Protein AF-A0A818RMZ2-F1 (afdb_monomer_lite)

Structure (mmCIF, N/CA/C/O backbone):
data_AF-A0A818RMZ2-F1
#
_entry.id   AF-A0A818RMZ2-F1
#
loop_
_atom_site.group_PDB
_atom_site.id
_atom_site.type_symbol
_atom_site.label_atom_id
_atom_site.label_alt_id
_atom_site.label_comp_id
_atom_site.label_asym_id
_atom_site.label_entity_id
_atom_site.label_seq_id
_atom_site.pdbx_PDB_ins_code
_atom_site.Cartn_x
_atom_site.Cartn_y
_atom_site.Cartn_z
_atom_site.occupancy
_atom_site.B_iso_or_equiv
_atom_site.auth_seq_id
_atom_site.auth_comp_id
_atom_site.auth_asym_id
_atom_site.auth_atom_id
_atom_site.pdbx_PDB_model_num
ATOM 1 N N . MET A 1 1 ? -16.509 -18.432 29.787 1.00 49.22 1 MET A N 1
ATOM 2 C CA . MET A 1 1 ? -16.535 -18.769 28.346 1.00 49.22 1 MET A CA 1
ATOM 3 C C . MET A 1 1 ? -17.676 -17.996 27.716 1.00 49.22 1 MET A C 1
ATOM 5 O O . MET A 1 1 ? -18.768 -18.048 28.270 1.00 49.22 1 MET A O 1
ATOM 9 N N . ASN A 1 2 ? -17.449 -17.297 26.605 1.00 47.81 2 ASN A N 1
ATOM 10 C CA . ASN A 1 2 ? -18.525 -16.586 25.915 1.00 47.81 2 ASN A CA 1
ATOM 11 C C . ASN A 1 2 ? -19.349 -17.589 25.096 1.00 47.81 2 ASN A C 1
ATOM 13 O O . ASN A 1 2 ? -18.855 -18.149 24.124 1.00 47.81 2 ASN A O 1
ATOM 17 N N . GLN A 1 3 ? -20.599 -17.830 25.499 1.00 46.47 3 GLN A N 1
ATOM 18 C CA . GLN A 1 3 ? -21.516 -18.755 24.809 1.00 46.47 3 GLN A CA 1
ATOM 19 C C . GLN A 1 3 ? -22.286 -18.093 23.646 1.00 46.47 3 GLN A C 1
ATOM 21 O O . GLN A 1 3 ? -23.183 -18.707 23.073 1.00 46.47 3 GLN A O 1
ATOM 26 N N . GLU A 1 4 ? -21.933 -16.846 23.307 1.00 56.41 4 GLU A N 1
ATOM 27 C CA . GLU A 1 4 ? -22.656 -15.989 22.354 1.00 56.41 4 GLU A CA 1
ATOM 28 C C . GLU A 1 4 ? -21.746 -15.283 21.324 1.00 56.41 4 GLU A C 1
ATOM 30 O O . GLU A 1 4 ? -22.253 -14.622 20.422 1.00 56.41 4 GLU A O 1
ATOM 35 N N . THR A 1 5 ? -20.413 -15.420 21.405 1.00 64.69 5 THR A N 1
ATOM 36 C CA . THR A 1 5 ? -19.440 -14.629 20.607 1.00 64.69 5 THR A CA 1
ATOM 37 C C . THR A 1 5 ? -19.442 -14.885 19.102 1.00 64.69 5 THR A C 1
ATOM 39 O O . THR A 1 5 ? -18.823 -14.125 18.367 1.00 64.69 5 THR A O 1
ATOM 42 N N . PHE A 1 6 ? -20.099 -15.939 18.623 1.00 75.12 6 PHE A N 1
ATOM 43 C CA . PHE A 1 6 ? -20.158 -16.268 17.199 1.00 75.12 6 PHE A CA 1
ATOM 44 C C . PHE A 1 6 ? -21.575 -16.639 16.764 1.00 75.12 6 PHE A C 1
ATOM 46 O O . PHE A 1 6 ? -22.391 -17.104 17.563 1.00 75.12 6 PHE A O 1
ATOM 53 N N . ARG A 1 7 ? -21.861 -16.436 15.477 1.00 84.38 7 ARG A N 1
ATOM 54 C CA . ARG A 1 7 ? -23.107 -16.825 14.809 1.00 84.38 7 ARG A CA 1
ATOM 55 C C . ARG A 1 7 ? -22.807 -17.962 13.830 1.00 84.38 7 ARG A C 1
ATOM 57 O O . ARG A 1 7 ? -21.700 -18.042 13.307 1.00 84.38 7 ARG A O 1
ATOM 64 N N . ILE A 1 8 ? -23.774 -18.842 13.587 1.00 89.00 8 ILE A N 1
ATOM 65 C CA . ILE A 1 8 ? -23.614 -20.001 12.692 1.00 89.00 8 ILE A CA 1
ATOM 66 C C . ILE A 1 8 ? -24.580 -19.872 11.516 1.00 89.00 8 ILE A C 1
ATOM 68 O O . ILE A 1 8 ? -25.779 -19.759 11.744 1.00 89.00 8 ILE A O 1
ATOM 72 N N . VAL A 1 9 ? -24.085 -19.962 10.281 1.00 90.12 9 VAL A N 1
ATOM 73 C CA . VAL A 1 9 ? -24.918 -20.150 9.081 1.00 90.12 9 VAL A CA 1
ATOM 74 C C . VAL A 1 9 ? -24.747 -21.584 8.582 1.00 90.12 9 VAL A C 1
ATOM 76 O O . VAL A 1 9 ? -23.634 -22.110 8.586 1.00 90.12 9 VAL A O 1
ATOM 79 N N . THR A 1 10 ? -25.832 -22.234 8.164 1.00 91.69 10 THR A N 1
ATOM 80 C CA . THR A 1 10 ? -25.788 -23.585 7.586 1.00 91.69 10 THR A CA 1
ATOM 81 C C . THR A 1 10 ? -26.856 -23.780 6.506 1.00 91.69 10 THR A C 1
ATOM 83 O O . THR A 1 10 ? -27.828 -23.026 6.452 1.00 91.69 10 THR A O 1
ATOM 86 N N . ASP A 1 11 ? -26.668 -24.785 5.647 1.00 89.38 11 ASP A N 1
ATOM 87 C CA . ASP A 1 11 ? -27.590 -25.145 4.565 1.00 89.38 11 ASP A CA 1
ATOM 88 C C . ASP A 1 11 ? -28.306 -26.477 4.851 1.00 89.38 11 ASP A C 1
ATOM 90 O O . ASP A 1 11 ? -27.790 -27.349 5.557 1.00 89.38 11 ASP A O 1
ATOM 94 N N . MET A 1 12 ? -29.499 -26.642 4.279 1.00 89.31 12 MET A N 1
ATOM 95 C CA . MET A 1 12 ? -30.256 -27.902 4.289 1.00 89.31 12 MET A CA 1
ATOM 96 C C . MET A 1 12 ? -30.691 -28.303 2.868 1.00 89.31 12 MET A C 1
ATOM 98 O O . MET A 1 12 ? -31.736 -28.914 2.667 1.00 89.31 12 MET A O 1
ATOM 102 N N . ASN A 1 13 ? -29.880 -27.982 1.855 1.00 87.00 13 ASN A N 1
ATOM 103 C CA . ASN A 1 13 ? -30.171 -28.261 0.441 1.00 87.00 13 ASN A CA 1
ATOM 104 C C . ASN A 1 13 ? -29.530 -29.569 -0.075 1.00 87.00 13 ASN A C 1
ATOM 106 O O . ASN A 1 13 ? -29.756 -29.967 -1.222 1.00 87.00 13 ASN A O 1
ATOM 110 N N . ARG A 1 14 ? -28.731 -30.252 0.755 1.00 85.25 14 ARG A N 1
ATOM 111 C CA . ARG A 1 14 ? -27.941 -31.436 0.373 1.00 85.25 14 ARG A CA 1
ATOM 112 C C . ARG A 1 14 ? -28.801 -32.686 0.179 1.00 85.25 14 ARG A C 1
ATOM 114 O O . ARG A 1 14 ? -29.537 -33.113 1.064 1.00 85.25 14 ARG A O 1
ATOM 121 N N . LYS A 1 15 ? -28.655 -33.312 -0.992 1.00 87.88 15 LYS A N 1
ATOM 122 C CA . LYS A 1 15 ? -29.374 -34.542 -1.382 1.00 87.88 15 LYS A CA 1
ATOM 123 C C . LYS A 1 15 ? -28.553 -35.823 -1.202 1.00 87.88 15 LYS A C 1
ATOM 125 O O . LYS A 1 15 ? -29.121 -36.906 -1.210 1.00 87.88 15 LYS A O 1
ATOM 130 N N . ASN A 1 16 ? -27.236 -35.706 -1.036 1.00 87.12 16 ASN A N 1
ATOM 131 C CA . ASN A 1 16 ? -26.270 -36.808 -0.962 1.00 87.12 16 ASN A CA 1
ATOM 132 C C . ASN A 1 16 ? -26.021 -37.310 0.476 1.00 87.12 16 ASN A C 1
ATOM 134 O O . ASN A 1 16 ? -24.902 -37.682 0.823 1.00 87.12 16 ASN A O 1
ATOM 138 N N . GLU A 1 17 ? -27.048 -37.291 1.321 1.00 83.12 17 GLU A N 1
ATOM 139 C CA . GLU A 1 17 ? -26.989 -37.718 2.720 1.00 83.12 17 GLU A CA 1
ATOM 140 C C . GLU A 1 17 ? -28.275 -38.461 3.116 1.00 83.12 17 GLU A C 1
ATOM 142 O O . GLU A 1 17 ? -29.305 -38.325 2.454 1.00 83.12 17 GLU A O 1
ATOM 147 N N . THR A 1 18 ? -28.223 -39.221 4.215 1.00 79.38 18 THR A N 1
ATOM 148 C CA . THR A 1 18 ? -29.367 -39.991 4.727 1.00 79.38 18 THR A CA 1
ATOM 149 C C . THR A 1 18 ? -29.692 -39.588 6.175 1.00 79.38 18 THR A C 1
ATOM 151 O O . THR A 1 18 ? -28.785 -39.633 7.016 1.00 79.38 18 THR A O 1
ATOM 154 N N . PRO A 1 19 ? -30.952 -39.220 6.496 1.00 82.25 19 PRO A N 1
ATOM 155 C CA . PRO A 1 19 ? -31.972 -38.765 5.542 1.00 82.25 19 PRO A CA 1
ATOM 156 C C . PRO A 1 19 ? -31.506 -37.485 4.825 1.00 82.25 19 PRO A C 1
ATOM 158 O O . PRO A 1 19 ? -30.673 -36.750 5.355 1.00 82.25 19 PRO A O 1
ATOM 161 N N . SER A 1 20 ? -32.029 -37.231 3.625 1.00 80.75 20 SER A N 1
ATOM 162 C CA . SER A 1 20 ? -31.640 -36.068 2.819 1.00 80.75 20 SER A CA 1
ATOM 163 C C . SER A 1 20 ? -32.153 -34.755 3.419 1.00 80.75 20 SER A C 1
ATOM 165 O O . SER A 1 20 ? -33.208 -34.737 4.056 1.00 80.75 20 SER A O 1
ATOM 167 N N . HIS A 1 21 ? -31.435 -33.652 3.174 1.00 87.12 21 HIS A N 1
ATOM 168 C CA . HIS A 1 21 ? -31.742 -32.308 3.683 1.00 87.12 21 HIS A CA 1
ATOM 169 C C . HIS A 1 21 ? -31.666 -32.170 5.220 1.00 87.12 21 HIS A C 1
ATOM 171 O O . HIS A 1 21 ? -32.423 -31.408 5.817 1.00 87.12 21 HIS A O 1
ATOM 177 N N . ASN A 1 22 ? -30.751 -32.893 5.876 1.00 91.00 22 ASN A N 1
ATOM 178 C CA . ASN A 1 22 ? -30.630 -32.960 7.340 1.00 91.00 22 ASN A CA 1
ATOM 179 C C . ASN A 1 22 ? -29.239 -32.545 7.882 1.00 91.00 22 ASN A C 1
ATOM 181 O O . ASN A 1 22 ? -29.005 -32.571 9.091 1.00 91.00 22 ASN A O 1
ATOM 185 N N . ALA A 1 23 ? -28.293 -32.143 7.026 1.00 88.88 23 ALA A N 1
ATOM 186 C CA . ALA A 1 23 ? -26.942 -31.744 7.434 1.00 88.88 23 ALA A CA 1
ATOM 187 C C . ALA A 1 23 ? -26.955 -30.609 8.473 1.00 88.88 23 ALA A C 1
ATOM 189 O O . ALA A 1 23 ? -26.402 -30.763 9.564 1.00 88.88 23 ALA A O 1
ATOM 190 N N . GLY A 1 24 ? -27.628 -29.495 8.159 1.00 93.00 24 GLY A N 1
ATOM 191 C CA . GLY A 1 24 ? -27.702 -28.322 9.031 1.00 93.00 24 GLY A CA 1
ATOM 192 C C . GLY A 1 24 ? -28.360 -28.598 10.384 1.00 93.00 24 GLY A C 1
ATOM 193 O O . GLY A 1 24 ? -27.814 -28.221 11.420 1.00 93.00 24 GLY A O 1
ATOM 194 N N . ALA A 1 25 ? -29.484 -29.321 10.409 1.00 94.00 25 ALA A N 1
ATOM 195 C CA . ALA A 1 25 ? -30.175 -29.662 11.654 1.00 94.00 25 ALA A CA 1
ATOM 196 C C . ALA A 1 25 ? -29.344 -30.607 12.544 1.00 94.00 25 ALA A C 1
ATOM 198 O O . ALA A 1 25 ? -29.204 -30.346 13.741 1.00 94.00 25 ALA A O 1
ATOM 199 N N . ARG A 1 26 ? -28.700 -31.638 11.973 1.00 93.62 26 ARG A N 1
ATOM 200 C CA . ARG A 1 26 ? -27.775 -32.519 12.718 1.00 93.62 26 ARG A CA 1
ATOM 201 C C . ARG A 1 26 ? -26.535 -31.782 13.226 1.00 93.62 26 ARG A C 1
ATOM 203 O O . ARG A 1 26 ? -26.095 -32.040 14.346 1.00 93.62 26 ARG A O 1
ATOM 210 N N . PHE A 1 27 ? -26.002 -30.837 12.454 1.00 94.69 27 PHE A N 1
ATOM 211 C CA . PHE A 1 27 ? -24.899 -29.984 12.894 1.00 94.69 27 PHE A CA 1
ATOM 212 C C . PHE A 1 27 ? -25.306 -29.098 14.083 1.00 94.69 27 PHE A C 1
ATOM 214 O O . PHE A 1 27 ? -24.628 -29.101 15.111 1.00 94.69 27 PHE A O 1
ATOM 221 N N . ILE A 1 28 ? -26.451 -28.410 13.995 1.00 95.44 28 ILE A N 1
ATOM 222 C CA . ILE A 1 28 ? -26.997 -27.605 15.102 1.00 95.44 28 ILE A CA 1
ATOM 223 C C . ILE A 1 28 ? -27.227 -28.485 16.341 1.00 95.44 28 ILE A C 1
ATOM 225 O O . ILE A 1 28 ? -26.850 -28.094 17.444 1.00 95.44 28 ILE A O 1
ATOM 229 N N . LYS A 1 29 ? -27.765 -29.698 16.173 1.00 95.44 29 LYS A N 1
ATOM 230 C CA . LYS A 1 29 ? -27.976 -30.673 17.257 1.00 95.44 29 LYS A CA 1
ATOM 231 C C . LYS A 1 29 ? -26.675 -31.021 17.987 1.00 95.44 29 LYS A C 1
ATOM 233 O O . LYS A 1 29 ? -26.642 -30.959 19.215 1.00 95.44 29 LYS A O 1
ATOM 238 N N . ALA A 1 30 ? -25.594 -31.299 17.256 1.00 95.31 30 ALA A N 1
ATOM 239 C CA . ALA A 1 30 ? -24.276 -31.558 17.841 1.00 95.31 30 ALA A CA 1
ATOM 240 C C . ALA A 1 30 ? -23.712 -30.326 18.581 1.00 95.31 30 ALA A C 1
ATOM 242 O O . ALA A 1 30 ? -23.223 -30.441 19.705 1.00 95.31 30 ALA A O 1
ATOM 243 N N . VAL A 1 31 ? -23.848 -29.126 18.004 1.00 92.44 31 VAL A N 1
ATOM 244 C CA . VAL A 1 31 ? -23.449 -27.856 18.643 1.00 92.44 31 VAL A CA 1
ATOM 245 C C . VAL A 1 31 ? -24.208 -27.622 19.958 1.00 92.44 31 VAL A C 1
ATOM 247 O O . VAL A 1 31 ? -23.596 -27.275 20.971 1.00 92.44 31 VAL A O 1
ATOM 250 N N . ARG A 1 32 ? -25.521 -27.882 19.987 1.00 92.62 32 ARG A N 1
ATOM 251 C CA . ARG A 1 32 ? -26.354 -27.784 21.201 1.00 92.62 32 ARG A CA 1
ATOM 252 C C . ARG A 1 32 ? -25.977 -28.840 22.247 1.00 92.62 32 ARG A C 1
ATOM 254 O O . ARG A 1 32 ? -25.928 -28.517 23.431 1.00 92.62 32 ARG A O 1
ATOM 261 N N . GLN A 1 33 ? -25.646 -30.065 21.830 1.00 91.50 33 GLN A N 1
ATOM 262 C CA . GLN A 1 33 ? -25.156 -31.132 22.720 1.00 91.50 33 GLN A CA 1
ATOM 263 C C . GLN A 1 33 ? -23.804 -30.796 23.370 1.00 91.50 33 GLN A C 1
ATOM 265 O O . GLN A 1 33 ? -23.586 -31.155 24.524 1.00 91.50 33 GLN A O 1
ATOM 270 N N . MET A 1 34 ? -22.938 -30.040 22.687 1.00 90.12 34 MET A N 1
ATOM 271 C CA . MET A 1 34 ? -21.702 -29.477 23.257 1.00 90.12 34 MET A CA 1
ATOM 272 C C . MET A 1 34 ? -21.936 -28.249 24.168 1.00 90.12 34 MET A C 1
ATOM 274 O O . MET A 1 34 ? -20.981 -27.660 24.667 1.00 90.12 34 MET A O 1
ATOM 278 N N . GLY A 1 35 ? -23.192 -27.850 24.407 1.00 90.31 35 GLY A N 1
ATOM 279 C CA . GLY A 1 35 ? -23.565 -26.778 25.340 1.00 90.31 35 GLY A CA 1
ATOM 280 C C . GLY A 1 35 ? -23.594 -25.361 24.754 1.00 90.31 35 GLY A C 1
ATOM 281 O O . GLY A 1 35 ? -23.895 -24.414 25.483 1.00 90.31 35 GLY A O 1
ATOM 282 N N . PHE A 1 36 ? -23.324 -25.187 23.458 1.00 88.44 36 PHE A N 1
ATOM 283 C CA . PHE A 1 36 ? -23.312 -23.876 22.801 1.00 88.44 36 PHE A CA 1
ATOM 284 C C . PHE A 1 36 ? -24.730 -23.341 22.541 1.00 88.44 36 PHE A C 1
ATOM 286 O O . PHE A 1 36 ? -25.568 -24.015 21.933 1.00 88.44 36 PHE A O 1
ATOM 293 N N . ARG A 1 37 ? -24.994 -22.091 22.945 1.00 88.81 37 ARG A N 1
ATOM 294 C CA . ARG A 1 37 ? -26.298 -21.405 22.784 1.00 88.81 37 ARG A CA 1
ATOM 295 C C . ARG A 1 37 ? -26.309 -20.314 21.711 1.00 88.81 37 ARG A C 1
ATOM 297 O O . ARG A 1 37 ? -27.311 -19.636 21.526 1.00 88.81 37 ARG A O 1
ATOM 304 N N . ASN A 1 38 ? -25.222 -20.213 20.953 1.00 89.94 38 ASN A N 1
ATOM 305 C CA . ASN A 1 38 ? -25.050 -19.327 19.808 1.00 89.94 38 ASN A CA 1
ATOM 306 C C . ASN A 1 38 ? -26.265 -19.313 18.867 1.00 89.94 38 ASN A C 1
ATOM 308 O O . ASN A 1 38 ? -26.836 -20.369 18.560 1.00 89.94 38 ASN A O 1
ATOM 312 N N . LYS A 1 39 ? -26.607 -18.120 18.362 1.00 92.44 39 LYS A N 1
ATOM 313 C CA . LYS A 1 39 ? -27.622 -17.948 17.316 1.00 92.44 39 LYS A CA 1
ATOM 314 C C . LYS A 1 39 ? -27.194 -18.683 16.041 1.00 92.44 39 LYS A C 1
ATOM 316 O O . LYS A 1 39 ? -26.045 -18.571 15.604 1.00 92.44 39 LYS A O 1
ATOM 321 N N . CYS A 1 40 ? -28.135 -19.395 15.433 1.00 94.88 40 CYS A N 1
ATOM 322 C CA . CYS A 1 40 ? -27.969 -20.106 14.169 1.00 94.88 40 CYS A CA 1
ATOM 323 C C . CYS A 1 40 ? -28.965 -19.578 13.127 1.00 94.88 40 CYS A C 1
ATOM 325 O O . CYS A 1 40 ? -30.090 -19.238 13.485 1.00 94.88 40 CYS A O 1
ATOM 327 N N . LEU A 1 41 ? -28.571 -19.562 11.856 1.00 96.00 41 LEU A N 1
ATOM 328 C CA . LEU A 1 41 ? -29.443 -19.365 10.702 1.00 96.00 41 LEU A CA 1
ATOM 329 C C . LEU A 1 41 ? -29.310 -20.573 9.773 1.00 96.00 41 LEU A C 1
ATOM 331 O O . LEU A 1 41 ? -28.215 -20.892 9.305 1.00 96.00 41 LEU A O 1
ATOM 335 N N . VAL A 1 42 ? -30.434 -21.217 9.484 1.00 96.25 42 VAL A N 1
ATOM 336 C CA . VAL A 1 42 ? -30.565 -22.134 8.353 1.00 96.25 42 VAL A CA 1
ATOM 337 C C . VAL A 1 42 ? -31.006 -21.316 7.145 1.00 96.25 42 VAL A C 1
ATOM 339 O O . VAL A 1 42 ? -32.136 -20.832 7.108 1.00 96.25 42 VAL A O 1
ATOM 342 N N . PHE A 1 43 ? -30.110 -21.161 6.171 1.00 94.94 43 PHE A N 1
ATOM 343 C CA . PHE A 1 43 ? -30.418 -20.519 4.895 1.00 94.94 43 PHE A CA 1
ATOM 344 C C . PHE A 1 43 ? -30.743 -21.604 3.862 1.00 94.94 43 PHE A C 1
ATOM 346 O O . PHE A 1 43 ? -29.939 -22.509 3.618 1.00 94.94 43 PHE A O 1
ATOM 353 N N . THR A 1 44 ? -31.957 -21.577 3.317 1.00 93.62 44 THR A N 1
ATOM 354 C CA . THR A 1 44 ? -32.560 -22.705 2.582 1.00 93.62 44 THR A CA 1
ATOM 355 C C . THR A 1 44 ? -33.459 -22.210 1.448 1.00 93.62 44 THR A C 1
ATOM 357 O O . THR A 1 44 ? -33.868 -21.060 1.461 1.00 93.62 44 THR A O 1
ATOM 360 N N . GLY A 1 45 ? -33.764 -23.067 0.469 1.00 91.38 45 GLY A N 1
ATOM 361 C CA . GLY A 1 45 ? -34.779 -22.799 -0.568 1.00 91.38 45 GLY A CA 1
ATOM 362 C C . GLY A 1 45 ? -36.115 -23.510 -0.314 1.00 91.38 45 GLY A C 1
ATOM 363 O O . GLY A 1 45 ? -36.866 -23.755 -1.252 1.00 91.38 45 GLY A O 1
ATOM 364 N N . ASP A 1 46 ? -36.329 -23.957 0.925 1.00 94.12 46 ASP A N 1
ATOM 365 C CA . ASP A 1 46 ? -37.526 -24.649 1.411 1.00 94.12 46 ASP A CA 1
ATOM 366 C C . ASP A 1 46 ? -37.601 -24.436 2.934 1.00 94.12 46 ASP A C 1
ATOM 368 O O . ASP A 1 46 ? -37.094 -25.233 3.737 1.00 94.12 46 ASP A O 1
ATOM 372 N N . GLU A 1 47 ? -38.137 -23.283 3.340 1.00 95.19 47 GLU A N 1
ATOM 373 C CA . GLU A 1 47 ? -38.229 -22.883 4.749 1.00 95.19 47 GLU A CA 1
ATOM 374 C C . GLU A 1 47 ? -39.162 -23.805 5.555 1.00 95.19 47 GLU A C 1
ATOM 376 O O . GLU A 1 47 ? -38.865 -24.159 6.701 1.00 95.19 47 GLU A O 1
ATOM 381 N N . ILE A 1 48 ? -40.273 -24.238 4.948 1.00 95.75 48 ILE A N 1
ATOM 382 C CA . ILE A 1 48 ? -41.294 -25.078 5.590 1.00 95.75 48 ILE A CA 1
ATOM 383 C C . ILE A 1 48 ? -40.704 -26.442 5.960 1.00 95.75 48 ILE A C 1
ATOM 385 O O . ILE A 1 48 ? -40.814 -26.871 7.114 1.00 95.75 48 ILE A O 1
ATOM 389 N N . ARG A 1 49 ? -40.033 -27.115 5.020 1.00 94.56 49 ARG A N 1
ATOM 390 C CA . ARG A 1 49 ? -39.413 -28.422 5.275 1.00 94.56 49 ARG A CA 1
ATOM 391 C C . ARG A 1 49 ? -38.241 -28.320 6.242 1.00 94.56 49 ARG A C 1
ATOM 393 O O . ARG A 1 49 ? -38.095 -29.186 7.104 1.00 94.56 49 ARG A O 1
ATOM 400 N N . ALA A 1 50 ? -37.431 -27.264 6.152 1.00 95.31 50 ALA A N 1
ATOM 401 C CA . ALA A 1 50 ? -36.351 -27.034 7.109 1.00 95.31 50 ALA A CA 1
ATOM 402 C C . ALA A 1 50 ? -36.893 -26.874 8.541 1.00 95.31 50 ALA A C 1
ATOM 404 O O . ALA A 1 50 ? -36.383 -27.522 9.457 1.00 95.31 50 ALA A O 1
ATOM 405 N N . LYS A 1 51 ? -37.981 -26.111 8.737 1.00 96.88 51 LYS A N 1
ATOM 406 C CA . LYS A 1 51 ? -38.676 -26.002 10.034 1.00 96.88 51 LYS A CA 1
ATOM 407 C C . LYS A 1 51 ? -39.196 -27.356 10.534 1.00 96.88 51 LYS A C 1
ATOM 409 O O . LYS A 1 51 ? -38.975 -27.678 11.697 1.00 96.88 51 LYS A O 1
ATOM 414 N N . GLN A 1 52 ? -39.808 -28.174 9.674 1.00 96.81 52 GLN A N 1
ATOM 415 C CA . GLN A 1 52 ? -40.276 -29.523 10.042 1.00 96.81 52 GLN A CA 1
ATOM 416 C C . GLN A 1 52 ? -39.131 -30.454 10.482 1.00 96.81 52 GLN A C 1
ATOM 418 O O . GLN A 1 52 ? -39.259 -31.160 11.481 1.00 96.81 52 GLN A O 1
ATOM 423 N N . ILE A 1 53 ? -37.996 -30.441 9.775 1.00 95.62 53 ILE A N 1
ATOM 424 C CA . ILE A 1 53 ? -36.822 -31.260 10.126 1.00 95.62 53 ILE A CA 1
ATOM 425 C C . ILE A 1 53 ? -36.180 -30.761 11.432 1.00 95.62 53 ILE A C 1
ATOM 427 O O . ILE A 1 53 ? -35.842 -31.560 12.301 1.00 95.62 53 ILE A O 1
ATOM 431 N N . LEU A 1 54 ? -36.070 -29.446 11.639 1.00 96.38 54 LEU A N 1
ATOM 432 C CA . LEU A 1 54 ? -35.585 -28.887 12.908 1.00 96.38 54 LEU A CA 1
ATOM 433 C C . LEU A 1 54 ? -36.509 -29.236 14.086 1.00 96.38 54 LEU A C 1
ATOM 435 O O . LEU A 1 54 ? -36.016 -29.499 15.181 1.00 96.38 54 LEU A O 1
ATOM 439 N N . GLN A 1 55 ? -37.826 -29.285 13.866 1.00 96.81 55 GLN A N 1
ATOM 440 C CA . GLN A 1 55 ? -38.804 -29.704 14.875 1.00 96.81 55 GLN A CA 1
ATOM 441 C C . GLN A 1 55 ? -38.692 -31.188 15.254 1.00 96.81 55 GLN A C 1
ATOM 443 O O . GLN A 1 55 ? -38.968 -31.526 16.404 1.00 96.81 55 GLN A O 1
ATOM 448 N N . SER A 1 56 ? -38.280 -32.065 14.331 1.00 96.06 56 SER A N 1
ATOM 449 C CA . SER A 1 56 ? -38.057 -33.488 14.627 1.00 96.06 56 SER A CA 1
ATOM 450 C C . SER A 1 56 ? -36.672 -33.773 15.225 1.00 96.06 56 SER A C 1
ATOM 452 O O . SER A 1 56 ? -36.523 -34.709 16.012 1.00 96.06 56 SER A O 1
ATOM 454 N N . GLU A 1 57 ? -35.660 -32.964 14.900 1.00 95.12 57 GLU A N 1
ATOM 455 C CA . GLU A 1 57 ? -34.285 -33.160 15.372 1.00 95.12 57 GLU A CA 1
ATOM 456 C C . GLU A 1 57 ? -33.967 -32.453 16.702 1.00 95.12 57 GLU A C 1
ATOM 458 O O . GLU A 1 57 ? -33.179 -32.987 17.489 1.00 95.12 57 GLU A O 1
ATOM 463 N N . LEU A 1 58 ? -34.548 -31.280 16.976 1.00 95.25 58 LEU A N 1
ATOM 464 C CA . LEU A 1 58 ? -34.190 -30.416 18.111 1.00 95.25 58 LEU A CA 1
ATOM 465 C C . LEU A 1 58 ? -35.320 -30.307 19.143 1.00 95.25 58 LEU A C 1
ATOM 467 O O . LEU A 1 58 ? -36.491 -30.165 18.795 1.00 95.25 58 LEU A O 1
ATOM 471 N N . ARG A 1 59 ? -34.977 -30.259 20.433 1.00 95.50 59 ARG A N 1
ATOM 472 C CA . ARG A 1 59 ? -35.926 -29.941 21.517 1.00 95.50 59 ARG A CA 1
ATOM 473 C C . ARG A 1 59 ? -36.361 -28.475 21.428 1.00 95.50 59 ARG A C 1
ATOM 475 O O . ARG A 1 59 ? -35.601 -27.633 20.962 1.00 95.50 59 ARG A O 1
ATOM 482 N N . SER A 1 60 ? -37.532 -28.117 21.958 1.00 94.19 60 SER A N 1
ATOM 483 C CA . SER A 1 60 ? -38.082 -26.748 21.847 1.00 94.19 60 SER A CA 1
ATOM 484 C C . SER A 1 60 ? -37.118 -25.645 22.330 1.00 94.19 60 SER A C 1
ATOM 486 O O . SER A 1 60 ? -37.004 -24.606 21.693 1.00 94.19 60 SER A O 1
ATOM 488 N N . LYS A 1 61 ? -36.350 -25.896 23.404 1.00 90.81 61 LYS A N 1
ATOM 489 C CA . LYS A 1 61 ? -35.311 -24.974 23.922 1.00 90.81 61 LYS A CA 1
ATOM 490 C C . LYS A 1 61 ? -34.038 -24.898 23.064 1.00 90.81 61 LYS A C 1
ATOM 492 O O . LYS A 1 61 ? -33.233 -23.992 23.229 1.00 90.81 61 LYS A O 1
ATOM 497 N N . GLU A 1 62 ? -33.813 -25.867 22.182 1.00 91.69 62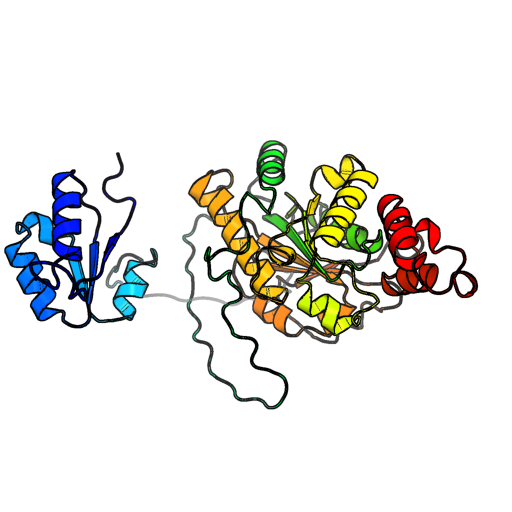 GLU A N 1
ATOM 498 C CA . GLU A 1 62 ? -32.679 -25.884 21.247 1.00 91.69 62 GLU A CA 1
ATOM 499 C C . GLU A 1 62 ? -33.016 -25.115 19.955 1.00 91.69 62 GLU A C 1
ATOM 501 O O . GLU A 1 62 ? -32.104 -24.571 19.325 1.00 91.69 62 GLU A O 1
ATOM 506 N N . GLN A 1 63 ? -34.314 -25.026 19.618 1.00 93.69 63 GLN A N 1
ATOM 507 C CA . GLN A 1 63 ? -34.886 -24.271 18.492 1.00 93.69 63 GLN A CA 1
ATOM 508 C C . GLN A 1 63 ? -34.967 -22.752 18.746 1.00 93.69 63 GLN A C 1
ATOM 510 O O . GLN A 1 63 ? -34.871 -21.984 17.798 1.00 93.69 63 GLN A O 1
ATOM 515 N N . GLU A 1 64 ? -35.090 -22.308 20.004 1.00 93.06 64 GLU A N 1
ATOM 516 C CA . GLU A 1 64 ? -35.240 -20.890 20.413 1.00 93.06 64 GLU A CA 1
ATOM 517 C C . GLU A 1 64 ? -34.176 -19.942 19.815 1.00 93.06 64 GLU A C 1
ATOM 519 O O . GLU A 1 64 ? -34.446 -18.777 19.534 1.00 93.06 64 GLU A O 1
ATOM 524 N N . TYR A 1 65 ? -32.974 -20.465 19.560 1.00 91.19 65 TYR A N 1
ATOM 525 C CA . TYR A 1 65 ? -31.838 -19.735 18.990 1.00 91.19 65 TYR A CA 1
ATOM 526 C C . TYR A 1 65 ? -31.545 -20.125 17.527 1.00 91.19 65 TYR A C 1
ATOM 528 O O . TYR A 1 65 ? -30.404 -19.998 17.075 1.00 91.19 65 TYR A O 1
ATOM 536 N N . VAL A 1 66 ? -32.535 -20.644 16.792 1.00 95.38 66 VAL A N 1
ATOM 537 C CA . VAL A 1 66 ? -32.419 -21.052 15.381 1.00 95.38 66 VAL A CA 1
ATOM 538 C C . VAL A 1 66 ? -33.424 -20.282 14.527 1.00 95.38 66 VAL A C 1
ATOM 540 O O . VAL A 1 66 ? -34.632 -20.477 14.627 1.00 95.38 66 VAL A O 1
ATOM 543 N N . LEU A 1 67 ? -32.906 -19.429 13.649 1.00 96.06 67 LEU A N 1
ATOM 544 C CA . LEU A 1 67 ? -33.661 -18.818 12.564 1.00 96.06 67 LEU A CA 1
ATOM 545 C C . LEU A 1 67 ? -33.633 -19.739 11.338 1.00 96.06 67 LEU A C 1
ATOM 547 O O . LEU A 1 67 ? -32.658 -20.454 11.102 1.00 96.06 67 LEU A O 1
ATOM 551 N N . VAL A 1 68 ? -34.692 -19.684 10.539 1.00 96.62 68 VAL A N 1
ATOM 552 C CA . VAL A 1 68 ? -34.780 -20.307 9.213 1.00 96.62 68 VAL A CA 1
ATOM 553 C C . VAL A 1 68 ? -35.324 -19.236 8.285 1.00 96.62 68 VAL A C 1
ATOM 555 O O . VAL A 1 68 ? -36.308 -18.598 8.657 1.00 96.62 68 VAL A O 1
ATOM 558 N N . SER A 1 69 ? -34.676 -19.019 7.144 1.00 95.50 69 SER A N 1
ATOM 559 C CA . SER A 1 69 ? -35.116 -18.044 6.145 1.00 95.50 69 SER A CA 1
ATOM 560 C C . SER A 1 69 ? -34.610 -18.429 4.756 1.00 95.50 69 SER A C 1
ATOM 562 O O . SER A 1 69 ? -33.516 -18.989 4.615 1.00 95.50 69 SER A O 1
ATOM 564 N N . GLU A 1 70 ? -35.402 -18.114 3.738 1.00 94.69 70 GLU A N 1
ATOM 565 C CA . GLU A 1 70 ? -34.995 -18.109 2.326 1.00 94.69 70 GLU A CA 1
ATOM 566 C C . GLU A 1 70 ? -34.555 -16.714 1.838 1.00 94.69 70 GLU A C 1
ATOM 568 O O . GLU A 1 70 ? -33.978 -16.574 0.757 1.00 94.69 70 GLU A O 1
ATOM 573 N N . GLU A 1 71 ? -34.734 -15.677 2.664 1.00 93.38 71 GLU A N 1
ATOM 574 C CA . GLU A 1 71 ? -34.491 -14.290 2.277 1.00 93.38 71 GLU A CA 1
ATOM 575 C C . GLU A 1 71 ? -33.031 -13.847 2.413 1.00 93.38 71 GLU A C 1
ATOM 577 O O . GLU A 1 71 ? -32.373 -13.956 3.454 1.00 93.38 71 GLU A O 1
ATOM 582 N N . THR A 1 72 ? -32.505 -13.257 1.337 1.00 86.25 72 THR A N 1
ATOM 583 C CA . THR A 1 72 ? -31.104 -12.798 1.295 1.00 86.25 72 THR A CA 1
ATOM 584 C C . THR A 1 72 ? -30.876 -11.568 2.188 1.00 86.25 72 THR A C 1
ATOM 586 O O . THR A 1 72 ? -29.741 -11.309 2.603 1.00 86.25 72 THR A O 1
ATOM 589 N N . SER A 1 73 ? -31.931 -10.820 2.535 1.00 85.38 73 SER A N 1
ATOM 590 C CA . SER A 1 73 ? -31.884 -9.775 3.570 1.00 85.38 73 SER A CA 1
ATOM 591 C C . SER A 1 73 ? -31.502 -10.338 4.934 1.00 85.38 73 SER A C 1
ATOM 593 O O . SER A 1 73 ? -30.686 -9.740 5.637 1.00 85.38 73 SER A O 1
ATOM 595 N N . ASP A 1 74 ? -32.044 -11.501 5.282 1.00 87.00 74 ASP A N 1
ATOM 596 C CA . ASP A 1 74 ? -31.900 -12.091 6.607 1.00 87.00 74 ASP A CA 1
ATOM 597 C C . ASP A 1 74 ? -30.512 -12.692 6.752 1.00 87.00 74 ASP A C 1
ATOM 599 O O . ASP A 1 74 ? -29.840 -12.437 7.748 1.00 87.00 74 ASP A O 1
ATOM 603 N N . LEU A 1 75 ? -30.015 -13.372 5.711 1.00 87.38 75 LEU A N 1
ATOM 604 C CA . LEU A 1 75 ? -28.621 -13.809 5.648 1.00 87.38 75 LEU A CA 1
ATOM 605 C C . LEU A 1 75 ? -27.652 -12.629 5.825 1.00 87.38 75 LEU A C 1
ATOM 607 O O . LEU A 1 75 ? -26.732 -12.711 6.639 1.00 87.38 75 LEU A O 1
ATOM 611 N N . ARG A 1 76 ? -27.876 -11.507 5.127 1.00 80.31 76 ARG A N 1
ATOM 612 C CA . ARG A 1 76 ? -27.052 -10.293 5.277 1.00 80.31 76 ARG A CA 1
ATOM 613 C C . ARG A 1 76 ? -27.148 -9.704 6.685 1.00 80.31 76 ARG A C 1
ATOM 615 O O . ARG A 1 76 ? -26.117 -9.407 7.279 1.00 80.31 76 ARG A O 1
ATOM 622 N N . SER A 1 77 ? -28.349 -9.572 7.247 1.00 82.81 77 SER A N 1
ATOM 623 C CA . SER A 1 77 ? -28.547 -9.042 8.605 1.00 82.81 77 SER A CA 1
ATOM 624 C C . SER A 1 77 ? -28.100 -10.006 9.714 1.00 82.81 77 SER A C 1
ATOM 626 O O . SER A 1 77 ? -27.957 -9.584 10.863 1.00 82.81 77 SER A O 1
ATOM 628 N N . PHE A 1 78 ? -27.909 -11.286 9.398 1.00 85.06 78 PHE A N 1
ATOM 629 C CA . PHE A 1 78 ? -27.428 -12.305 10.322 1.00 85.06 78 PHE A CA 1
ATOM 630 C C . PHE A 1 78 ? -25.905 -12.460 10.279 1.00 85.06 78 PHE A C 1
ATOM 632 O O . PHE A 1 78 ? -25.300 -12.683 11.326 1.00 85.06 78 PHE A O 1
ATOM 639 N N . VAL A 1 79 ? -25.272 -12.304 9.115 1.00 82.81 79 VAL A N 1
ATOM 640 C CA . VAL A 1 79 ? -23.804 -12.255 8.996 1.00 82.81 79 VAL A CA 1
ATOM 641 C C . VAL A 1 79 ? -23.269 -10.920 9.516 1.00 82.81 79 VAL A C 1
ATOM 643 O O . VAL A 1 79 ? -22.332 -10.907 10.311 1.00 82.81 79 VAL A O 1
ATOM 646 N N . ASN A 1 80 ? -23.897 -9.801 9.149 1.00 78.69 80 ASN A N 1
ATOM 647 C CA . ASN A 1 80 ? -23.485 -8.484 9.624 1.00 78.69 80 ASN A CA 1
ATOM 648 C C . ASN A 1 80 ? -23.899 -8.300 11.094 1.00 78.69 80 ASN A C 1
ATOM 650 O O . ASN A 1 80 ? -25.036 -8.578 11.490 1.00 78.69 80 ASN A O 1
ATOM 654 N N . PHE A 1 81 ? -22.979 -7.815 11.927 1.00 63.06 81 PHE A N 1
ATOM 655 C CA . PHE A 1 81 ? -23.228 -7.663 13.364 1.00 63.06 81 PHE A CA 1
ATOM 656 C C . PHE A 1 81 ? -24.104 -6.436 13.704 1.00 63.06 81 PHE A C 1
ATOM 658 O O . PHE A 1 81 ? -24.704 -6.412 14.779 1.00 63.06 81 PHE A O 1
ATOM 665 N N . ASP A 1 82 ? -24.259 -5.492 12.766 1.00 47.34 82 ASP A N 1
ATOM 666 C CA . ASP A 1 82 ? -24.895 -4.165 12.892 1.00 47.34 82 ASP A CA 1
ATOM 667 C C . ASP A 1 82 ? -26.432 -4.132 13.079 1.00 47.34 82 ASP A C 1
ATOM 669 O O . ASP A 1 82 ? -27.143 -3.370 12.415 1.00 47.34 82 ASP A O 1
ATOM 673 N N . GLN A 1 83 ? -26.982 -4.885 14.034 1.00 49.69 83 GLN A N 1
ATOM 674 C CA . GLN A 1 83 ? -28.331 -4.607 14.543 1.00 49.69 83 GLN A CA 1
ATOM 675 C C . GLN A 1 83 ? -28.274 -3.692 15.772 1.00 49.69 83 GLN A C 1
ATOM 677 O O . GLN A 1 83 ? -27.968 -4.117 16.885 1.00 49.69 83 GLN A O 1
ATOM 682 N N . LYS A 1 84 ? -28.627 -2.416 15.570 1.00 43.94 84 LYS A N 1
ATOM 683 C CA . LYS A 1 84 ? -28.951 -1.482 16.663 1.00 43.94 84 LYS A CA 1
ATOM 684 C C . LYS A 1 84 ? -30.216 -1.972 17.390 1.00 43.94 84 LYS A C 1
ATOM 686 O O . LYS A 1 84 ? -31.136 -2.434 16.714 1.00 43.94 84 LYS A O 1
ATOM 691 N N . PRO A 1 85 ? -30.318 -1.832 18.724 1.00 36.22 85 PRO A N 1
ATOM 692 C CA . PRO A 1 85 ? -31.532 -2.196 19.447 1.00 36.22 85 PRO A CA 1
ATOM 693 C C . PRO A 1 85 ? -32.716 -1.330 18.992 1.00 36.22 85 PRO A C 1
ATOM 695 O O . PRO A 1 85 ? -32.633 -0.100 18.960 1.00 36.22 85 PRO A O 1
ATOM 698 N N . THR A 1 86 ? -33.832 -1.974 18.654 1.00 37.19 86 THR A N 1
ATOM 699 C CA . THR A 1 86 ? -35.079 -1.313 18.249 1.00 37.19 86 THR A CA 1
ATOM 700 C C . THR A 1 86 ? -35.796 -0.712 19.457 1.00 37.19 86 THR A C 1
ATOM 702 O O . THR A 1 86 ? -36.649 -1.358 20.065 1.00 37.19 86 THR A O 1
ATOM 705 N N . HIS A 1 87 ? -35.473 0.536 19.803 1.00 33.88 87 HIS A N 1
ATOM 706 C CA . HIS A 1 87 ? -36.265 1.319 20.754 1.00 33.88 87 HIS A CA 1
ATOM 707 C C . HIS A 1 87 ? -37.376 2.094 20.043 1.00 33.88 87 HIS A C 1
ATOM 709 O O . HIS A 1 87 ? -37.119 2.886 19.137 1.00 33.88 87 HIS A O 1
ATOM 715 N N . ALA A 1 88 ? -38.614 1.881 20.485 1.00 33.56 88 ALA A N 1
ATOM 716 C CA . ALA A 1 88 ? -39.768 2.646 20.037 1.00 33.56 88 ALA A CA 1
ATOM 717 C C . ALA A 1 88 ? -39.878 3.999 20.767 1.00 33.56 88 ALA A C 1
ATOM 719 O O . ALA A 1 88 ? -39.597 4.090 21.958 1.00 33.56 88 ALA A O 1
ATOM 720 N N . GLN A 1 89 ? -40.343 5.005 20.020 1.00 33.56 89 GLN A N 1
ATOM 721 C CA . GLN A 1 89 ? -41.090 6.197 20.455 1.00 33.56 89 GLN A CA 1
ATOM 722 C C . GLN A 1 89 ? -40.649 6.945 21.734 1.00 33.56 89 GLN A C 1
ATOM 724 O O . GLN A 1 89 ? -40.984 6.566 22.854 1.00 33.56 89 GLN A O 1
ATOM 729 N N . ARG A 1 90 ? -40.112 8.156 21.535 1.00 28.62 90 ARG A N 1
ATOM 730 C CA . ARG A 1 90 ? -40.503 9.365 22.290 1.00 28.62 90 ARG A CA 1
ATOM 731 C C . ARG A 1 90 ? -40.339 10.609 21.408 1.00 28.62 90 ARG A C 1
ATOM 733 O O . ARG A 1 90 ? -39.668 10.534 20.380 1.00 28.62 90 ARG A O 1
ATOM 740 N N . THR A 1 91 ? -41.030 11.690 21.758 1.00 32.19 91 THR A N 1
ATOM 741 C CA . THR A 1 91 ? -41.353 12.815 20.862 1.00 32.19 91 THR A CA 1
ATOM 742 C C . THR A 1 91 ? -40.790 14.158 21.354 1.00 32.19 91 THR A C 1
ATOM 744 O O . THR A 1 91 ? -40.311 14.238 22.481 1.00 32.19 91 THR A O 1
ATOM 747 N N . ASP A 1 92 ? -40.889 15.176 20.486 1.00 32.25 92 ASP A N 1
ATOM 748 C CA . ASP A 1 92 ? -40.872 16.630 20.766 1.00 32.25 92 ASP A CA 1
ATOM 749 C C . ASP A 1 92 ? -39.557 17.226 21.332 1.00 32.25 92 ASP A C 1
ATOM 751 O O . ASP A 1 92 ? -39.124 16.923 22.436 1.00 32.25 92 ASP A O 1
ATOM 755 N N . ALA A 1 93 ? -38.821 18.015 20.531 1.00 31.75 93 ALA A N 1
ATOM 756 C CA . ALA A 1 93 ? -38.835 19.499 20.508 1.00 31.75 93 ALA A CA 1
ATOM 757 C C . ALA A 1 93 ? -37.592 20.075 21.256 1.00 31.75 93 ALA A C 1
ATOM 759 O O . ALA A 1 93 ? -37.013 19.384 22.084 1.00 31.75 93 ALA A O 1
ATOM 760 N N . GLU A 1 94 ? -37.036 21.266 20.986 1.00 33.56 94 GLU A N 1
ATOM 761 C CA . GLU A 1 94 ? -37.501 22.425 20.205 1.00 33.56 94 GLU A CA 1
ATOM 762 C C . GLU A 1 94 ? -36.319 23.256 19.595 1.00 33.56 94 GLU A C 1
ATOM 764 O O . GLU A 1 94 ? -35.156 22.868 19.671 1.00 33.56 94 GLU A O 1
ATOM 769 N N . ASN A 1 95 ? -36.651 24.402 18.979 1.00 34.03 95 ASN A N 1
ATOM 770 C CA . ASN A 1 95 ? -35.852 25.594 18.590 1.00 34.03 95 ASN A CA 1
ATOM 771 C C . ASN A 1 95 ? -34.610 25.941 19.469 1.00 34.03 95 ASN A C 1
ATOM 773 O O . ASN A 1 95 ? -34.617 25.653 20.657 1.00 34.03 95 ASN A O 1
ATOM 777 N N . SER A 1 96 ? -33.561 26.698 19.078 1.00 32.22 96 SER A N 1
ATOM 778 C CA . SER A 1 96 ? -32.986 27.268 17.821 1.00 32.22 96 SER A CA 1
ATOM 779 C C . SER A 1 96 ? -31.547 27.799 18.199 1.00 32.22 96 SER A C 1
ATOM 781 O O . SER A 1 96 ? -31.047 27.359 19.229 1.00 32.22 96 SER A O 1
ATOM 783 N N . SER A 1 97 ? -30.718 28.661 17.569 1.00 33.25 97 SER A N 1
ATOM 784 C CA . SER A 1 97 ? -30.801 29.762 16.578 1.00 33.25 97 SER A CA 1
ATOM 785 C C . SER A 1 97 ? -29.452 29.998 15.829 1.00 33.25 97 SER A C 1
ATOM 787 O O . SER A 1 97 ? -28.456 29.322 16.064 1.00 33.25 97 SER A O 1
ATOM 789 N N . LYS A 1 98 ? -29.418 30.990 14.918 1.00 31.77 98 LYS A N 1
ATOM 790 C CA . LYS A 1 98 ? -28.305 31.422 14.028 1.00 31.77 98 LYS A CA 1
ATOM 791 C C . LYS A 1 98 ? -27.084 32.078 14.715 1.00 31.77 98 LYS A C 1
ATOM 793 O O . LYS A 1 98 ? -27.261 32.970 15.539 1.00 31.77 98 LYS A O 1
ATOM 798 N N . SER A 1 99 ? -25.890 31.884 14.139 1.00 28.30 99 SER A N 1
ATOM 799 C CA . SER A 1 99 ? -24.930 32.977 13.847 1.00 28.30 99 SER A CA 1
ATOM 800 C C . SER A 1 99 ? -24.034 32.617 12.638 1.00 28.30 99 SER A C 1
ATOM 802 O O . SER A 1 99 ? -24.014 31.464 12.209 1.00 28.30 99 SER A O 1
ATOM 804 N N . LYS A 1 100 ? -23.342 33.597 12.030 1.00 36.19 100 LYS A N 1
ATOM 805 C CA . LYS A 1 100 ? -22.357 33.383 10.944 1.00 36.19 100 LYS A CA 1
ATOM 806 C C . LYS A 1 100 ? -20.971 33.839 11.403 1.00 36.19 100 LYS A C 1
ATOM 808 O O . LYS A 1 100 ? -20.825 34.986 11.814 1.00 36.19 100 LYS A O 1
ATOM 813 N N . ALA A 1 101 ? -19.962 32.990 11.228 1.00 28.16 101 ALA A N 1
ATOM 814 C CA . ALA A 1 101 ? -18.544 33.328 11.357 1.00 28.16 101 ALA A CA 1
ATOM 815 C C . ALA A 1 101 ? -17.722 32.554 10.307 1.00 28.16 101 ALA A C 1
ATOM 817 O O . ALA A 1 101 ? -18.212 31.583 9.729 1.00 28.16 101 ALA A O 1
ATOM 818 N N . PHE A 1 102 ? -16.491 32.997 10.035 1.00 26.36 102 PHE A N 1
ATOM 819 C CA . PHE A 1 102 ? -15.585 32.337 9.085 1.00 26.36 102 PHE A CA 1
ATOM 820 C C . PHE A 1 102 ? -15.245 30.908 9.539 1.00 26.36 102 PHE A C 1
ATOM 822 O O . PHE A 1 102 ? -14.815 30.705 10.673 1.00 26.36 102 PHE A O 1
ATOM 829 N N . GLN A 1 103 ? -15.384 29.929 8.642 1.00 25.41 103 GLN A N 1
ATOM 830 C CA . GLN A 1 103 ? -14.984 28.547 8.910 1.00 25.41 103 GLN A CA 1
ATOM 831 C C . GLN A 1 103 ? -13.465 28.383 8.780 1.00 25.41 103 GLN A C 1
ATOM 833 O O . GLN A 1 103 ? -12.933 28.242 7.680 1.00 25.41 103 GLN A O 1
ATOM 838 N N . THR A 1 104 ? -12.769 28.317 9.912 1.00 28.64 104 THR A N 1
ATOM 839 C CA . THR A 1 104 ? -11.580 27.464 10.012 1.00 28.64 104 THR A CA 1
ATOM 840 C C . THR A 1 104 ? -12.037 26.008 10.144 1.00 28.64 104 THR A C 1
ATOM 842 O O . THR A 1 104 ? -13.061 25.725 10.765 1.00 28.64 104 THR A O 1
ATOM 845 N N . SER A 1 105 ? -11.316 25.067 9.524 1.00 34.03 105 SER A N 1
ATOM 846 C CA . SER A 1 105 ? -11.698 23.647 9.527 1.00 34.03 105 SER A CA 1
ATOM 847 C C . SER A 1 105 ? -11.450 23.014 10.903 1.00 34.03 105 SER A C 1
ATOM 849 O O . SER A 1 105 ? -10.356 22.541 11.211 1.00 34.03 105 SER A O 1
ATOM 851 N N . THR A 1 106 ? -12.465 23.046 11.765 1.00 28.50 106 THR A N 1
ATOM 852 C CA . THR A 1 106 ? -12.443 22.400 13.080 1.00 28.50 106 THR A CA 1
ATOM 853 C C . THR A 1 106 ? -12.716 20.907 12.934 1.00 28.50 106 THR A C 1
ATOM 855 O O . THR A 1 106 ? -13.873 20.490 12.863 1.00 28.50 106 THR A O 1
ATOM 858 N N . TYR A 1 107 ? -11.657 20.100 12.932 1.00 39.50 107 TYR A N 1
ATOM 859 C CA . TYR A 1 107 ? -11.777 18.652 13.098 1.00 39.50 107 TYR A CA 1
ATOM 860 C C . TYR A 1 107 ? -12.442 18.363 14.455 1.00 39.50 107 TYR A C 1
ATOM 862 O O . TYR A 1 107 ? -11.952 18.854 15.481 1.00 39.50 107 TYR A O 1
ATOM 870 N N . PRO A 1 108 ? -13.554 17.607 14.505 1.00 33.66 108 PRO A N 1
ATOM 871 C CA . PRO A 1 108 ? -14.153 17.222 15.772 1.00 33.66 108 PRO A CA 1
ATOM 872 C C . PRO A 1 108 ? -13.196 16.287 16.515 1.00 33.66 108 PRO A C 1
ATOM 874 O O . PRO A 1 108 ? -12.736 15.289 15.963 1.00 33.66 108 PRO A O 1
ATOM 877 N N . LYS A 1 109 ? -12.920 16.577 17.791 1.00 38.66 109 LYS A N 1
ATOM 878 C CA . LYS A 1 109 ? -12.249 15.606 18.667 1.00 38.66 109 LYS A CA 1
ATOM 879 C C . LYS A 1 109 ? -13.106 14.336 18.773 1.00 38.66 109 LYS A C 1
ATOM 881 O O . LYS A 1 109 ? -14.334 14.461 18.763 1.00 38.66 109 LYS A O 1
ATOM 886 N N . PRO A 1 110 ? -12.504 13.146 18.958 1.00 33.97 110 PRO A N 1
ATOM 887 C CA . PRO A 1 110 ? -13.263 11.960 19.335 1.00 33.97 110 PRO A CA 1
ATOM 888 C C . PRO A 1 110 ? -13.958 12.217 20.680 1.00 33.97 110 PRO A C 1
ATOM 890 O O . PRO A 1 110 ? -13.313 12.292 21.725 1.00 33.97 110 PRO A O 1
ATOM 893 N N . SER A 1 111 ? -15.276 12.399 20.635 1.00 32.53 111 SER A N 1
ATOM 894 C CA . SER A 1 111 ? -16.153 12.342 21.802 1.00 32.53 111 SER A CA 1
ATOM 895 C C . SER A 1 111 ? -16.724 10.930 21.912 1.00 32.53 111 SER A C 1
ATOM 897 O O . SER A 1 111 ? -16.956 10.279 20.893 1.00 32.53 111 SER A O 1
ATOM 899 N N . ASP A 1 112 ? -16.937 10.441 23.136 1.00 35.00 112 ASP A N 1
ATOM 900 C CA . ASP A 1 112 ? -17.543 9.126 23.365 1.00 35.00 112 ASP A CA 1
ATOM 901 C C . ASP A 1 112 ? -19.021 9.148 22.924 1.00 35.00 112 ASP A C 1
ATOM 903 O O . ASP A 1 112 ? -19.928 9.475 23.687 1.00 35.00 112 ASP A O 1
ATOM 907 N N . ASN A 1 113 ? -19.255 8.830 21.651 1.00 29.66 113 ASN A N 1
ATOM 908 C CA . ASN A 1 113 ? -20.568 8.658 21.040 1.00 29.66 113 ASN A CA 1
ATOM 909 C C . ASN A 1 113 ? -20.503 7.539 19.994 1.00 29.66 113 ASN A C 1
ATOM 911 O O . ASN A 1 113 ? -19.568 7.457 19.199 1.00 29.66 113 ASN A O 1
ATOM 915 N N . SER A 1 114 ? -21.508 6.662 19.993 1.00 32.28 114 SER A N 1
ATOM 916 C CA . SER A 1 114 ? -21.525 5.456 19.159 1.00 32.28 114 SER A CA 1
ATOM 917 C C . SER A 1 114 ? -21.504 5.787 17.663 1.00 32.28 114 SER A C 1
ATOM 919 O O . SER A 1 114 ? -22.404 6.486 17.182 1.00 32.28 114 SER A O 1
ATOM 921 N N . TYR A 1 115 ? -20.555 5.212 16.918 1.00 31.84 115 TYR A N 1
ATOM 922 C CA . TYR A 1 115 ? -20.534 5.285 15.457 1.00 31.84 115 TYR A CA 1
ATOM 923 C C . TYR A 1 115 ? -21.872 4.811 14.866 1.00 31.84 115 TYR A C 1
ATOM 925 O O . TYR A 1 115 ? -22.399 3.753 15.215 1.00 31.84 115 TYR A O 1
ATOM 933 N N . LYS A 1 116 ? -22.424 5.594 13.936 1.00 28.06 116 LYS A N 1
ATOM 934 C CA . LYS A 1 116 ? -23.579 5.204 13.122 1.00 28.06 116 LYS A CA 1
ATOM 935 C C . LYS A 1 116 ? -23.177 5.244 11.654 1.00 28.06 116 LYS A C 1
ATOM 937 O O . LYS A 1 116 ? -23.227 6.303 11.043 1.00 28.06 116 LYS A O 1
ATOM 942 N N . SER A 1 117 ? -22.833 4.084 11.093 1.00 28.81 117 SER A N 1
ATOM 943 C CA . SER A 1 117 ? -22.758 3.934 9.636 1.00 28.81 117 SER A CA 1
ATOM 944 C C . SER A 1 117 ? -24.108 4.279 8.989 1.00 28.81 117 SER A C 1
ATOM 946 O O . SER A 1 117 ? -25.173 4.027 9.576 1.00 28.81 117 SER A O 1
ATOM 948 N N . THR A 1 118 ? -24.046 4.854 7.789 1.00 27.28 118 THR A N 1
ATOM 949 C CA . THR A 1 118 ? -25.181 5.191 6.924 1.00 27.28 118 THR A CA 1
ATOM 950 C C . THR A 1 118 ? -24.990 4.521 5.568 1.00 27.28 118 THR A C 1
ATOM 952 O O . THR A 1 118 ? -24.025 4.814 4.865 1.00 27.28 118 THR A O 1
ATOM 955 N N . ASN A 1 119 ? -25.921 3.647 5.185 1.00 26.16 119 ASN A N 1
ATOM 956 C CA . ASN A 1 119 ? -25.907 3.000 3.875 1.00 26.16 119 ASN A CA 1
ATOM 957 C C . ASN A 1 119 ? -26.450 3.956 2.807 1.00 26.16 119 ASN A C 1
ATOM 959 O O . ASN A 1 119 ? -27.643 4.255 2.803 1.00 26.16 119 ASN A O 1
ATOM 963 N N . THR A 1 120 ? -25.597 4.374 1.874 1.00 27.28 120 THR A N 1
ATOM 964 C CA . THR A 1 120 ? -26.018 5.079 0.656 1.00 27.28 120 THR A CA 1
ATOM 965 C C . THR A 1 120 ? -26.125 4.070 -0.483 1.00 27.28 120 THR A C 1
ATOM 967 O O . THR A 1 120 ? -25.121 3.497 -0.904 1.00 27.28 120 THR A O 1
ATOM 970 N N . THR A 1 121 ? -27.329 3.840 -1.005 1.00 26.23 121 THR A N 1
ATOM 971 C CA . THR A 1 121 ? -27.519 3.050 -2.229 1.00 26.23 121 THR A CA 1
ATOM 972 C C . THR A 1 121 ? -27.004 3.836 -3.431 1.00 26.23 121 THR A C 1
ATOM 974 O O . THR A 1 121 ? -27.541 4.895 -3.748 1.00 26.23 121 THR A O 1
ATOM 977 N N . ALA A 1 122 ? -25.971 3.328 -4.105 1.00 28.09 122 ALA A N 1
ATOM 978 C CA . ALA A 1 122 ? -25.460 3.934 -5.330 1.00 28.09 122 ALA A CA 1
ATOM 979 C C . ALA A 1 122 ? -26.406 3.653 -6.512 1.00 28.09 122 ALA A C 1
ATOM 981 O O . ALA A 1 122 ? -26.634 2.496 -6.867 1.00 28.09 122 ALA A O 1
ATOM 982 N N . GLU A 1 123 ? -26.944 4.707 -7.126 1.00 25.55 123 GLU A N 1
ATOM 983 C CA . GLU A 1 123 ? -27.756 4.597 -8.341 1.00 25.55 123 GLU A CA 1
ATOM 984 C C . GLU A 1 123 ? -26.898 4.264 -9.573 1.00 25.55 123 GLU A C 1
ATOM 986 O O . GLU A 1 123 ? -25.756 4.710 -9.713 1.00 25.55 123 GLU A O 1
ATOM 991 N N . VAL A 1 124 ? -27.461 3.481 -10.497 1.00 26.33 124 VAL A N 1
ATOM 992 C CA . VAL A 1 124 ? -26.759 3.020 -11.702 1.00 26.33 124 VAL A CA 1
ATOM 993 C C . VAL A 1 124 ? -26.833 4.079 -12.803 1.00 26.33 124 VAL A C 1
ATOM 995 O O . VAL A 1 124 ? -27.837 4.188 -13.503 1.00 26.33 124 VAL A O 1
ATOM 998 N N . TYR A 1 125 ? -25.740 4.815 -13.012 1.00 25.41 125 TYR A N 1
ATOM 999 C CA . TYR A 1 125 ? -25.580 5.702 -14.168 1.00 25.41 125 TYR A CA 1
ATOM 1000 C C . TYR A 1 125 ? -24.838 5.016 -15.322 1.00 25.41 125 TYR A C 1
ATOM 1002 O O . TYR A 1 125 ? -23.668 4.645 -15.206 1.00 25.41 125 TYR A O 1
ATOM 1010 N N . HIS A 1 126 ? -25.499 4.901 -16.475 1.00 28.84 126 HIS A N 1
ATOM 1011 C CA . HIS A 1 126 ? -24.877 4.447 -17.720 1.00 28.84 126 HIS A CA 1
ATOM 1012 C C . HIS A 1 126 ? -24.253 5.621 -18.493 1.00 28.84 126 HIS A C 1
ATOM 1014 O O . HIS A 1 126 ? -24.925 6.304 -19.261 1.00 28.84 126 HIS A O 1
ATOM 1020 N N . GLY A 1 127 ? -22.946 5.826 -18.304 1.00 26.02 127 GLY A N 1
ATOM 1021 C CA . GLY A 1 127 ? -22.093 6.676 -19.146 1.00 26.02 127 GLY A CA 1
ATOM 1022 C C . GLY A 1 127 ? -21.248 5.844 -20.121 1.00 26.02 127 GLY A C 1
ATOM 1023 O O . GLY A 1 127 ? -20.913 4.695 -19.835 1.00 26.02 127 GLY A O 1
ATOM 1024 N N . ALA A 1 128 ? -20.923 6.398 -21.292 1.00 30.23 128 ALA A N 1
ATOM 1025 C CA . ALA A 1 128 ? -20.281 5.653 -22.377 1.00 30.23 128 ALA A CA 1
ATOM 1026 C C . ALA A 1 128 ? -18.743 5.558 -22.266 1.00 30.23 128 ALA A C 1
ATOM 1028 O O . ALA A 1 128 ? -18.084 6.456 -21.750 1.00 30.23 128 ALA A O 1
ATOM 1029 N N . SER A 1 129 ? -18.191 4.506 -22.891 1.00 31.28 129 SER A N 1
ATOM 1030 C CA . SER A 1 129 ? -16.759 4.182 -23.076 1.00 31.28 129 SER A CA 1
ATOM 1031 C C . SER A 1 129 ? -15.947 3.812 -21.816 1.00 31.28 129 SER A C 1
ATOM 1033 O O . SER A 1 129 ? -15.929 4.541 -20.835 1.00 31.28 129 SER A O 1
ATOM 1035 N N . GLY A 1 130 ? -15.196 2.696 -21.872 1.00 30.98 130 GLY A N 1
ATOM 1036 C CA . GLY A 1 130 ? -13.960 2.575 -21.070 1.00 30.98 130 GLY A CA 1
ATOM 1037 C C . GLY A 1 130 ? -13.763 1.418 -20.074 1.00 30.98 130 GLY A C 1
ATOM 1038 O O . GLY A 1 130 ? -12.754 1.440 -19.381 1.00 30.98 130 GLY A O 1
ATOM 1039 N N . GLY A 1 131 ? -14.618 0.388 -20.018 1.00 30.34 131 GLY A N 1
ATOM 1040 C CA . GLY A 1 131 ? -14.297 -0.885 -19.331 1.00 30.34 131 GLY A CA 1
ATOM 1041 C C . GLY A 1 131 ? -15.008 -1.151 -17.993 1.00 30.34 131 GLY A C 1
ATOM 1042 O O . GLY A 1 131 ? -15.048 -0.317 -17.094 1.00 30.34 131 GLY A O 1
ATOM 1043 N N . LYS A 1 132 ? -15.566 -2.363 -17.853 1.00 32.31 132 LYS A N 1
ATOM 1044 C CA . LYS A 1 132 ? -16.303 -2.825 -16.662 1.00 32.31 132 LYS A CA 1
ATOM 1045 C C . LYS A 1 132 ? -15.355 -3.407 -15.603 1.00 32.31 132 LYS A C 1
ATOM 1047 O O . LYS A 1 132 ? -15.209 -4.621 -15.507 1.00 32.31 132 LYS A O 1
ATOM 1052 N N . TYR A 1 133 ? -14.749 -2.551 -14.786 1.00 34.88 133 TYR A N 1
ATOM 1053 C CA . TYR A 1 133 ? -13.822 -2.951 -13.715 1.00 34.88 133 TYR A CA 1
ATOM 1054 C C . TYR A 1 133 ? -14.505 -3.166 -12.350 1.00 34.88 133 TYR A C 1
ATOM 1056 O O . TYR A 1 133 ? -14.117 -2.590 -11.332 1.00 34.88 133 TYR A O 1
ATOM 1064 N N . HIS A 1 134 ? -15.506 -4.049 -12.317 1.00 37.16 134 HIS A N 1
ATOM 1065 C CA . HIS A 1 134 ? -16.067 -4.626 -11.087 1.00 37.16 134 HIS A CA 1
ATOM 1066 C C . HIS A 1 134 ? -16.192 -6.144 -11.249 1.00 37.16 134 HIS A C 1
ATOM 1068 O O . HIS A 1 134 ? -17.248 -6.696 -11.552 1.00 37.16 134 HIS A O 1
ATOM 1074 N N . GLN A 1 135 ? -15.052 -6.803 -11.072 1.00 42.22 135 GLN A N 1
ATOM 1075 C CA . 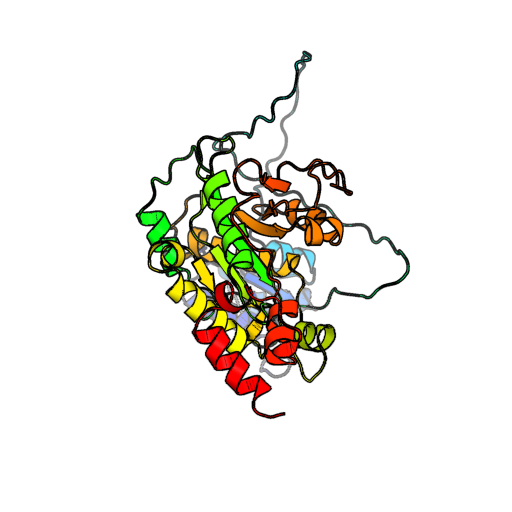GLN A 1 135 ? -14.914 -8.245 -10.908 1.00 42.22 135 GLN A CA 1
ATOM 1076 C C . GLN A 1 135 ? -14.289 -8.459 -9.521 1.00 42.22 135 GLN A C 1
ATOM 1078 O O . GLN A 1 135 ? -13.602 -7.568 -9.025 1.00 42.22 135 GLN A O 1
ATOM 1083 N N . SER A 1 136 ? -14.553 -9.578 -8.846 1.00 41.28 136 SER A N 1
ATOM 1084 C CA . SER A 1 136 ? -14.037 -9.795 -7.488 1.00 41.28 136 SER A CA 1
ATOM 1085 C C . SER A 1 136 ? -12.509 -9.924 -7.508 1.00 41.28 136 SER A C 1
ATOM 1087 O O . SER A 1 136 ? -11.994 -10.983 -7.858 1.00 41.28 136 SER A O 1
ATOM 1089 N N . TYR A 1 137 ? -11.800 -8.862 -7.113 1.00 51.22 137 TYR A N 1
ATOM 1090 C CA . TYR A 1 137 ? -10.330 -8.723 -7.072 1.00 51.22 137 TYR A CA 1
ATOM 1091 C C . TYR A 1 137 ? -9.630 -9.583 -6.006 1.00 51.22 137 TYR A C 1
ATOM 1093 O O . TYR A 1 137 ? -8.592 -9.228 -5.451 1.00 51.22 137 TYR A O 1
ATOM 1101 N N . ILE A 1 138 ? -10.251 -10.705 -5.674 1.00 53.41 138 ILE A N 1
ATOM 1102 C CA . ILE A 1 138 ? -10.015 -11.498 -4.485 1.00 53.41 138 ILE A CA 1
ATOM 1103 C C . ILE A 1 138 ? -9.532 -12.870 -4.937 1.00 53.41 138 ILE A C 1
ATOM 1105 O O . ILE A 1 138 ? -10.117 -13.481 -5.831 1.00 53.41 138 ILE A O 1
ATOM 1109 N N . ASN A 1 139 ? -8.473 -13.364 -4.298 1.00 48.62 139 ASN A N 1
ATOM 1110 C CA . ASN A 1 139 ? -7.919 -14.675 -4.590 1.00 48.62 139 ASN A CA 1
ATOM 1111 C C . ASN A 1 139 ? -8.993 -15.765 -4.442 1.00 48.62 139 ASN A C 1
ATOM 1113 O O . ASN A 1 139 ? -9.507 -15.985 -3.340 1.00 48.62 139 ASN A O 1
ATOM 1117 N N . LYS A 1 140 ? -9.295 -16.473 -5.539 1.00 48.53 140 LYS A N 1
ATOM 1118 C CA . LYS A 1 140 ? -10.341 -17.511 -5.587 1.00 48.53 140 LYS A CA 1
ATOM 1119 C C . LYS A 1 140 ? -10.150 -18.637 -4.559 1.00 48.53 140 LYS A C 1
ATOM 1121 O O . LYS A 1 140 ? -11.118 -19.323 -4.249 1.00 48.53 140 LYS A O 1
ATOM 1126 N N . ASN A 1 141 ? -8.935 -18.815 -4.032 1.00 47.22 141 ASN A N 1
ATOM 1127 C CA . ASN A 1 141 ? -8.600 -19.879 -3.085 1.00 47.22 141 ASN A CA 1
ATOM 1128 C C . ASN A 1 141 ? -8.621 -19.438 -1.609 1.00 47.22 141 ASN A C 1
ATOM 1130 O O . ASN A 1 141 ? -8.683 -20.306 -0.742 1.00 47.22 141 ASN A O 1
ATOM 1134 N N . THR A 1 142 ? -8.531 -18.136 -1.297 1.00 55.72 142 THR A N 1
ATOM 1135 C CA . THR A 1 142 ? -8.368 -17.655 0.098 1.00 55.72 142 THR A CA 1
ATOM 1136 C C . THR A 1 142 ? -9.329 -16.553 0.528 1.00 55.72 142 THR A C 1
ATOM 1138 O O . THR A 1 142 ? -9.463 -16.325 1.726 1.00 55.72 142 THR A O 1
ATOM 1141 N N . GLY A 1 143 ? -9.982 -15.845 -0.397 1.00 65.19 143 GLY A N 1
ATOM 1142 C CA . GLY A 1 143 ? -10.888 -14.747 -0.043 1.00 65.19 143 GLY A CA 1
ATOM 1143 C C . GLY A 1 143 ? -10.204 -13.446 0.415 1.00 65.19 143 GLY A C 1
ATOM 1144 O O . GLY A 1 143 ? -10.904 -12.485 0.714 1.00 65.19 143 GLY A O 1
ATOM 1145 N N . ILE A 1 144 ? -8.865 -13.390 0.478 1.00 80.00 144 ILE A N 1
ATOM 1146 C CA . ILE A 1 144 ? -8.120 -12.350 1.214 1.00 80.00 144 ILE A CA 1
ATOM 1147 C C . ILE A 1 144 ? -6.905 -11.852 0.411 1.00 80.00 144 ILE A C 1
ATOM 1149 O O . ILE A 1 144 ? -6.083 -12.661 -0.027 1.00 80.00 144 ILE A O 1
ATOM 1153 N N . MET A 1 145 ? -6.756 -10.525 0.270 1.00 92.12 145 MET A N 1
ATOM 1154 C CA . MET A 1 145 ? -5.589 -9.887 -0.367 1.00 92.12 145 MET A CA 1
ATOM 1155 C C . MET A 1 145 ? -4.446 -9.592 0.616 1.00 92.12 145 MET A C 1
ATOM 1157 O O . MET A 1 145 ? -3.305 -9.944 0.331 1.00 92.12 145 MET A O 1
ATOM 1161 N N . HIS A 1 146 ? -4.725 -8.959 1.760 1.00 93.31 146 HIS A N 1
ATOM 1162 C CA . HIS A 1 146 ? -3.723 -8.616 2.779 1.00 93.31 146 HIS A CA 1
ATOM 1163 C C . HIS A 1 146 ? -3.842 -9.541 3.992 1.00 93.31 146 HIS A C 1
ATOM 1165 O O . HIS A 1 146 ? -4.944 -9.789 4.472 1.00 93.31 146 HIS A O 1
ATOM 1171 N N . ASN A 1 147 ? -2.716 -10.074 4.464 1.00 93.88 147 ASN A N 1
ATOM 1172 C CA . ASN A 1 147 ? -2.640 -10.946 5.635 1.00 93.88 147 ASN A CA 1
ATOM 1173 C C . ASN A 1 147 ? -1.227 -10.922 6.254 1.00 93.88 147 ASN A C 1
ATOM 1175 O O . ASN A 1 147 ? -0.276 -10.441 5.635 1.00 93.88 147 ASN A O 1
ATOM 1179 N N . HIS A 1 148 ? -1.069 -11.509 7.445 1.00 93.00 148 HIS A N 1
ATOM 1180 C CA . HIS A 1 148 ? 0.201 -11.554 8.190 1.00 93.00 148 HIS A CA 1
ATOM 1181 C C . HIS A 1 148 ? 1.388 -12.185 7.426 1.00 93.00 148 HIS A C 1
ATOM 1183 O O . HIS A 1 148 ? 2.535 -11.941 7.788 1.00 93.00 148 HIS A O 1
ATOM 1189 N N . LEU A 1 149 ? 1.155 -12.984 6.375 1.00 93.44 149 LEU A N 1
ATOM 1190 C CA . LEU A 1 149 ? 2.224 -13.591 5.565 1.00 93.44 149 LEU A CA 1
ATOM 1191 C C . LEU A 1 149 ? 2.752 -12.651 4.468 1.00 93.44 149 LEU A C 1
ATOM 1193 O O . LEU A 1 149 ? 3.810 -12.916 3.896 1.00 93.44 149 LEU A O 1
ATOM 1197 N N . ASN A 1 150 ? 2.013 -11.588 4.132 1.00 93.94 150 ASN A N 1
ATOM 1198 C CA . ASN A 1 150 ? 2.328 -10.690 3.016 1.00 93.94 150 ASN A CA 1
ATOM 1199 C C . ASN A 1 150 ? 2.349 -9.196 3.379 1.00 93.94 150 ASN A C 1
ATOM 1201 O O . ASN A 1 150 ? 2.749 -8.380 2.546 1.00 93.94 150 ASN A O 1
ATOM 1205 N N . THR A 1 151 ? 1.935 -8.847 4.597 1.00 95.81 151 THR A N 1
ATOM 1206 C CA . THR A 1 151 ? 1.869 -7.488 5.137 1.00 95.81 151 THR A CA 1
ATOM 1207 C C . THR A 1 151 ? 2.379 -7.529 6.584 1.00 95.81 151 THR A C 1
ATOM 1209 O O . THR A 1 151 ? 1.713 -8.076 7.455 1.00 95.81 151 THR A O 1
ATOM 1212 N N . ASP A 1 152 ? 3.575 -6.984 6.838 1.00 95.38 152 ASP A N 1
ATOM 1213 C CA . ASP A 1 152 ? 4.196 -6.926 8.178 1.00 95.38 152 ASP A CA 1
ATOM 1214 C C . ASP A 1 152 ? 3.358 -6.048 9.121 1.00 95.38 152 ASP A C 1
ATOM 1216 O O . ASP A 1 152 ? 3.258 -4.839 8.902 1.00 95.38 152 ASP A O 1
ATOM 1220 N N . VAL A 1 153 ? 2.766 -6.652 10.157 1.00 95.06 153 VAL A N 1
ATOM 1221 C CA . VAL A 1 153 ? 2.012 -5.958 11.220 1.00 95.06 153 VAL A CA 1
ATOM 1222 C C . VAL A 1 153 ? 2.860 -5.747 12.486 1.00 95.06 153 VAL A C 1
ATOM 1224 O O . VAL A 1 153 ? 2.596 -4.815 13.247 1.00 95.06 153 VAL A O 1
ATOM 1227 N N . ASP A 1 154 ? 3.938 -6.513 12.688 1.00 93.56 154 ASP A N 1
ATOM 1228 C CA . ASP A 1 154 ? 4.837 -6.379 13.846 1.00 93.56 154 ASP A CA 1
ATOM 1229 C C . ASP A 1 154 ? 5.387 -4.954 13.978 1.00 93.56 154 ASP A C 1
ATOM 1231 O O . ASP A 1 154 ? 5.495 -4.413 15.084 1.00 93.56 154 ASP A O 1
ATOM 1235 N N . ILE A 1 155 ? 5.699 -4.308 12.853 1.00 94.00 155 ILE A N 1
ATOM 1236 C CA . ILE A 1 155 ? 6.150 -2.914 12.819 1.00 94.00 155 ILE A CA 1
ATOM 1237 C C . ILE A 1 155 ? 5.095 -1.936 13.363 1.00 94.00 155 ILE A C 1
ATOM 1239 O O . ILE A 1 155 ? 5.443 -0.987 14.072 1.00 94.00 155 ILE A O 1
ATOM 1243 N N . LEU A 1 156 ? 3.806 -2.187 13.103 1.00 92.25 156 LEU A N 1
ATOM 1244 C CA . LEU A 1 156 ? 2.696 -1.398 13.640 1.00 92.25 156 LEU A CA 1
ATOM 1245 C C . LEU A 1 156 ? 2.557 -1.622 15.137 1.00 92.25 156 LEU A C 1
ATOM 1247 O O . LEU A 1 156 ? 2.538 -0.651 15.892 1.00 92.25 156 LEU A O 1
ATOM 1251 N N . VAL A 1 157 ? 2.535 -2.879 15.577 1.00 91.38 157 VAL A N 1
ATOM 1252 C CA . VAL A 1 157 ? 2.418 -3.252 16.994 1.00 91.38 157 VAL A CA 1
ATOM 1253 C C . VAL A 1 157 ? 3.570 -2.657 17.811 1.00 91.38 157 VAL A C 1
ATOM 1255 O O . VAL A 1 157 ? 3.353 -2.083 18.882 1.00 91.38 157 VAL A O 1
ATOM 1258 N N . GLN A 1 158 ? 4.798 -2.715 17.292 1.00 92.12 158 GLN A N 1
ATOM 1259 C CA . GLN A 1 158 ? 5.959 -2.072 17.905 1.00 92.12 158 GLN A CA 1
ATOM 1260 C C . GLN A 1 158 ? 5.822 -0.548 17.968 1.00 92.12 158 GLN A C 1
ATOM 1262 O O . GLN A 1 158 ? 6.143 0.048 18.996 1.00 92.12 158 GLN A O 1
ATOM 1267 N N . ASN A 1 159 ? 5.369 0.103 16.896 1.00 93.00 159 ASN A N 1
ATOM 1268 C CA . ASN A 1 159 ? 5.282 1.561 16.857 1.00 93.00 159 ASN A CA 1
ATOM 1269 C C . ASN A 1 159 ? 4.086 2.105 17.657 1.00 93.00 159 ASN A C 1
ATOM 1271 O O . ASN A 1 159 ? 4.208 3.189 18.222 1.00 93.00 159 ASN A O 1
ATOM 1275 N N . CYS A 1 160 ? 3.006 1.334 17.827 1.00 89.12 160 CYS A N 1
ATOM 1276 C CA . CYS A 1 160 ? 1.946 1.615 18.803 1.00 89.12 160 CYS A CA 1
ATOM 1277 C C . CYS A 1 160 ? 2.485 1.585 20.242 1.00 89.12 160 CYS A C 1
ATOM 1279 O O . CYS A 1 160 ? 2.176 2.469 21.031 1.00 89.12 160 CYS A O 1
ATOM 1281 N N . LYS A 1 161 ? 3.342 0.606 20.572 1.00 85.50 161 LYS A N 1
ATOM 1282 C CA . LYS A 1 161 ? 3.967 0.468 21.904 1.00 85.50 161 LYS A CA 1
ATOM 1283 C C . LYS A 1 161 ? 5.034 1.536 22.195 1.00 85.50 161 LYS A C 1
ATOM 1285 O O . LYS A 1 161 ? 5.240 1.883 23.352 1.00 85.50 161 LYS A O 1
ATOM 1290 N N . LYS A 1 162 ? 5.726 2.049 21.167 1.00 84.94 162 LYS A N 1
ATOM 1291 C CA . LYS A 1 162 ? 6.775 3.086 21.294 1.00 84.94 162 LYS A CA 1
ATOM 1292 C C . LYS A 1 162 ? 6.231 4.517 21.337 1.00 84.94 162 LYS A C 1
ATOM 1294 O O . LYS A 1 162 ? 6.909 5.404 21.851 1.00 84.94 162 LYS A O 1
ATOM 1299 N N . LYS A 1 163 ? 5.070 4.778 20.731 1.00 81.19 163 LYS A N 1
ATOM 1300 C CA . LYS A 1 163 ? 4.515 6.130 20.597 1.00 81.19 163 LYS A CA 1
ATOM 1301 C C . LYS A 1 163 ? 3.593 6.489 21.751 1.00 81.19 163 LYS A C 1
ATOM 1303 O O . LYS A 1 163 ? 2.933 5.638 22.332 1.00 81.19 163 LYS A O 1
ATOM 1308 N N . ASN A 1 164 ? 3.497 7.786 22.033 1.00 67.44 164 ASN A N 1
ATOM 1309 C CA . ASN A 1 164 ? 2.462 8.291 22.921 1.00 67.44 164 ASN A CA 1
ATOM 1310 C C . ASN A 1 164 ? 1.129 8.315 22.155 1.00 67.44 164 ASN A C 1
ATOM 1312 O O . ASN A 1 164 ? 0.879 9.209 21.345 1.00 67.44 164 ASN A O 1
ATOM 1316 N N . MET A 1 165 ? 0.308 7.286 22.361 1.00 73.38 165 MET A N 1
ATOM 1317 C CA . MET A 1 165 ? -0.969 7.069 21.667 1.00 73.38 165 MET A CA 1
ATOM 1318 C C . MET A 1 165 ? -2.096 7.905 22.301 1.00 73.38 165 MET A C 1
ATOM 1320 O O . MET A 1 165 ? -3.149 7.389 22.669 1.00 73.38 165 MET A O 1
ATOM 1324 N N . THR A 1 166 ? -1.850 9.203 22.490 1.00 63.72 166 THR A N 1
ATOM 1325 C CA . THR A 1 166 ? -2.785 10.144 23.114 1.00 63.72 166 THR A CA 1
ATOM 1326 C C . THR A 1 166 ? -3.992 10.434 22.225 1.00 63.72 166 THR A C 1
ATOM 1328 O O . THR A 1 166 ? -3.876 10.588 21.011 1.00 63.72 166 THR A O 1
ATOM 1331 N N . ASN A 1 167 ? -5.159 10.612 22.854 1.00 65.38 167 ASN A N 1
ATOM 1332 C CA . ASN A 1 167 ? -6.439 10.902 22.189 1.00 65.38 167 ASN A CA 1
ATOM 1333 C C . ASN A 1 167 ? -6.496 12.272 21.460 1.00 65.38 167 ASN A C 1
ATOM 1335 O O . ASN A 1 167 ? -7.569 12.681 21.020 1.00 65.38 167 ASN A O 1
ATOM 1339 N N . ASP A 1 168 ? -5.383 13.011 21.356 1.00 74.75 168 ASP A N 1
ATOM 1340 C CA . ASP A 1 168 ? -5.269 14.251 20.576 1.00 74.75 168 ASP A CA 1
ATOM 1341 C C . ASP A 1 168 ? -4.702 14.043 19.158 1.00 74.75 168 ASP A C 1
ATOM 1343 O O . ASP A 1 168 ? -4.648 15.008 18.393 1.00 74.75 168 ASP A O 1
ATOM 1347 N N . ARG A 1 169 ? -4.281 12.818 18.801 1.00 82.31 169 ARG A N 1
ATOM 1348 C CA . ARG A 1 169 ? -3.708 12.488 17.486 1.00 82.31 169 ARG A CA 1
ATOM 1349 C C . ARG A 1 169 ? -4.457 11.356 16.780 1.00 82.31 169 ARG A C 1
ATOM 1351 O O . ARG A 1 169 ? -4.817 10.357 17.395 1.00 82.31 169 ARG A O 1
ATOM 1358 N N . TYR A 1 170 ? -4.618 11.481 15.462 1.00 88.94 170 TYR A N 1
ATOM 1359 C CA . TYR A 1 170 ? -5.173 10.419 14.613 1.00 88.94 170 TYR A CA 1
ATOM 1360 C C . TYR A 1 170 ? -4.106 9.384 14.246 1.00 88.94 170 TYR A C 1
ATOM 1362 O O . TYR A 1 170 ? -3.057 9.730 13.704 1.00 88.94 170 TYR A O 1
ATOM 1370 N N . ASN A 1 171 ? -4.372 8.107 14.511 1.00 93.81 171 ASN A N 1
ATOM 1371 C CA . ASN A 1 171 ? -3.467 7.009 14.166 1.00 93.81 171 ASN A CA 1
ATOM 1372 C C . ASN A 1 171 ? -3.643 6.599 12.701 1.00 93.81 171 ASN A C 1
ATOM 1374 O O . ASN A 1 171 ? -4.772 6.486 12.220 1.00 93.81 171 ASN A O 1
ATOM 1378 N N . CYS A 1 172 ? -2.540 6.378 11.982 1.00 96.69 172 CYS A N 1
ATOM 1379 C CA . CYS A 1 172 ? -2.613 6.074 10.557 1.00 96.69 172 CYS A CA 1
ATOM 1380 C C . CYS A 1 172 ? -1.474 5.224 10.000 1.00 96.69 172 CYS A C 1
ATOM 1382 O O . CYS A 1 172 ? -0.412 5.044 10.608 1.00 96.69 172 CYS A O 1
ATOM 1384 N N . VAL A 1 173 ? -1.713 4.769 8.774 1.00 98.31 173 VAL A N 1
ATOM 1385 C CA . VAL A 1 173 ? -0.766 4.079 7.905 1.00 98.31 173 VAL A CA 1
ATOM 1386 C C . VAL A 1 173 ? -0.704 4.789 6.564 1.00 98.31 173 VAL A C 1
ATOM 1388 O O . VAL A 1 173 ? -1.737 5.156 6.011 1.00 98.31 173 VAL A O 1
ATOM 1391 N N . LEU A 1 174 ? 0.500 4.965 6.021 1.00 98.62 174 LEU A N 1
ATOM 1392 C CA . LEU A 1 174 ? 0.680 5.482 4.663 1.00 98.62 174 LEU A CA 1
ATOM 1393 C C . LEU A 1 174 ? 0.764 4.324 3.663 1.00 98.62 174 LEU A C 1
ATOM 1395 O O . LEU A 1 174 ? 1.590 3.433 3.827 1.00 98.62 174 LEU A O 1
ATOM 1399 N N . LEU A 1 175 ? -0.025 4.343 2.596 1.00 98.62 175 LEU A N 1
ATOM 1400 C CA . LEU A 1 175 ? 0.060 3.371 1.503 1.00 98.62 175 LEU A CA 1
ATOM 1401 C C . LEU A 1 175 ? 0.462 4.083 0.216 1.00 98.62 175 LEU A C 1
ATOM 1403 O O . LEU A 1 175 ? -0.090 5.129 -0.102 1.00 98.62 175 LEU A O 1
ATOM 1407 N N . THR A 1 176 ? 1.362 3.509 -0.579 1.00 98.06 176 THR A N 1
ATOM 1408 C CA . THR A 1 176 ? 1.539 3.938 -1.972 1.00 98.06 176 THR A CA 1
ATOM 1409 C C . THR A 1 176 ? 1.658 2.721 -2.888 1.00 98.06 176 THR A C 1
ATOM 1411 O O . THR A 1 176 ? 2.493 1.838 -2.678 1.00 98.06 176 THR A O 1
ATOM 1414 N N . THR A 1 177 ? 0.773 2.652 -3.882 1.00 97.56 177 THR A N 1
ATOM 1415 C CA . THR A 1 177 ? 0.747 1.594 -4.900 1.00 97.56 177 THR A CA 1
ATOM 1416 C C . THR A 1 177 ? 1.595 2.018 -6.095 1.00 97.56 177 THR A C 1
ATOM 1418 O O . THR A 1 177 ? 1.755 3.213 -6.368 1.00 97.56 177 THR A O 1
ATOM 1421 N N . GLY A 1 178 ? 2.169 1.073 -6.840 1.00 96.50 178 GLY A N 1
ATOM 1422 C CA . GLY A 1 178 ? 2.970 1.476 -7.992 1.00 96.50 178 GLY A CA 1
ATOM 1423 C C . GLY A 1 178 ? 3.616 0.376 -8.814 1.00 96.50 178 GLY A C 1
ATOM 1424 O O . GLY A 1 178 ? 3.779 -0.768 -8.401 1.00 96.50 178 GLY A O 1
ATOM 1425 N N . SER A 1 179 ? 4.049 0.765 -10.015 1.00 97.38 179 SER A N 1
ATOM 1426 C CA . SER A 1 179 ? 4.811 -0.119 -10.899 1.00 97.38 179 SER A CA 1
ATOM 1427 C C . SER A 1 179 ? 6.215 -0.420 -10.371 1.00 97.38 179 SER A C 1
ATOM 1429 O O . SER A 1 179 ? 6.723 -1.475 -10.710 1.00 97.38 179 SER A O 1
ATOM 1431 N N . PHE A 1 180 ? 6.844 0.488 -9.606 1.00 97.75 180 PHE A N 1
ATOM 1432 C CA . PHE A 1 180 ? 8.216 0.387 -9.062 1.00 97.75 180 PHE A CA 1
ATOM 1433 C C . PHE A 1 180 ? 9.209 -0.332 -9.998 1.00 97.75 180 PHE A C 1
ATOM 1435 O O . PHE A 1 180 ? 9.850 -1.311 -9.623 1.00 97.75 180 PHE A O 1
ATOM 1442 N N . ASN A 1 181 ? 9.315 0.137 -11.249 1.00 97.88 181 ASN A N 1
ATOM 1443 C CA . ASN A 1 181 ? 9.956 -0.602 -12.345 1.00 97.88 181 ASN A CA 1
ATOM 1444 C C . ASN A 1 181 ? 11.168 0.144 -12.963 1.00 97.88 181 ASN A C 1
ATOM 1446 O O . ASN A 1 181 ? 11.101 0.546 -14.139 1.00 97.88 181 ASN A O 1
ATOM 1450 N N . PRO A 1 182 ? 12.268 0.366 -12.215 1.00 97.75 182 PRO A N 1
ATOM 1451 C CA . PRO A 1 182 ? 12.513 -0.050 -10.825 1.00 97.75 182 PRO A CA 1
ATOM 1452 C C . PRO A 1 182 ? 12.087 1.001 -9.773 1.00 97.75 182 PRO A C 1
ATOM 1454 O O . PRO A 1 182 ? 11.667 2.111 -10.118 1.00 97.75 182 PRO A O 1
ATOM 1457 N N . ILE A 1 183 ? 12.209 0.643 -8.489 1.00 97.81 183 ILE A N 1
ATOM 1458 C CA . ILE A 1 183 ? 12.161 1.556 -7.332 1.00 97.81 183 ILE A CA 1
ATOM 1459 C C . ILE A 1 183 ? 13.311 2.584 -7.379 1.00 97.81 183 ILE A C 1
ATOM 1461 O O . ILE A 1 183 ? 14.361 2.321 -7.965 1.00 97.81 183 ILE A O 1
ATOM 1465 N N . HIS A 1 184 ? 13.103 3.765 -6.786 1.00 94.62 184 HIS A N 1
ATOM 1466 C CA . HIS A 1 184 ? 14.071 4.875 -6.743 1.00 94.62 184 HIS A CA 1
ATOM 1467 C C . HIS A 1 184 ? 13.683 5.926 -5.675 1.00 94.62 184 HIS A C 1
ATOM 1469 O O . HIS A 1 184 ? 12.490 6.003 -5.351 1.00 94.62 184 HIS A O 1
ATOM 1475 N N . PRO A 1 185 ? 14.611 6.790 -5.203 1.00 92.25 185 PRO A N 1
ATOM 1476 C CA . PRO A 1 185 ? 14.422 7.652 -4.023 1.00 92.25 185 PRO A CA 1
ATOM 1477 C C . PRO A 1 185 ? 13.160 8.523 -3.989 1.00 92.25 185 PRO A C 1
ATOM 1479 O O . PRO A 1 185 ? 12.533 8.661 -2.940 1.00 92.25 185 PRO A O 1
ATOM 1482 N N . LEU A 1 186 ? 12.721 9.063 -5.133 1.00 88.12 186 LEU A N 1
ATOM 1483 C CA . LEU A 1 186 ? 11.502 9.885 -5.211 1.00 88.12 186 LEU A CA 1
ATOM 1484 C C . LEU A 1 186 ? 10.228 9.170 -4.699 1.00 88.12 186 LEU A C 1
ATOM 1486 O O . LEU A 1 186 ? 9.317 9.832 -4.205 1.00 88.12 186 LEU A O 1
ATOM 1490 N N . HIS A 1 187 ? 10.165 7.832 -4.745 1.00 92.50 187 HIS A N 1
ATOM 1491 C CA . HIS A 1 187 ? 9.044 7.080 -4.166 1.00 92.50 187 HIS A CA 1
ATOM 1492 C C . HIS A 1 187 ? 8.999 7.211 -2.633 1.00 92.50 187 HIS A C 1
ATOM 1494 O O . HIS A 1 187 ? 7.936 7.462 -2.064 1.00 92.50 187 HIS A O 1
ATOM 1500 N N . PHE A 1 188 ? 10.150 7.101 -1.963 1.00 93.19 188 PHE A N 1
ATOM 1501 C CA . PHE A 1 188 ? 10.246 7.221 -0.505 1.00 93.19 188 PHE A CA 1
ATOM 1502 C C . PHE A 1 188 ? 10.079 8.669 -0.050 1.00 93.19 188 PHE A C 1
ATOM 1504 O O . PHE A 1 188 ? 9.413 8.931 0.947 1.00 93.19 188 PHE A O 1
ATOM 1511 N N . GLN A 1 189 ? 10.615 9.625 -0.813 1.00 90.38 189 GLN A N 1
ATOM 1512 C CA . GLN A 1 189 ? 10.532 11.057 -0.508 1.00 90.38 189 GLN A CA 1
ATOM 1513 C C . GLN A 1 189 ? 9.084 11.552 -0.386 1.00 90.38 189 GLN A C 1
ATOM 1515 O O . GLN A 1 189 ? 8.809 12.400 0.460 1.00 90.38 189 GLN A O 1
ATOM 1520 N N . ASN A 1 190 ? 8.147 11.000 -1.164 1.00 91.00 190 ASN A N 1
ATOM 1521 C CA . ASN A 1 190 ? 6.721 11.301 -1.012 1.00 91.00 190 ASN A CA 1
ATOM 1522 C C . ASN A 1 190 ? 6.193 10.846 0.358 1.00 91.00 190 ASN A C 1
ATOM 1524 O O . ASN A 1 190 ? 5.647 11.661 1.100 1.00 91.00 190 ASN A O 1
ATOM 1528 N N . LEU A 1 191 ? 6.414 9.581 0.730 1.00 96.00 191 LEU A N 1
ATOM 1529 C CA . LEU A 1 191 ? 5.998 9.020 2.022 1.00 96.00 191 LEU A CA 1
ATOM 1530 C C . LEU A 1 191 ? 6.654 9.746 3.210 1.00 96.00 191 LEU A C 1
ATOM 1532 O O . LEU A 1 191 ? 5.974 10.107 4.169 1.00 96.00 191 LEU A O 1
ATOM 1536 N N . VAL A 1 192 ? 7.961 10.015 3.133 1.00 94.81 192 VAL A N 1
ATOM 1537 C CA . VAL A 1 192 ? 8.722 10.757 4.154 1.00 94.81 192 VAL A CA 1
ATOM 1538 C C . VAL A 1 192 ? 8.191 12.185 4.312 1.00 94.81 192 VAL A C 1
ATOM 1540 O O . VAL A 1 192 ? 8.077 12.668 5.439 1.00 94.81 192 VAL A O 1
ATOM 1543 N N . ARG A 1 193 ? 7.823 12.864 3.216 1.00 91.69 193 ARG A N 1
ATOM 1544 C CA . ARG A 1 193 ? 7.252 14.220 3.262 1.00 91.69 193 ARG A CA 1
ATOM 1545 C C . ARG A 1 193 ? 5.852 14.233 3.874 1.00 91.69 193 ARG A C 1
ATOM 1547 O O . ARG A 1 193 ? 5.587 15.088 4.714 1.00 91.69 193 ARG A O 1
ATOM 1554 N N . VAL A 1 194 ? 4.994 13.270 3.521 1.00 93.94 194 VAL A N 1
ATOM 1555 C CA . VAL A 1 194 ? 3.679 13.087 4.167 1.00 93.94 194 VAL A CA 1
ATOM 1556 C C . VAL A 1 194 ? 3.854 12.861 5.667 1.00 93.94 194 VAL A C 1
ATOM 1558 O O . VAL A 1 194 ? 3.254 13.584 6.455 1.00 93.94 194 VAL A O 1
ATOM 1561 N N . LYS A 1 195 ? 4.735 11.938 6.073 1.00 94.88 195 LYS A N 1
ATOM 1562 C CA . LYS A 1 195 ? 5.024 11.654 7.487 1.00 94.88 195 LYS A CA 1
ATOM 1563 C C . LYS A 1 195 ? 5.502 12.891 8.249 1.00 94.88 195 LYS A C 1
ATOM 1565 O O . LYS A 1 195 ? 4.937 13.213 9.290 1.00 94.88 195 LYS A O 1
ATOM 1570 N N . LYS A 1 196 ? 6.476 13.629 7.706 1.00 92.44 196 LYS A N 1
ATOM 1571 C CA . LYS A 1 196 ? 6.976 14.877 8.310 1.00 92.44 196 LYS A CA 1
ATOM 1572 C C . LYS A 1 196 ? 5.894 15.955 8.423 1.00 92.44 196 LYS A C 1
ATOM 1574 O O . LYS A 1 196 ? 5.892 16.687 9.405 1.00 92.44 196 LYS A O 1
ATOM 1579 N N . TYR A 1 197 ? 4.976 16.046 7.460 1.00 91.50 197 TYR A N 1
ATOM 1580 C CA . TYR A 1 197 ? 3.845 16.976 7.513 1.00 91.50 197 TYR A CA 1
ATOM 1581 C C . TYR A 1 197 ? 2.815 16.558 8.580 1.00 91.50 197 TYR A C 1
ATOM 1583 O O . TYR A 1 197 ? 2.460 17.364 9.436 1.00 91.50 197 TYR A O 1
ATOM 1591 N N . PHE A 1 198 ? 2.412 15.285 8.589 1.00 92.19 198 PHE A N 1
ATOM 1592 C CA . PHE A 1 198 ? 1.429 14.689 9.507 1.00 92.19 198 PHE A CA 1
ATOM 1593 C C . PHE A 1 198 ? 1.851 14.676 10.980 1.00 92.19 198 PHE A C 1
ATOM 1595 O O . PHE A 1 198 ? 1.008 14.829 11.863 1.00 92.19 198 PHE A O 1
ATOM 1602 N N . GLU A 1 199 ? 3.138 14.474 11.260 1.00 90.75 199 GLU A N 1
ATOM 1603 C CA . GLU A 1 199 ? 3.641 14.368 12.636 1.00 90.75 199 GLU A CA 1
ATOM 1604 C C . GLU A 1 199 ? 4.066 15.718 13.237 1.00 90.75 199 GLU A C 1
ATOM 1606 O O . GLU A 1 199 ? 4.312 15.785 14.446 1.00 90.75 199 GLU A O 1
ATOM 1611 N N . SER A 1 200 ? 4.107 16.776 12.414 1.00 87.56 200 SER A N 1
ATOM 1612 C CA . SER A 1 200 ? 4.413 18.156 12.811 1.00 87.56 200 SER A CA 1
ATOM 1613 C C . SER A 1 200 ? 3.346 18.785 13.722 1.00 87.56 200 SER A C 1
ATOM 1615 O O . SER A 1 200 ? 2.316 18.188 14.025 1.00 87.56 200 SER A O 1
ATOM 1617 N N . GLU A 1 201 ? 3.573 20.035 14.136 1.00 73.25 201 GLU A N 1
ATOM 1618 C CA . GLU A 1 201 ? 2.606 20.829 14.911 1.00 73.25 201 GLU A CA 1
ATOM 1619 C C . GLU A 1 201 ? 1.495 21.475 14.063 1.00 73.25 201 GLU A C 1
ATOM 1621 O O . GLU A 1 201 ? 0.789 22.378 14.517 1.00 73.25 201 GLU A O 1
ATOM 1626 N N . HIS A 1 202 ? 1.315 21.030 12.819 1.00 68.56 202 HIS A N 1
ATOM 1627 C CA . HIS A 1 202 ? 0.126 21.358 12.042 1.00 68.56 202 HIS A CA 1
ATOM 1628 C C . HIS A 1 202 ? -1.096 20.582 12.561 1.00 68.56 202 HIS A C 1
ATOM 1630 O O . HIS A 1 202 ? -0.985 19.472 13.075 1.00 68.56 202 HIS A O 1
ATOM 1636 N N . GLN A 1 203 ? -2.275 21.197 12.444 1.00 66.44 203 GLN A N 1
ATOM 1637 C CA . GLN A 1 203 ? -3.556 20.556 12.736 1.00 66.44 203 GLN A CA 1
ATOM 1638 C C . GLN A 1 203 ? -4.229 20.149 11.417 1.00 66.44 203 GLN A C 1
ATOM 1640 O O . GLN A 1 203 ? -4.214 20.955 10.483 1.00 66.44 203 GLN A O 1
ATOM 1645 N N . PRO A 1 204 ? -4.837 18.953 11.323 1.00 66.00 204 PRO A N 1
ATOM 1646 C CA . PRO A 1 204 ? -4.930 17.912 12.355 1.00 66.00 204 PRO A CA 1
ATOM 1647 C C . PRO A 1 204 ? -3.564 17.273 12.671 1.00 66.00 204 PRO A C 1
ATOM 1649 O O . PRO A 1 204 ? -2.757 17.081 11.764 1.00 66.00 204 PRO A O 1
ATOM 1652 N N . ARG A 1 205 ? -3.309 16.910 13.937 1.00 82.56 205 ARG A N 1
ATOM 1653 C CA . ARG A 1 205 ? -2.107 16.147 14.337 1.00 82.56 205 ARG A CA 1
ATOM 1654 C C . ARG A 1 205 ? -2.323 14.649 14.098 1.00 82.56 205 ARG A C 1
ATOM 1656 O O . ARG A 1 205 ? -3.319 14.085 14.553 1.00 82.56 205 ARG A O 1
ATOM 1663 N N . TRP A 1 206 ? -1.382 13.988 13.427 1.00 90.94 206 TRP A N 1
ATOM 1664 C CA . TRP A 1 206 ? -1.451 12.553 13.123 1.00 90.94 206 TRP A CA 1
ATOM 1665 C C . TRP A 1 206 ? -0.246 11.794 13.714 1.00 90.94 206 TRP A C 1
ATOM 1667 O O . TRP A 1 206 ? 0.783 12.366 14.089 1.00 90.94 206 TRP A O 1
ATOM 1677 N N . ASN A 1 207 ? -0.395 10.475 13.806 1.00 92.38 207 ASN A N 1
ATOM 1678 C CA . ASN A 1 207 ? 0.596 9.492 14.226 1.00 92.38 207 ASN A CA 1
ATOM 1679 C C . ASN A 1 207 ? 0.800 8.493 13.077 1.00 92.38 207 ASN A C 1
ATOM 1681 O O . ASN A 1 207 ? 0.010 7.561 12.931 1.00 92.38 207 ASN A O 1
ATOM 1685 N N . VAL A 1 208 ? 1.872 8.635 12.287 1.00 95.31 208 VAL A N 1
ATOM 1686 C CA . VAL A 1 208 ? 2.205 7.651 11.238 1.00 95.31 208 VAL A CA 1
ATOM 1687 C C . VAL A 1 208 ? 2.847 6.430 11.884 1.00 95.31 208 VAL A C 1
ATOM 1689 O O . VAL A 1 208 ? 4.006 6.485 12.309 1.00 95.31 208 VAL A O 1
ATOM 1692 N N . LEU A 1 209 ? 2.082 5.350 12.022 1.00 96.25 209 LEU A N 1
ATOM 1693 C CA . LEU A 1 209 ? 2.506 4.119 12.692 1.00 96.25 209 LEU A CA 1
ATOM 1694 C C . LEU A 1 209 ? 3.414 3.274 11.790 1.00 96.25 209 LEU A C 1
ATOM 1696 O O . LEU A 1 209 ? 4.471 2.828 12.235 1.00 96.25 209 LEU A O 1
ATOM 1700 N N . ALA A 1 210 ? 3.040 3.129 10.518 1.00 98.06 210 ALA A N 1
ATOM 1701 C CA . ALA A 1 210 ? 3.870 2.533 9.475 1.00 98.06 210 ALA A CA 1
ATOM 1702 C C . ALA A 1 210 ? 3.557 3.130 8.094 1.00 98.06 210 ALA A C 1
ATOM 1704 O O . ALA A 1 210 ? 2.644 3.945 7.926 1.00 98.06 210 ALA A O 1
ATOM 1705 N N . GLY A 1 211 ? 4.326 2.705 7.098 1.00 98.44 211 GLY A N 1
ATOM 1706 C CA . GLY A 1 211 ? 4.028 2.882 5.690 1.00 98.44 211 GLY A CA 1
ATOM 1707 C C . GLY A 1 211 ? 4.245 1.583 4.917 1.00 98.44 211 GLY A C 1
ATOM 1708 O O . GLY A 1 211 ? 5.117 0.790 5.275 1.00 98.44 211 GLY A O 1
ATOM 1709 N N . TYR A 1 212 ? 3.498 1.395 3.832 1.00 98.69 212 TYR A N 1
ATOM 1710 C CA . TYR A 1 212 ? 3.651 0.272 2.912 1.00 98.69 212 TYR A CA 1
ATOM 1711 C C . TYR A 1 212 ? 3.835 0.754 1.473 1.00 98.69 212 TYR A C 1
ATOM 1713 O O . TYR A 1 212 ? 3.049 1.542 0.940 1.00 98.69 212 TYR A O 1
ATOM 1721 N N . LEU A 1 213 ? 4.863 0.218 0.824 1.00 98.62 213 LEU A N 1
ATOM 1722 C CA . LEU A 1 213 ? 4.954 0.144 -0.628 1.00 98.62 213 LEU A CA 1
ATOM 1723 C C . LEU A 1 213 ? 4.140 -1.071 -1.073 1.00 98.62 213 LEU A C 1
ATOM 1725 O O . LEU A 1 213 ? 4.383 -2.167 -0.571 1.00 98.62 213 LEU A O 1
ATOM 1729 N N . SER A 1 214 ? 3.225 -0.903 -2.022 1.00 98.50 214 SER A N 1
ATOM 1730 C CA . SER A 1 214 ? 2.453 -2.008 -2.602 1.00 98.50 214 SER A CA 1
ATOM 1731 C C . SER A 1 214 ? 2.776 -2.136 -4.092 1.00 98.50 214 SER A C 1
ATOM 1733 O O . SER A 1 214 ? 2.276 -1.358 -4.912 1.00 98.50 214 SER A O 1
ATOM 1735 N N . PRO A 1 215 ? 3.713 -3.022 -4.483 1.00 98.50 215 PRO A N 1
ATOM 1736 C CA . PRO A 1 215 ? 4.015 -3.244 -5.886 1.00 98.50 215 PRO A CA 1
ATOM 1737 C C . PRO A 1 215 ? 2.802 -3.826 -6.603 1.00 98.50 215 PRO A C 1
ATOM 1739 O O . PRO A 1 215 ? 2.246 -4.835 -6.189 1.00 98.50 215 PRO A O 1
ATOM 1742 N N . THR A 1 216 ? 2.402 -3.196 -7.700 1.00 97.56 216 THR A N 1
ATOM 1743 C CA . THR A 1 216 ? 1.180 -3.582 -8.412 1.00 97.56 216 THR A CA 1
ATOM 1744 C C . THR A 1 216 ? 1.326 -4.906 -9.160 1.00 97.56 216 THR A C 1
ATOM 1746 O O . THR A 1 216 ? 2.451 -5.310 -9.469 1.00 97.56 216 THR A O 1
ATOM 1749 N N . HIS A 1 217 ? 0.218 -5.577 -9.470 1.00 97.31 217 HIS A N 1
ATOM 1750 C CA . HIS A 1 217 ? 0.219 -6.880 -10.140 1.00 97.31 217 HIS A CA 1
ATOM 1751 C C . HIS A 1 217 ? 0.920 -6.854 -11.514 1.00 97.31 217 HIS A C 1
ATOM 1753 O O . HIS A 1 217 ? 0.872 -5.862 -12.253 1.00 97.31 217 HIS A O 1
ATOM 1759 N N . ASP A 1 218 ? 1.557 -7.965 -11.892 1.00 97.06 218 ASP A N 1
ATOM 1760 C CA . ASP A 1 218 ? 2.381 -8.046 -13.106 1.00 97.06 218 ASP A CA 1
ATOM 1761 C C . ASP A 1 218 ? 1.606 -7.801 -14.405 1.00 97.06 218 ASP A C 1
ATOM 1763 O O . ASP A 1 218 ? 2.149 -7.181 -15.317 1.00 97.06 218 ASP A O 1
ATOM 1767 N N . SER A 1 219 ? 0.326 -8.179 -14.484 1.00 95.81 219 SER A N 1
ATOM 1768 C CA . SER A 1 219 ? -0.500 -7.921 -15.677 1.00 95.81 219 SER A CA 1
ATOM 1769 C C . SER A 1 219 ? -0.604 -6.429 -16.030 1.00 95.81 219 SER A C 1
ATOM 1771 O O . SER A 1 219 ? -0.570 -6.075 -17.211 1.00 95.81 219 SER A O 1
ATOM 1773 N N . TYR A 1 220 ? -0.655 -5.541 -15.031 1.00 95.88 220 TYR A N 1
ATOM 1774 C CA . TYR A 1 220 ? -0.648 -4.093 -15.252 1.00 95.88 220 TYR A CA 1
ATOM 1775 C C . TYR A 1 220 ? 0.727 -3.594 -15.697 1.00 95.88 220 TYR A C 1
ATOM 1777 O O . TYR A 1 220 ? 0.825 -2.798 -16.630 1.00 95.88 220 TYR A O 1
ATOM 1785 N N . VAL A 1 221 ? 1.807 -4.058 -15.059 1.00 96.25 221 VAL A N 1
ATOM 1786 C CA . VAL A 1 221 ? 3.167 -3.612 -15.405 1.00 96.25 221 VAL A CA 1
ATOM 1787 C C . VAL A 1 221 ? 3.565 -4.100 -16.801 1.00 96.25 221 VAL A C 1
ATOM 1789 O O . VAL A 1 221 ? 4.119 -3.321 -17.577 1.00 96.25 221 VAL A O 1
ATOM 1792 N N . HIS A 1 222 ? 3.191 -5.330 -17.157 1.00 94.94 222 HIS A N 1
ATOM 1793 C CA . HIS A 1 222 ? 3.329 -5.894 -18.497 1.00 94.94 222 HIS A CA 1
ATOM 1794 C C . HIS A 1 222 ? 2.540 -5.085 -19.535 1.00 94.94 222 HIS A C 1
ATOM 1796 O O . HIS A 1 222 ? 3.122 -4.596 -20.502 1.00 94.94 222 HIS A O 1
ATOM 1802 N N . GLY A 1 223 ? 1.236 -4.864 -19.320 1.00 94.19 223 GLY A N 1
ATOM 1803 C CA . GLY A 1 223 ? 0.395 -4.085 -20.241 1.00 94.19 223 GLY A CA 1
ATOM 1804 C C . GLY A 1 223 ? 0.848 -2.629 -20.422 1.00 94.19 223 GLY A C 1
ATOM 1805 O O . GLY A 1 223 ? 0.622 -2.034 -21.471 1.00 94.19 223 GLY A O 1
ATOM 1806 N N . LYS A 1 224 ? 1.530 -2.062 -19.421 1.00 92.44 224 LYS A N 1
ATOM 1807 C CA . LYS A 1 224 ? 2.043 -0.683 -19.414 1.00 92.44 224 LYS A CA 1
ATOM 1808 C C . LYS A 1 224 ? 3.424 -0.512 -20.052 1.00 92.44 224 LYS A C 1
ATOM 1810 O O . LYS A 1 224 ? 3.743 0.598 -20.475 1.00 92.44 224 LYS A O 1
ATOM 1815 N N . LEU A 1 225 ? 4.262 -1.552 -20.059 1.00 92.88 225 LEU A N 1
ATOM 1816 C CA . LEU A 1 225 ? 5.675 -1.469 -20.472 1.00 92.88 225 LEU A CA 1
ATOM 1817 C C . LEU A 1 225 ? 6.057 -2.403 -21.631 1.00 92.88 225 LEU A C 1
ATOM 1819 O O . LEU A 1 225 ? 7.145 -2.252 -22.185 1.00 92.88 225 LEU A O 1
ATOM 1823 N N . GLY A 1 226 ? 5.190 -3.348 -21.999 1.00 89.50 226 GLY A N 1
ATOM 1824 C CA . GLY A 1 226 ? 5.490 -4.404 -22.963 1.00 89.50 226 GLY A CA 1
ATOM 1825 C C . GLY A 1 226 ? 6.442 -5.473 -22.412 1.00 89.50 226 GLY A C 1
ATOM 1826 O O . GLY A 1 226 ? 7.107 -5.288 -21.390 1.00 89.50 226 GLY A O 1
ATOM 1827 N N . GLU A 1 227 ? 6.529 -6.594 -23.130 1.00 83.69 227 GLU A N 1
ATOM 1828 C CA . GLU A 1 227 ? 7.194 -7.846 -22.716 1.00 83.69 227 GLU A CA 1
ATOM 1829 C C . GLU A 1 227 ? 8.648 -7.682 -22.241 1.00 83.69 227 GLU A C 1
ATOM 1831 O O . GLU A 1 227 ? 9.144 -8.455 -21.423 1.00 83.69 227 GLU A O 1
ATOM 1836 N N . LEU A 1 228 ? 9.354 -6.679 -22.765 1.00 83.50 228 LEU A N 1
ATOM 1837 C CA . LEU A 1 228 ? 10.804 -6.558 -22.645 1.00 83.50 228 LEU A CA 1
ATOM 1838 C C . LEU A 1 228 ? 11.281 -5.748 -21.429 1.00 83.50 228 LEU A C 1
ATOM 1840 O O . LEU A 1 228 ? 12.416 -5.944 -20.978 1.00 83.50 228 LEU A O 1
ATOM 1844 N N . ASP A 1 229 ? 10.451 -4.847 -20.903 1.00 89.81 229 ASP A N 1
ATOM 1845 C CA . ASP A 1 229 ? 10.887 -3.752 -20.019 1.00 89.81 229 ASP A CA 1
ATOM 1846 C C . ASP A 1 229 ? 10.342 -3.825 -18.586 1.00 89.81 229 ASP A C 1
ATOM 1848 O O . ASP A 1 229 ? 10.891 -3.194 -17.676 1.00 89.81 229 ASP A O 1
ATOM 1852 N N . TRP A 1 230 ? 9.308 -4.634 -18.356 1.00 94.81 230 TRP A N 1
ATOM 1853 C CA . TRP A 1 230 ? 8.803 -4.934 -17.018 1.00 94.81 230 TRP A CA 1
ATOM 1854 C C . TRP A 1 230 ? 9.780 -5.790 -16.188 1.00 94.81 230 TRP A C 1
ATOM 1856 O O . TRP A 1 230 ? 10.714 -6.417 -16.703 1.00 94.81 230 TRP A O 1
ATOM 1866 N N . ILE A 1 231 ? 9.573 -5.767 -14.876 1.00 96.88 231 ILE A N 1
ATOM 1867 C CA . ILE A 1 231 ? 10.277 -6.526 -13.842 1.00 96.88 231 ILE A CA 1
ATOM 1868 C C . ILE A 1 231 ? 9.196 -7.329 -13.095 1.00 96.88 231 ILE A C 1
ATOM 1870 O O . ILE A 1 231 ? 8.194 -6.717 -12.717 1.00 96.88 231 ILE A O 1
ATOM 1874 N N . PRO A 1 232 ? 9.357 -8.647 -12.864 1.00 97.12 232 PRO A N 1
ATOM 1875 C CA . PRO A 1 232 ? 8.360 -9.455 -12.158 1.00 97.12 232 PRO A CA 1
ATOM 1876 C C . PRO A 1 232 ? 8.040 -8.944 -10.749 1.00 97.12 232 PRO A C 1
ATOM 1878 O O . PRO A 1 232 ? 8.905 -8.376 -10.081 1.00 97.12 232 PRO A O 1
ATOM 1881 N N . ALA A 1 233 ? 6.822 -9.186 -10.266 1.00 97.50 233 ALA A N 1
ATOM 1882 C CA . ALA A 1 233 ? 6.308 -8.699 -8.985 1.00 97.50 233 ALA A CA 1
ATOM 1883 C C . ALA A 1 233 ? 7.239 -9.059 -7.827 1.00 97.50 233 ALA A C 1
ATOM 1885 O O . ALA A 1 233 ? 7.702 -8.172 -7.116 1.00 97.50 233 ALA A O 1
ATOM 1886 N N . LYS A 1 234 ? 7.615 -10.336 -7.731 1.00 97.69 234 LYS A N 1
ATOM 1887 C CA . LYS A 1 234 ? 8.563 -10.864 -6.741 1.00 97.69 234 LYS A CA 1
ATOM 1888 C C . LYS A 1 234 ? 9.921 -10.149 -6.752 1.00 97.69 234 LYS A C 1
ATOM 1890 O O . LYS A 1 234 ? 10.470 -9.835 -5.696 1.00 97.69 234 LYS A O 1
ATOM 1895 N N . ASP A 1 235 ? 10.452 -9.856 -7.940 1.00 98.31 235 ASP A N 1
ATOM 1896 C CA . ASP A 1 235 ? 11.704 -9.107 -8.089 1.00 98.31 235 ASP A CA 1
ATOM 1897 C C . ASP A 1 235 ? 11.515 -7.639 -7.679 1.00 98.31 235 ASP A C 1
ATOM 1899 O O . ASP A 1 235 ? 12.371 -7.081 -6.996 1.00 98.31 235 ASP A O 1
ATOM 1903 N N . ARG A 1 236 ? 10.379 -7.011 -8.014 1.00 98.56 236 ARG A N 1
ATOM 1904 C CA . ARG A 1 236 ? 10.048 -5.641 -7.581 1.00 98.56 236 ARG A CA 1
ATOM 1905 C C . ARG A 1 236 ? 9.865 -5.533 -6.069 1.00 98.56 236 ARG A C 1
ATOM 1907 O O . ARG A 1 236 ? 10.386 -4.587 -5.487 1.00 98.56 236 ARG A O 1
ATOM 1914 N N . CYS A 1 237 ? 9.202 -6.496 -5.427 1.00 98.62 237 CYS A N 1
ATOM 1915 C CA . CYS A 1 237 ? 9.103 -6.586 -3.969 1.00 98.62 237 CYS A CA 1
ATOM 1916 C C . CYS A 1 237 ? 10.500 -6.647 -3.339 1.00 98.62 237 CYS A C 1
ATOM 1918 O O . CYS A 1 237 ? 10.827 -5.797 -2.514 1.00 98.62 237 CYS A O 1
ATOM 1920 N N . ARG A 1 238 ? 11.369 -7.548 -3.820 1.00 98.62 238 ARG A N 1
ATOM 1921 C CA . ARG A 1 238 ? 12.760 -7.663 -3.352 1.00 98.62 238 ARG A CA 1
ATOM 1922 C C . ARG A 1 238 ? 13.586 -6.389 -3.582 1.00 98.62 238 ARG A C 1
ATOM 1924 O O . ARG A 1 238 ? 14.380 -6.013 -2.722 1.00 98.62 238 ARG A O 1
ATOM 1931 N N . LEU A 1 239 ? 13.419 -5.721 -4.726 1.00 98.75 239 LEU A N 1
ATOM 1932 C CA . LEU A 1 239 ? 14.085 -4.444 -5.007 1.00 98.75 239 LEU A CA 1
ATOM 1933 C C . LEU A 1 239 ? 13.615 -3.343 -4.049 1.00 98.75 239 LEU A C 1
ATOM 1935 O O . LEU A 1 239 ? 14.444 -2.577 -3.566 1.00 98.75 239 LEU A O 1
ATOM 1939 N N . CYS A 1 240 ? 12.316 -3.272 -3.755 1.00 98.75 240 CYS A N 1
ATOM 1940 C CA . CYS A 1 240 ? 11.764 -2.349 -2.765 1.00 98.75 240 CYS A CA 1
ATOM 1941 C C . CYS A 1 240 ? 12.261 -2.659 -1.342 1.00 98.75 240 CYS A C 1
ATOM 1943 O O . CYS A 1 240 ? 12.634 -1.733 -0.630 1.00 98.75 240 CYS A O 1
ATOM 1945 N N . GLU A 1 241 ? 12.328 -3.933 -0.948 1.00 98.56 241 GLU A N 1
ATOM 1946 C CA . GLU A 1 241 ? 12.851 -4.386 0.352 1.00 98.56 241 GLU A CA 1
ATOM 1947 C C . GLU A 1 241 ? 14.316 -3.957 0.548 1.00 98.56 241 GLU A C 1
ATOM 1949 O O . GLU A 1 241 ? 14.618 -3.218 1.485 1.00 98.56 241 GLU A O 1
ATOM 1954 N N . GLY A 1 242 ? 15.210 -4.308 -0.385 1.00 98.56 242 GLY A N 1
ATOM 1955 C CA . GLY A 1 242 ? 16.625 -3.914 -0.314 1.00 98.56 242 GLY A CA 1
ATOM 1956 C C . GLY A 1 242 ? 16.872 -2.407 -0.484 1.00 98.56 242 GLY A C 1
ATOM 1957 O O . GLY A 1 242 ? 17.896 -1.890 -0.044 1.00 98.56 242 GLY A O 1
ATOM 1958 N N . ALA A 1 243 ? 15.939 -1.673 -1.097 1.00 98.31 243 ALA A N 1
ATOM 1959 C CA . ALA A 1 243 ? 15.989 -0.214 -1.160 1.00 98.31 243 ALA A CA 1
ATOM 1960 C C . ALA A 1 243 ? 15.561 0.450 0.165 1.00 98.31 243 ALA A C 1
ATOM 1962 O O . ALA A 1 243 ? 16.170 1.443 0.554 1.00 98.31 243 ALA A O 1
ATOM 1963 N N . ILE A 1 244 ? 14.580 -0.108 0.889 1.00 98.25 244 ILE A N 1
ATOM 1964 C CA . ILE A 1 244 ? 14.242 0.329 2.258 1.00 98.25 244 ILE A CA 1
ATOM 1965 C C . ILE A 1 244 ? 15.421 0.072 3.206 1.00 98.25 244 ILE A C 1
ATOM 1967 O O . ILE A 1 244 ? 15.752 0.935 4.016 1.00 98.25 244 ILE A O 1
ATOM 1971 N N . GLU A 1 245 ? 16.063 -1.094 3.098 1.00 97.81 245 GLU A N 1
ATOM 1972 C CA . GLU A 1 245 ? 17.245 -1.453 3.893 1.00 97.81 245 GLU A CA 1
ATOM 1973 C C . GLU A 1 245 ? 18.421 -0.493 3.640 1.00 97.81 245 GLU A C 1
ATOM 1975 O O . GLU A 1 245 ? 19.062 -0.038 4.586 1.00 97.81 245 GLU A O 1
ATOM 1980 N N . HIS A 1 246 ? 18.662 -0.113 2.380 1.00 97.12 246 HIS A N 1
ATOM 1981 C CA . HIS A 1 246 ? 19.733 0.816 2.004 1.00 97.12 246 HIS A CA 1
ATOM 1982 C C . HIS A 1 246 ? 19.557 2.238 2.569 1.00 97.12 246 HIS A C 1
ATOM 1984 O O . HIS A 1 246 ? 20.546 2.904 2.866 1.00 97.12 246 HIS A O 1
ATOM 1990 N N . GLU A 1 247 ? 18.319 2.702 2.753 1.00 96.00 247 GLU A N 1
ATOM 1991 C CA . GLU A 1 247 ? 18.011 3.983 3.419 1.00 96.00 247 GLU A CA 1
ATOM 1992 C C . GLU A 1 247 ? 18.158 3.902 4.955 1.00 96.00 247 GLU A C 1
ATOM 1994 O O . GLU A 1 247 ? 18.031 4.905 5.660 1.00 96.00 247 GLU A O 1
ATOM 1999 N N . GLY A 1 248 ? 18.467 2.718 5.491 1.00 97.12 248 GLY A N 1
ATOM 2000 C CA . GLY A 1 248 ? 18.934 2.537 6.859 1.00 97.12 248 GLY A CA 1
ATOM 2001 C C . GLY A 1 248 ? 17.835 2.490 7.930 1.00 97.12 248 GLY A C 1
ATOM 2002 O O . GLY A 1 248 ? 16.638 2.371 7.633 1.00 97.12 248 GLY A O 1
ATOM 2003 N N . PRO A 1 249 ? 18.231 2.544 9.218 1.00 96.69 249 PRO A N 1
ATOM 2004 C CA . PRO A 1 249 ? 17.342 2.271 10.347 1.00 96.69 249 PRO A CA 1
ATOM 2005 C C . PRO A 1 249 ? 16.221 3.305 10.518 1.00 96.69 249 PRO A C 1
ATOM 2007 O O . PRO A 1 249 ? 15.173 2.956 11.049 1.00 96.69 249 PRO A O 1
ATOM 2010 N N . GLU A 1 250 ? 16.384 4.553 10.054 1.00 95.31 250 GLU A N 1
ATOM 2011 C CA . GLU A 1 250 ? 15.301 5.547 10.125 1.00 95.31 250 GLU A CA 1
ATOM 2012 C C . GLU A 1 250 ? 14.114 5.116 9.252 1.00 95.31 250 GLU A C 1
ATOM 2014 O O . GLU A 1 250 ? 13.002 4.973 9.761 1.00 95.31 250 GLU A O 1
ATOM 2019 N N . LEU A 1 251 ? 14.332 4.848 7.959 1.00 95.50 251 LEU A N 1
ATOM 2020 C CA . LEU A 1 251 ? 13.245 4.489 7.047 1.00 95.50 251 LEU A CA 1
ATOM 2021 C C . LEU A 1 251 ? 12.682 3.095 7.360 1.00 95.50 251 LEU A C 1
ATOM 2023 O O . LEU A 1 251 ? 11.468 2.923 7.472 1.00 95.50 251 LEU A O 1
ATOM 2027 N N . SER A 1 252 ? 13.556 2.115 7.597 1.00 97.12 252 SER A N 1
ATOM 2028 C CA . SER A 1 252 ? 13.163 0.746 7.963 1.00 97.12 252 SER A CA 1
ATOM 2029 C C . SER A 1 252 ? 12.547 0.604 9.368 1.00 97.12 252 SER A C 1
ATOM 2031 O O . SER A 1 252 ? 12.000 -0.458 9.675 1.00 97.12 252 SER A O 1
ATOM 2033 N N . SER A 1 253 ? 12.536 1.649 10.208 1.00 96.69 253 SER A N 1
ATOM 2034 C CA . SER A 1 253 ? 11.783 1.644 11.479 1.00 96.69 253 SER A CA 1
ATOM 2035 C C . SER A 1 253 ? 10.263 1.767 11.306 1.00 96.69 253 SER A C 1
ATOM 2037 O O . SER A 1 253 ? 9.518 1.477 12.245 1.00 96.69 253 SER A O 1
ATOM 2039 N N . TRP A 1 254 ? 9.789 2.194 10.129 1.00 97.81 254 TRP A N 1
ATOM 2040 C CA . TRP A 1 254 ? 8.358 2.389 9.864 1.00 97.81 254 TRP A CA 1
ATOM 2041 C C . TRP A 1 254 ? 7.902 2.030 8.440 1.00 97.81 254 TRP A C 1
ATOM 2043 O O . TRP A 1 254 ? 6.705 1.840 8.250 1.00 97.81 254 TRP A O 1
ATOM 2053 N N . LEU A 1 255 ? 8.789 1.915 7.445 1.00 98.31 255 LEU A N 1
ATOM 2054 C CA . LEU A 1 255 ? 8.428 1.552 6.068 1.00 98.31 255 LEU A CA 1
ATOM 2055 C C . LEU A 1 255 ? 8.632 0.051 5.789 1.00 98.31 255 LEU A C 1
ATOM 2057 O O . LEU A 1 255 ? 9.642 -0.546 6.179 1.00 98.31 255 LEU A O 1
ATOM 2061 N N . ARG A 1 256 ? 7.678 -0.553 5.074 1.00 98.31 256 ARG A N 1
ATOM 2062 C CA . ARG A 1 256 ? 7.699 -1.948 4.608 1.00 98.31 256 ARG A CA 1
ATOM 2063 C C . ARG A 1 256 ? 7.227 -2.089 3.164 1.00 98.31 256 ARG A C 1
ATOM 2065 O O . ARG A 1 256 ? 6.691 -1.156 2.568 1.00 98.31 256 ARG A O 1
ATOM 2072 N N . VAL A 1 257 ? 7.413 -3.284 2.613 1.00 98.50 257 VAL A N 1
ATOM 2073 C CA . VAL A 1 257 ? 6.684 -3.750 1.429 1.00 98.50 257 VAL A CA 1
ATOM 2074 C C . VAL A 1 257 ? 5.483 -4.565 1.896 1.00 98.50 257 VAL A C 1
ATOM 2076 O O . VAL A 1 257 ? 5.610 -5.405 2.782 1.00 98.50 257 VAL A O 1
ATOM 2079 N N . SER A 1 258 ? 4.329 -4.322 1.284 1.00 98.06 258 SER A N 1
ATOM 2080 C CA . SER A 1 258 ? 3.200 -5.247 1.272 1.00 98.06 258 SER A CA 1
ATOM 2081 C C . SER A 1 258 ? 3.181 -5.956 -0.080 1.00 98.06 258 SER A C 1
ATOM 2083 O O . SER A 1 258 ? 3.281 -5.299 -1.117 1.00 98.06 258 SER A O 1
ATOM 2085 N N . ARG A 1 259 ? 3.019 -7.280 -0.080 1.00 97.50 259 ARG A N 1
ATOM 2086 C CA . ARG A 1 259 ? 2.964 -8.103 -1.302 1.00 97.50 259 ARG A CA 1
ATOM 2087 C C . ARG A 1 259 ? 1.541 -8.509 -1.710 1.00 97.50 259 ARG A C 1
ATOM 2089 O O . ARG A 1 259 ? 1.381 -9.268 -2.661 1.00 97.50 259 ARG A O 1
ATOM 2096 N N . GLY A 1 260 ? 0.505 -8.013 -1.021 1.00 94.81 260 GLY A N 1
ATOM 2097 C CA . GLY A 1 260 ? -0.902 -8.361 -1.285 1.00 94.81 260 GLY A CA 1
ATOM 2098 C C . GLY A 1 260 ? -1.347 -8.100 -2.733 1.00 94.81 260 GLY A C 1
ATOM 2099 O O . GLY A 1 260 ? -1.741 -9.023 -3.442 1.00 94.81 260 GLY A O 1
ATOM 2100 N N . GLU A 1 261 ? -1.196 -6.862 -3.212 1.00 95.38 261 GLU A N 1
ATOM 2101 C CA . GLU A 1 261 ? -1.502 -6.460 -4.599 1.00 95.38 261 GLU A CA 1
ATOM 2102 C C . GLU A 1 261 ? -0.622 -7.175 -5.648 1.00 95.38 261 GLU A C 1
ATOM 2104 O O . GLU A 1 261 ? -1.019 -7.330 -6.800 1.00 95.38 261 GLU A O 1
ATOM 2109 N N . SER A 1 262 ? 0.587 -7.596 -5.262 1.00 95.50 262 SER A N 1
ATOM 2110 C CA . SER A 1 262 ? 1.624 -8.103 -6.172 1.00 95.50 262 SER A CA 1
ATOM 2111 C C . SER A 1 262 ? 1.556 -9.613 -6.385 1.00 95.50 262 SER A C 1
ATOM 2113 O O . SER A 1 262 ? 1.726 -10.077 -7.510 1.00 95.50 262 SER A O 1
ATOM 2115 N N . GLU A 1 263 ? 1.370 -10.366 -5.297 1.00 91.75 263 GLU A N 1
ATOM 2116 C CA . GLU A 1 263 ? 1.515 -11.828 -5.244 1.00 91.75 263 GLU A CA 1
ATOM 2117 C C . GLU A 1 263 ? 0.212 -12.556 -4.854 1.00 91.75 263 GLU A C 1
ATOM 2119 O O . GLU A 1 263 ? 0.136 -13.770 -5.034 1.00 91.75 263 GLU A O 1
ATOM 2124 N N . TRP A 1 264 ? -0.804 -11.855 -4.323 1.00 91.88 264 TRP A N 1
ATOM 2125 C CA . TRP A 1 264 ? -2.027 -12.485 -3.791 1.00 91.88 264 TRP A CA 1
ATOM 2126 C C . TRP A 1 264 ? -3.311 -12.115 -4.542 1.00 91.88 264 TRP A C 1
ATOM 2128 O O . TRP A 1 264 ? -4.251 -12.911 -4.530 1.00 91.88 264 TRP A O 1
ATOM 2138 N N . ALA A 1 265 ? -3.368 -10.962 -5.211 1.00 90.75 265 ALA A N 1
ATOM 2139 C CA . ALA A 1 265 ? -4.509 -10.570 -6.038 1.00 90.75 265 ALA A CA 1
ATOM 2140 C C . ALA A 1 265 ? -4.651 -11.431 -7.311 1.00 90.75 265 ALA A C 1
ATOM 2142 O O . ALA A 1 265 ? -3.669 -11.776 -7.964 1.00 90.75 265 ALA A O 1
ATOM 2143 N N . ASP A 1 266 ? -5.892 -11.731 -7.704 1.00 88.75 266 ASP A N 1
ATOM 2144 C CA . ASP A 1 266 ? -6.215 -12.454 -8.945 1.00 88.75 266 ASP A CA 1
ATOM 2145 C C . ASP A 1 266 ? -6.265 -11.488 -10.145 1.00 88.75 266 ASP A C 1
ATOM 2147 O O . ASP A 1 266 ? -7.317 -11.222 -10.729 1.00 88.75 266 ASP A O 1
ATOM 2151 N N . GLY A 1 267 ? -5.112 -10.892 -10.465 1.00 92.38 267 GLY A N 1
ATOM 2152 C CA . GLY A 1 267 ? -4.970 -9.873 -11.505 1.00 92.38 267 GLY A CA 1
ATOM 2153 C C . GLY A 1 267 ? -4.697 -8.463 -10.971 1.00 92.38 267 GLY A C 1
ATOM 2154 O O . GLY A 1 267 ? -4.346 -8.259 -9.814 1.00 92.38 267 GLY A O 1
ATOM 2155 N N . PHE A 1 268 ? -4.825 -7.465 -11.853 1.00 94.50 268 PHE A N 1
ATOM 2156 C CA . PHE A 1 268 ? -4.643 -6.059 -11.482 1.00 94.50 268 PHE A CA 1
ATOM 2157 C C . PHE A 1 268 ? -5.827 -5.544 -10.664 1.00 94.50 268 PHE A C 1
ATOM 2159 O O . PHE A 1 268 ? -6.982 -5.765 -11.030 1.00 94.50 268 PHE A O 1
ATOM 2166 N N . VAL A 1 269 ? -5.511 -4.796 -9.609 1.00 93.12 269 VAL A N 1
ATOM 2167 C CA . VAL A 1 269 ? -6.468 -4.114 -8.742 1.00 93.12 269 VAL A CA 1
ATOM 2168 C C . VAL A 1 269 ? -6.084 -2.642 -8.672 1.00 93.12 269 VAL A C 1
ATOM 2170 O O . VAL A 1 269 ? -4.910 -2.321 -8.506 1.00 93.12 269 VAL A O 1
ATOM 2173 N N . ASP A 1 270 ? -7.061 -1.746 -8.808 1.00 93.00 270 ASP A N 1
ATOM 2174 C CA . ASP A 1 270 ? -6.802 -0.309 -8.707 1.00 93.00 270 ASP A CA 1
ATOM 2175 C C . ASP A 1 270 ? -6.563 0.121 -7.245 1.00 93.00 270 ASP A C 1
ATOM 2177 O O . ASP A 1 270 ? -6.941 -0.577 -6.300 1.00 93.00 270 ASP A O 1
ATOM 2181 N N . PHE A 1 271 ? -5.947 1.286 -7.037 1.00 94.44 271 PHE A N 1
ATOM 2182 C CA . PHE A 1 271 ? -5.463 1.713 -5.716 1.00 94.44 271 PHE A CA 1
ATOM 2183 C C . PHE A 1 271 ? -6.561 1.793 -4.641 1.00 94.44 271 PHE A C 1
ATOM 2185 O O . PHE A 1 271 ? -6.270 1.576 -3.466 1.00 94.44 271 PHE A O 1
ATOM 2192 N N . GLY A 1 272 ? -7.811 2.085 -5.024 1.00 94.94 272 GLY A N 1
ATOM 2193 C CA . GLY A 1 272 ? -8.948 2.186 -4.104 1.00 94.94 272 GLY A CA 1
ATOM 2194 C C . GLY A 1 272 ? -9.192 0.878 -3.340 1.00 94.94 272 GLY A C 1
ATOM 2195 O O . GLY A 1 272 ? -8.941 0.850 -2.136 1.00 94.94 272 GLY A O 1
ATOM 2196 N N . PRO A 1 273 ? -9.589 -0.219 -4.017 1.00 94.62 273 PRO A N 1
ATOM 2197 C CA . PRO A 1 273 ? -9.788 -1.516 -3.368 1.00 94.62 273 PRO A CA 1
ATOM 2198 C C . PRO A 1 273 ? -8.545 -2.095 -2.670 1.00 94.62 273 PRO A C 1
ATOM 2200 O O . PRO A 1 273 ? -8.704 -2.830 -1.698 1.00 94.62 273 PRO A O 1
ATOM 2203 N N . VAL A 1 274 ? -7.319 -1.760 -3.100 1.00 96.31 274 VAL A N 1
ATOM 2204 C CA . VAL A 1 274 ? -6.086 -2.134 -2.366 1.00 96.31 274 VAL A CA 1
ATOM 2205 C C . VAL A 1 274 ? -6.007 -1.391 -1.027 1.00 96.31 274 VAL A C 1
ATOM 2207 O O . VAL A 1 274 ? -5.787 -2.004 0.014 1.00 96.31 274 VAL A O 1
ATOM 2210 N N . THR A 1 275 ? -6.257 -0.078 -1.032 1.00 97.19 275 THR A N 1
ATOM 2211 C CA . THR A 1 275 ? -6.321 0.742 0.192 1.00 97.19 275 THR A CA 1
ATOM 2212 C C . THR A 1 275 ? -7.441 0.256 1.121 1.00 97.19 275 THR A C 1
ATOM 2214 O O . THR A 1 275 ? -7.267 0.239 2.336 1.00 97.19 275 THR A O 1
ATOM 2217 N N . GLU A 1 276 ? -8.568 -0.180 0.552 1.00 96.19 276 GLU A N 1
ATOM 2218 C CA . GLU A 1 276 ? -9.731 -0.719 1.267 1.00 96.19 276 GLU A CA 1
ATOM 2219 C C . GLU A 1 276 ? -9.419 -2.067 1.941 1.00 96.19 276 GLU A C 1
ATOM 2221 O O . GLU A 1 276 ? -9.581 -2.205 3.151 1.00 96.19 276 GLU A O 1
ATOM 2226 N N . ASN A 1 277 ? -8.850 -3.026 1.198 1.00 96.31 277 ASN A N 1
ATOM 2227 C CA . ASN A 1 277 ? -8.440 -4.322 1.754 1.00 96.31 277 ASN A CA 1
ATOM 2228 C C . ASN A 1 277 ? -7.350 -4.166 2.831 1.00 96.31 277 ASN A C 1
ATOM 2230 O O . ASN A 1 277 ? -7.354 -4.912 3.810 1.00 96.31 277 ASN A O 1
ATOM 2234 N N . LEU A 1 278 ? -6.426 -3.207 2.679 1.00 97.50 278 LEU A N 1
ATOM 2235 C CA . LEU A 1 278 ? -5.426 -2.916 3.709 1.00 97.50 278 LEU A CA 1
ATOM 2236 C C . LEU A 1 278 ? -6.058 -2.281 4.959 1.00 97.50 278 LEU A C 1
ATOM 2238 O O . LEU A 1 278 ? -5.669 -2.638 6.069 1.00 97.50 278 LEU A O 1
ATOM 2242 N N . ARG A 1 279 ? -7.032 -1.371 4.803 1.00 97.25 279 ARG A N 1
ATOM 2243 C CA . ARG A 1 279 ? -7.791 -0.791 5.927 1.00 97.25 279 ARG A CA 1
ATOM 2244 C C . ARG A 1 279 ? -8.475 -1.881 6.738 1.00 97.25 279 ARG A C 1
ATOM 2246 O O . ARG A 1 279 ? -8.366 -1.858 7.961 1.00 97.25 279 ARG A O 1
ATOM 2253 N N . ASP A 1 280 ? -9.171 -2.793 6.071 1.00 95.94 280 ASP A N 1
ATOM 2254 C CA . ASP A 1 280 ? -9.969 -3.815 6.750 1.00 95.94 280 ASP A CA 1
ATOM 2255 C C . ASP A 1 280 ? -9.076 -4.856 7.423 1.00 95.94 280 ASP A C 1
ATOM 2257 O O . ASP A 1 280 ? -9.256 -5.124 8.606 1.00 95.94 280 ASP A O 1
ATOM 2261 N N . PHE A 1 281 ? -8.036 -5.346 6.737 1.00 96.31 281 PHE A N 1
ATOM 2262 C CA . PHE A 1 281 ? -7.045 -6.227 7.360 1.00 96.31 281 PHE A CA 1
ATOM 2263 C C . PHE A 1 281 ? -6.426 -5.590 8.615 1.00 96.31 281 PHE A C 1
ATOM 2265 O O . PHE A 1 281 ? -6.490 -6.172 9.694 1.00 96.31 281 PHE A O 1
ATOM 2272 N N . LEU A 1 282 ? -5.876 -4.375 8.507 1.00 96.06 282 LEU A N 1
ATOM 2273 C CA . LEU A 1 282 ? -5.167 -3.753 9.628 1.00 96.06 282 LEU A CA 1
ATOM 2274 C C . LEU A 1 282 ? -6.080 -3.387 10.802 1.00 96.06 282 LEU A C 1
ATOM 2276 O O . LEU A 1 282 ? -5.634 -3.465 11.945 1.00 96.06 282 LEU A O 1
ATOM 2280 N N . ASN A 1 283 ? -7.327 -2.981 10.550 1.00 95.69 283 ASN A N 1
ATOM 2281 C CA . ASN A 1 283 ? -8.251 -2.644 11.632 1.00 95.69 283 ASN A CA 1
ATOM 2282 C C . ASN A 1 283 ? -8.794 -3.890 12.331 1.00 95.69 283 ASN A C 1
ATOM 2284 O O . ASN A 1 283 ? -8.753 -3.921 13.558 1.00 95.69 283 ASN A O 1
ATOM 2288 N N . ASN A 1 284 ? -9.181 -4.933 11.591 1.00 93.19 284 ASN A N 1
ATOM 2289 C CA . ASN A 1 284 ? -9.590 -6.203 12.191 1.00 93.19 284 ASN A CA 1
ATOM 2290 C C . ASN A 1 284 ? -8.453 -6.767 13.066 1.00 93.19 284 ASN A C 1
ATOM 2292 O O . ASN A 1 284 ? -8.659 -7.066 14.240 1.00 93.19 284 ASN A O 1
ATOM 2296 N N . THR A 1 285 ? -7.219 -6.809 12.543 1.00 91.25 285 THR A N 1
ATOM 2297 C CA . THR A 1 285 ? -6.051 -7.286 13.299 1.00 91.25 285 THR A CA 1
ATOM 2298 C C . THR A 1 285 ? -5.765 -6.440 14.544 1.00 91.25 285 THR A C 1
ATOM 2300 O O . THR A 1 285 ? -5.583 -6.988 15.627 1.00 91.25 285 THR A O 1
ATOM 2303 N N . LEU A 1 286 ? -5.705 -5.108 14.429 1.00 90.50 286 LEU A N 1
ATOM 2304 C CA . LEU A 1 286 ? -5.211 -4.252 15.519 1.00 90.50 286 LEU A CA 1
ATOM 2305 C C . LEU A 1 286 ? -6.285 -3.794 16.513 1.00 90.50 286 LEU A C 1
ATOM 2307 O O . LEU A 1 286 ? -5.921 -3.392 17.618 1.00 90.50 286 LEU A O 1
ATOM 2311 N N . VAL A 1 287 ? -7.569 -3.828 16.151 1.00 88.19 287 VAL A N 1
ATOM 2312 C CA . VAL A 1 287 ? -8.688 -3.434 17.026 1.00 88.19 287 VAL A CA 1
ATOM 2313 C C . VAL A 1 287 ? -9.413 -4.665 17.567 1.00 88.19 287 VAL A C 1
ATOM 2315 O O . VAL A 1 287 ? -9.561 -4.780 18.782 1.00 88.19 287 VAL A O 1
ATOM 2318 N N . ASP A 1 288 ? -9.813 -5.594 16.694 1.00 79.44 288 ASP A N 1
ATOM 2319 C CA . ASP A 1 288 ? -10.745 -6.675 17.048 1.00 79.44 288 ASP A CA 1
ATOM 2320 C C . ASP A 1 288 ? -10.046 -7.987 17.450 1.00 79.44 288 ASP A C 1
ATOM 2322 O O . ASP A 1 288 ? -10.564 -8.733 18.283 1.00 79.44 288 ASP A O 1
ATOM 2326 N N . GLU A 1 289 ? -8.866 -8.278 16.893 1.00 80.38 289 GLU A N 1
ATOM 2327 C CA . GLU A 1 289 ? -8.083 -9.477 17.226 1.00 80.38 289 GLU A CA 1
ATOM 2328 C C . GLU A 1 289 ? -7.051 -9.189 18.330 1.00 80.38 289 GLU A C 1
ATOM 2330 O O . GLU A 1 289 ? -7.214 -9.632 19.470 1.00 80.38 289 GLU A O 1
ATOM 2335 N N . GLU A 1 290 ? -6.008 -8.400 18.050 1.00 84.38 290 GLU A N 1
ATOM 2336 C CA . GLU A 1 290 ? -4.923 -8.126 19.007 1.00 84.38 290 GLU A CA 1
ATOM 2337 C C . GLU A 1 290 ? -5.265 -7.058 20.065 1.00 84.38 290 GLU A C 1
ATOM 2339 O O . GLU A 1 290 ? -4.544 -6.935 21.057 1.00 84.38 290 GLU A O 1
ATOM 2344 N N . HIS A 1 291 ? -6.338 -6.277 19.873 1.00 84.44 291 HIS A N 1
ATOM 2345 C CA . HIS A 1 291 ? -6.765 -5.194 20.780 1.00 84.44 291 HIS A CA 1
ATOM 2346 C C . HIS A 1 291 ? -5.663 -4.143 21.086 1.00 84.44 291 HIS A C 1
ATOM 2348 O O . HIS A 1 291 ? -5.642 -3.514 22.148 1.00 84.44 291 HIS A O 1
ATOM 2354 N N . VAL A 1 292 ? -4.732 -3.933 20.148 1.00 87.44 292 VAL A N 1
ATOM 2355 C CA . VAL A 1 292 ? -3.601 -2.986 20.243 1.00 87.44 292 VAL A CA 1
ATOM 2356 C C . VAL A 1 292 ? -4.056 -1.526 20.118 1.00 87.44 292 VAL A C 1
ATOM 2358 O O . VAL A 1 292 ? -3.413 -0.627 20.666 1.00 87.44 292 VAL A O 1
ATO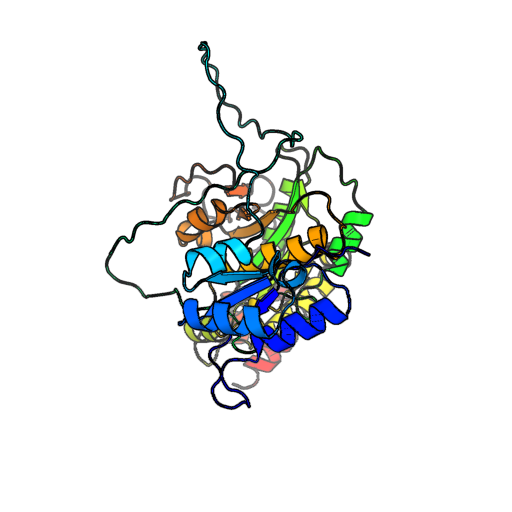M 2361 N N . LEU A 1 293 ? -5.166 -1.275 19.420 1.00 88.25 293 LEU A N 1
ATOM 2362 C CA . LEU A 1 293 ? -5.759 0.045 19.222 1.00 88.25 293 LEU A CA 1
ATOM 2363 C C . LEU A 1 293 ? -7.196 0.091 19.762 1.00 88.25 293 LEU A C 1
ATOM 2365 O O . LEU A 1 293 ? -8.038 -0.708 19.378 1.00 88.25 293 LEU A O 1
ATOM 2369 N N . ARG A 1 294 ? -7.511 1.101 20.589 1.00 86.19 294 ARG A N 1
ATOM 2370 C CA . ARG A 1 294 ? -8.890 1.372 21.061 1.00 86.19 294 ARG A CA 1
ATOM 2371 C C . ARG A 1 294 ? -9.828 1.860 19.943 1.00 86.19 294 ARG A C 1
ATOM 2373 O O . ARG A 1 294 ? -11.043 1.777 20.089 1.00 86.19 294 ARG A O 1
ATOM 2380 N N . TYR A 1 295 ? -9.275 2.412 18.864 1.00 90.31 295 TYR A N 1
ATOM 2381 C CA . TYR A 1 295 ? -10.022 2.988 17.748 1.00 90.31 295 TYR A CA 1
ATOM 2382 C C . TYR A 1 295 ? -9.350 2.629 16.417 1.00 90.31 295 TYR A C 1
ATOM 2384 O O . TYR A 1 295 ? -8.116 2.576 16.386 1.00 90.31 295 TYR A O 1
ATOM 2392 N N . PRO A 1 296 ? -10.120 2.462 15.325 1.00 93.94 296 PRO A N 1
ATOM 2393 C CA . PRO A 1 296 ? -9.572 2.235 13.994 1.00 93.94 296 PRO A CA 1
ATOM 2394 C C . PRO A 1 296 ? -8.507 3.256 13.574 1.00 93.94 296 PRO A C 1
ATOM 2396 O O . PRO A 1 296 ? -8.626 4.454 13.848 1.00 93.94 296 PRO A O 1
ATOM 2399 N N . LEU A 1 297 ? -7.480 2.780 12.868 1.00 95.31 297 LEU A N 1
ATOM 2400 C CA . LEU A 1 297 ? -6.514 3.619 12.165 1.00 95.31 297 LEU A CA 1
ATOM 2401 C C . LEU A 1 297 ? -7.029 3.988 10.772 1.00 95.31 297 LEU A C 1
ATOM 2403 O O . LEU A 1 297 ? -7.730 3.207 10.123 1.00 95.31 297 LEU A O 1
ATOM 2407 N N . CYS A 1 298 ? -6.629 5.163 10.289 1.00 96.94 298 CYS A N 1
ATOM 2408 C CA . CYS A 1 298 ? -6.882 5.581 8.913 1.00 96.94 298 CYS A CA 1
ATOM 2409 C C . CYS A 1 298 ? -5.767 5.094 7.972 1.00 96.94 298 CYS A C 1
ATOM 2411 O O . CYS A 1 298 ? -4.580 5.286 8.260 1.00 96.94 298 CYS A O 1
ATOM 2413 N N . VAL A 1 299 ? -6.127 4.507 6.828 1.00 98.25 299 VAL A N 1
ATOM 2414 C CA . VAL A 1 299 ? -5.170 4.223 5.748 1.00 98.25 299 VAL A CA 1
ATOM 2415 C C . VAL A 1 299 ? -5.176 5.380 4.754 1.00 98.25 299 VAL A C 1
ATOM 2417 O O . VAL A 1 299 ? -6.192 5.703 4.137 1.00 98.25 299 VAL A O 1
ATOM 2420 N N . VAL A 1 300 ? -4.016 6.012 4.598 1.00 98.12 300 VAL A N 1
ATOM 2421 C CA . VAL A 1 300 ? -3.830 7.198 3.766 1.00 98.12 300 VAL A CA 1
ATOM 2422 C C . VAL A 1 300 ? -3.094 6.824 2.489 1.00 98.12 300 VAL A C 1
ATOM 2424 O O . VAL A 1 300 ? -1.899 6.523 2.516 1.00 98.12 300 VAL A O 1
ATOM 2427 N N . TYR A 1 301 ? -3.788 6.889 1.356 1.00 98.06 301 TYR A N 1
ATOM 2428 C CA . TYR A 1 301 ? -3.176 6.697 0.047 1.00 98.06 301 TYR A CA 1
ATOM 2429 C C . TYR A 1 301 ? -2.309 7.905 -0.331 1.00 98.06 301 TYR A C 1
ATOM 2431 O O . TYR A 1 301 ? -2.794 9.032 -0.441 1.00 98.06 301 TYR A O 1
ATOM 2439 N N . VAL A 1 302 ? -1.018 7.679 -0.549 1.00 97.31 302 VAL A N 1
ATOM 2440 C CA . VAL A 1 302 ? -0.019 8.696 -0.879 1.00 97.31 302 VAL A CA 1
ATOM 2441 C C . VAL A 1 302 ? 0.286 8.654 -2.369 1.00 97.31 302 VAL A C 1
ATOM 2443 O O . VAL A 1 302 ? 0.819 7.665 -2.879 1.00 97.31 302 VAL A O 1
ATOM 2446 N N . CYS A 1 303 ? 0.008 9.756 -3.065 1.00 93.94 303 CYS A N 1
ATOM 2447 C CA . CYS A 1 303 ? 0.265 9.884 -4.497 1.00 93.94 303 CYS A CA 1
ATOM 2448 C C . CYS A 1 303 ? 0.824 11.265 -4.876 1.00 93.94 303 CYS A C 1
ATOM 2450 O O . CYS A 1 303 ? 0.723 12.234 -4.125 1.00 93.94 303 CYS A O 1
ATOM 2452 N N . GLY A 1 304 ? 1.434 11.362 -6.060 1.00 90.38 304 GLY A N 1
ATOM 2453 C CA . GLY A 1 304 ? 1.802 12.652 -6.647 1.00 90.38 304 GLY A CA 1
ATOM 2454 C C . GLY A 1 304 ? 0.596 13.339 -7.296 1.00 90.38 304 GLY A C 1
ATOM 2455 O O . GLY A 1 304 ? -0.291 12.663 -7.824 1.00 90.38 304 GLY A O 1
ATOM 2456 N N . LEU A 1 305 ? 0.593 14.676 -7.339 1.00 87.56 305 LEU A N 1
ATOM 2457 C CA . LEU A 1 305 ? -0.465 15.468 -7.993 1.00 87.56 305 LEU A CA 1
ATOM 2458 C C . LEU A 1 305 ? -0.747 15.025 -9.446 1.00 87.56 305 LEU A C 1
ATOM 2460 O O . LEU A 1 305 ? -1.887 15.071 -9.904 1.00 87.56 305 LEU A O 1
ATOM 2464 N N . ASP A 1 306 ? 0.271 14.545 -10.169 1.00 85.31 306 ASP A N 1
ATOM 2465 C CA . ASP A 1 306 ? 0.113 14.068 -11.545 1.00 85.31 306 ASP A CA 1
ATOM 2466 C C . ASP A 1 306 ? -0.625 12.719 -11.667 1.00 85.31 306 ASP A C 1
ATOM 2468 O O . ASP A 1 306 ? -1.073 12.384 -12.762 1.00 85.31 306 ASP A O 1
ATOM 2472 N N . HIS A 1 307 ? -0.784 11.964 -10.577 1.00 88.12 307 HIS A N 1
ATOM 2473 C CA . HIS A 1 307 ? -1.683 10.808 -10.494 1.00 88.12 307 HIS A CA 1
ATOM 2474 C C . HIS A 1 307 ? -3.084 11.251 -10.044 1.00 88.12 307 HIS A C 1
ATOM 2476 O O . HIS A 1 307 ? -4.062 10.957 -10.728 1.00 88.12 307 HIS A O 1
ATOM 2482 N N . PHE A 1 308 ? -3.171 12.058 -8.980 1.00 89.94 308 PHE A N 1
ATOM 2483 C CA . PHE A 1 308 ? -4.428 12.616 -8.459 1.00 89.94 308 PHE A CA 1
ATOM 2484 C C . PHE A 1 308 ? -5.284 13.298 -9.542 1.00 89.94 308 PHE A C 1
ATOM 2486 O O . PHE A 1 308 ? -6.454 12.964 -9.716 1.00 89.94 308 PHE A O 1
ATOM 2493 N N . ASN A 1 309 ? -4.691 14.185 -10.351 1.00 87.00 309 ASN A N 1
ATOM 2494 C CA . ASN A 1 309 ? -5.407 14.876 -11.431 1.00 87.00 309 ASN A CA 1
ATOM 2495 C C . ASN A 1 309 ? -5.959 13.923 -12.519 1.00 87.00 309 ASN A C 1
ATOM 2497 O O . ASN A 1 309 ? -6.873 14.309 -13.249 1.00 87.00 309 ASN A O 1
ATOM 2501 N N . LYS A 1 310 ? -5.430 12.695 -12.644 1.00 85.31 310 LYS A N 1
ATOM 2502 C CA . LYS A 1 310 ? -5.863 11.681 -13.628 1.00 85.31 310 LYS A CA 1
ATOM 2503 C C . LYS A 1 310 ? -6.917 10.713 -13.073 1.00 85.31 310 LYS A C 1
ATOM 2505 O O . LYS A 1 310 ? -7.695 10.171 -13.852 1.00 85.31 310 LYS A O 1
ATOM 2510 N N . CYS A 1 311 ? -6.959 10.494 -11.759 1.00 84.12 311 CYS A N 1
ATOM 2511 C CA . CYS A 1 311 ? -7.745 9.427 -11.137 1.00 84.12 311 CYS A CA 1
ATOM 2512 C C . CYS A 1 311 ? -8.990 9.969 -10.418 1.00 84.12 311 CYS A C 1
ATOM 2514 O O . CYS A 1 311 ? -8.927 10.431 -9.282 1.00 84.12 311 CYS A O 1
ATOM 2516 N N . SER A 1 312 ? -10.155 9.854 -11.061 1.00 79.19 312 SER A N 1
ATOM 2517 C CA . SER A 1 312 ? -11.458 10.218 -10.476 1.00 79.19 312 SER A CA 1
ATOM 2518 C C . SER A 1 312 ? -11.812 9.437 -9.210 1.00 79.19 312 SER A C 1
ATOM 2520 O O . SER A 1 312 ? -12.486 9.973 -8.334 1.00 79.19 312 SER A O 1
ATOM 2522 N N . TYR A 1 313 ? -11.350 8.191 -9.094 1.00 84.19 313 TYR A N 1
ATOM 2523 C CA . TYR A 1 313 ? -11.725 7.288 -8.005 1.00 84.19 313 TYR A CA 1
ATOM 2524 C C . TYR A 1 313 ? -11.197 7.695 -6.622 1.00 84.19 313 TYR A C 1
ATOM 2526 O O . TYR A 1 313 ? -11.732 7.210 -5.627 1.00 84.19 313 TYR A O 1
ATOM 2534 N N . VAL A 1 314 ? -10.230 8.624 -6.534 1.00 86.25 314 VAL A N 1
ATOM 2535 C CA . VAL A 1 314 ? -9.735 9.143 -5.244 1.00 86.25 314 VAL A CA 1
ATOM 2536 C C . VAL A 1 314 ? -10.888 9.715 -4.417 1.00 86.25 314 VAL A C 1
ATOM 2538 O O . VAL A 1 314 ? -11.006 9.398 -3.242 1.00 86.25 314 VAL A O 1
ATOM 2541 N N . GLU A 1 315 ? -11.791 10.474 -5.042 1.00 83.31 315 GLU A N 1
ATOM 2542 C CA . GLU A 1 315 ? -12.923 11.115 -4.360 1.00 83.31 315 GLU A CA 1
ATOM 2543 C C . GLU A 1 315 ? -13.935 10.106 -3.787 1.00 83.31 315 GLU A C 1
ATOM 2545 O O . GLU A 1 315 ? -14.604 10.388 -2.800 1.00 83.31 315 GLU A O 1
ATOM 2550 N N . ASN A 1 316 ? -14.066 8.926 -4.400 1.00 87.75 316 ASN A N 1
ATOM 2551 C CA . ASN A 1 316 ? -14.953 7.873 -3.899 1.00 87.75 316 ASN A CA 1
ATOM 2552 C C . ASN A 1 316 ? -14.265 7.021 -2.827 1.00 87.75 316 ASN A C 1
ATOM 2554 O O . ASN A 1 316 ? -14.915 6.603 -1.874 1.00 87.75 316 ASN A O 1
ATOM 2558 N N . MET A 1 317 ? -12.951 6.824 -2.944 1.00 92.50 317 MET A N 1
ATOM 2559 C CA . MET A 1 317 ? -12.131 6.185 -1.919 1.00 92.50 317 MET A CA 1
ATOM 2560 C C . MET A 1 317 ? -12.116 7.012 -0.620 1.00 92.50 317 MET A C 1
ATOM 2562 O O . MET A 1 317 ? -12.338 6.458 0.450 1.00 92.50 317 MET A O 1
ATOM 2566 N N . THR A 1 318 ? -11.939 8.338 -0.687 1.00 91.81 318 THR A N 1
ATOM 2567 C CA . THR A 1 318 ? -11.908 9.207 0.509 1.00 91.81 318 THR A CA 1
ATOM 2568 C C . THR A 1 318 ? -13.284 9.524 1.109 1.00 91.81 318 THR A C 1
ATOM 2570 O O . THR A 1 318 ? -13.358 10.240 2.100 1.00 91.81 318 THR A O 1
ATOM 2573 N N . LYS A 1 319 ? -14.381 9.002 0.538 1.00 91.44 319 LYS A N 1
ATOM 2574 C CA . LYS A 1 319 ? -15.717 9.005 1.171 1.00 91.44 319 LYS A CA 1
ATOM 2575 C C . LYS A 1 319 ? -15.944 7.789 2.074 1.00 91.44 319 LYS A C 1
ATOM 2577 O O . LYS A 1 319 ? -16.931 7.760 2.806 1.00 91.44 319 LYS A O 1
ATOM 2582 N N . GLN A 1 320 ? -15.081 6.775 2.004 1.00 92.81 320 GLN A N 1
ATOM 2583 C CA . GLN A 1 320 ? -15.168 5.611 2.879 1.00 92.81 320 GLN A CA 1
ATOM 2584 C C . GLN A 1 320 ? -14.593 5.924 4.273 1.00 92.81 320 GLN A C 1
ATOM 2586 O O . GLN A 1 320 ? -13.627 6.683 4.380 1.00 92.81 320 GLN A O 1
ATOM 2591 N N . PRO A 1 321 ? -15.133 5.325 5.352 1.00 94.75 321 PRO A N 1
ATOM 2592 C CA . PRO A 1 321 ? -14.601 5.525 6.695 1.00 94.75 321 PRO A CA 1
ATOM 2593 C C . PRO A 1 321 ? -13.154 5.031 6.799 1.00 94.75 321 PRO A C 1
ATOM 2595 O O . PRO A 1 321 ? -12.782 4.019 6.202 1.00 94.75 321 PRO A O 1
ATOM 2598 N N . ASN A 1 322 ? -12.353 5.736 7.601 1.00 96.00 322 ASN A N 1
ATOM 2599 C CA . ASN A 1 322 ? -10.948 5.418 7.881 1.00 96.00 322 ASN A CA 1
ATOM 2600 C C . ASN A 1 322 ? -10.057 5.328 6.620 1.00 96.00 322 ASN A C 1
ATOM 2602 O O . ASN A 1 322 ? -9.077 4.579 6.596 1.00 96.00 322 ASN A O 1
ATOM 2606 N N . MET A 1 323 ? -10.386 6.101 5.580 1.00 96.69 323 MET A N 1
ATOM 2607 C CA . MET A 1 323 ? -9.581 6.255 4.367 1.00 96.69 323 MET A CA 1
ATOM 2608 C C . MET A 1 323 ? -9.342 7.736 4.068 1.00 96.69 323 MET A C 1
ATOM 2610 O O . MET A 1 323 ? -10.231 8.570 4.220 1.00 96.69 323 MET A O 1
ATOM 2614 N N . SER A 1 324 ? -8.142 8.080 3.610 1.00 96.31 324 SER A N 1
ATOM 2615 C CA . SER A 1 324 ? -7.805 9.444 3.175 1.00 96.31 324 SER A CA 1
ATOM 2616 C C . SER A 1 324 ? -6.787 9.408 2.033 1.00 96.31 324 SER A C 1
ATOM 2618 O O . SER A 1 324 ? -6.220 8.359 1.720 1.00 96.31 324 SER A O 1
ATOM 2620 N N . CYS A 1 325 ? -6.524 10.546 1.396 1.00 96.19 325 CYS A N 1
ATOM 2621 C CA . CYS A 1 325 ? -5.490 10.687 0.377 1.00 96.19 325 CYS A CA 1
ATOM 2622 C C . CYS A 1 325 ? -4.550 11.849 0.707 1.00 96.19 325 CYS A C 1
ATOM 2624 O O . CYS A 1 325 ? -5.004 12.961 0.964 1.00 96.19 325 CYS A O 1
ATOM 2626 N N . ALA A 1 326 ? -3.239 11.611 0.656 1.00 94.81 326 ALA A N 1
ATOM 2627 C CA . ALA A 1 326 ? -2.230 12.660 0.732 1.00 94.81 326 ALA A CA 1
ATOM 2628 C C . ALA A 1 326 ? -1.647 12.928 -0.664 1.00 94.81 326 ALA A C 1
ATOM 2630 O O . ALA A 1 326 ? -1.007 12.061 -1.270 1.00 94.81 326 ALA A O 1
ATOM 2631 N N . VAL A 1 327 ? -1.868 14.142 -1.168 1.00 93.06 327 VAL A N 1
ATOM 2632 C CA . VAL A 1 327 ? -1.489 14.568 -2.521 1.00 93.06 327 VAL A CA 1
ATOM 2633 C C . VAL A 1 327 ? -0.207 15.389 -2.451 1.00 93.06 327 VAL A C 1
ATOM 2635 O O . VAL A 1 327 ? -0.201 16.531 -1.988 1.00 93.06 327 VAL A O 1
ATOM 2638 N N . VAL A 1 328 ? 0.898 14.813 -2.915 1.00 90.31 328 VAL A N 1
ATOM 2639 C CA . VAL A 1 328 ? 2.219 15.449 -2.888 1.00 90.31 328 VAL A CA 1
ATOM 2640 C C . VAL A 1 328 ? 2.437 16.260 -4.168 1.00 90.31 328 VAL A C 1
ATOM 2642 O O . VAL A 1 328 ? 2.399 15.721 -5.279 1.00 90.31 328 VAL A O 1
ATOM 2645 N N . TYR A 1 329 ? 2.679 17.566 -4.027 1.00 85.81 329 TYR A N 1
ATOM 2646 C CA . TYR A 1 329 ? 3.054 18.418 -5.160 1.00 85.81 329 TYR A CA 1
ATOM 2647 C C . TYR A 1 329 ? 4.425 18.014 -5.729 1.00 85.81 329 TYR A C 1
ATOM 2649 O O . TYR A 1 329 ? 5.269 17.459 -5.024 1.00 85.81 329 TYR A O 1
ATOM 2657 N N . ARG A 1 330 ? 4.666 18.311 -7.012 1.00 76.62 330 ARG A N 1
ATOM 2658 C CA . ARG A 1 330 ? 5.915 17.976 -7.722 1.00 76.62 330 ARG A CA 1
ATOM 2659 C C . ARG A 1 330 ? 6.555 19.209 -8.348 1.00 76.62 330 ARG A C 1
ATOM 2661 O O . ARG A 1 330 ? 5.858 20.110 -8.805 1.00 76.62 330 ARG A O 1
ATOM 2668 N N . THR A 1 331 ? 7.885 19.250 -8.393 1.00 71.19 331 THR A N 1
ATOM 2669 C CA . THR A 1 331 ? 8.625 20.367 -8.997 1.00 71.19 331 THR A CA 1
ATOM 2670 C C . THR A 1 331 ? 8.239 20.522 -10.473 1.00 71.19 331 THR A C 1
ATOM 2672 O O . THR A 1 331 ? 8.171 19.541 -11.209 1.00 71.19 331 THR A O 1
ATOM 2675 N N . GLY A 1 332 ? 7.939 21.752 -10.900 1.00 65.88 332 GLY A N 1
ATOM 2676 C CA . GLY A 1 332 ? 7.418 22.046 -12.243 1.00 65.88 332 GLY A CA 1
ATOM 2677 C C . GLY A 1 332 ? 5.896 21.904 -12.399 1.00 65.88 332 GLY A C 1
ATOM 2678 O O . GLY A 1 332 ? 5.354 22.384 -13.391 1.00 65.88 332 GLY A O 1
ATOM 2679 N N . TYR A 1 333 ? 5.191 21.330 -11.419 1.00 58.75 333 TYR A N 1
ATOM 2680 C CA . TYR A 1 333 ? 3.736 21.435 -11.305 1.00 58.75 333 TYR A CA 1
ATOM 2681 C C . TYR A 1 333 ? 3.407 22.555 -10.317 1.00 58.75 333 TYR A C 1
ATOM 2683 O O . TYR A 1 333 ? 3.750 22.489 -9.137 1.00 58.75 333 TYR A O 1
ATOM 2691 N N . GLU A 1 334 ? 2.766 23.613 -10.805 1.00 56.38 334 GLU A N 1
ATOM 2692 C CA . GLU A 1 334 ? 2.336 24.728 -9.963 1.00 56.38 334 GLU A CA 1
ATOM 2693 C C . GLU A 1 334 ? 1.219 24.283 -9.017 1.00 56.38 334 GLU A C 1
ATOM 2695 O O . GLU A 1 334 ? 0.314 23.547 -9.409 1.00 56.38 334 GLU A O 1
ATOM 2700 N N . GLU A 1 335 ? 1.252 24.779 -7.779 1.00 56.34 335 GLU A N 1
ATOM 2701 C CA . GLU A 1 335 ? 0.271 24.439 -6.736 1.00 56.34 335 GLU A CA 1
ATOM 2702 C C . GLU A 1 335 ? -1.161 24.884 -7.114 1.00 56.34 335 GLU A C 1
ATOM 2704 O O . GLU A 1 335 ? -2.143 24.340 -6.624 1.00 56.34 335 GLU A O 1
ATOM 2709 N N . GLN A 1 336 ? -1.279 25.793 -8.087 1.00 54.09 336 GLN A N 1
ATOM 2710 C CA . GLN A 1 336 ? -2.528 26.263 -8.694 1.00 54.09 336 GLN A CA 1
ATOM 2711 C C . GLN A 1 336 ? -3.141 25.283 -9.720 1.00 54.09 336 GLN A C 1
ATOM 2713 O O . GLN A 1 336 ? -4.264 25.500 -10.167 1.00 54.09 336 GLN A O 1
ATOM 2718 N N . ARG A 1 337 ? -2.449 24.198 -10.110 1.00 62.72 337 ARG A N 1
ATOM 2719 C CA . ARG A 1 337 ? -2.920 23.223 -11.122 1.00 62.72 337 ARG A CA 1
ATOM 2720 C C . ARG A 1 337 ? -3.648 22.012 -10.523 1.00 62.72 337 ARG A C 1
ATOM 2722 O O . ARG A 1 337 ? -3.540 20.899 -11.043 1.00 62.72 337 ARG A O 1
ATOM 2729 N N . ILE A 1 338 ? -4.412 22.218 -9.452 1.00 68.19 338 ILE A N 1
ATOM 2730 C CA . ILE A 1 338 ? -5.454 21.269 -9.042 1.00 68.19 338 ILE A CA 1
ATOM 2731 C C . ILE A 1 338 ? -6.590 21.391 -10.066 1.00 68.19 338 ILE A C 1
ATOM 2733 O O . ILE A 1 338 ? -7.357 22.349 -10.037 1.00 68.19 338 ILE A O 1
ATOM 2737 N N . THR A 1 339 ? -6.705 20.438 -10.994 1.00 63.88 339 THR A N 1
ATOM 2738 C CA . THR A 1 339 ? -7.765 20.466 -12.025 1.00 63.88 339 THR A CA 1
ATOM 2739 C C . THR A 1 339 ? -9.111 19.951 -11.510 1.00 63.88 339 THR A C 1
ATOM 2741 O O . THR A 1 339 ? -10.108 20.000 -12.227 1.00 63.88 339 THR A O 1
ATOM 2744 N N . ARG A 1 340 ? -9.147 19.443 -10.271 1.00 65.31 340 ARG A N 1
ATOM 2745 C CA . ARG A 1 340 ? -10.311 18.825 -9.628 1.00 65.31 340 ARG A CA 1
ATOM 2746 C C . ARG A 1 340 ? -10.544 19.464 -8.259 1.00 65.31 340 ARG A C 1
ATOM 2748 O O . ARG A 1 340 ? -9.854 19.125 -7.302 1.00 65.31 340 ARG A O 1
ATOM 2755 N N . SER A 1 341 ? -11.511 20.375 -8.157 1.00 61.41 341 SER A N 1
ATOM 2756 C CA . SER A 1 341 ? -11.898 20.983 -6.875 1.00 61.41 341 SER A CA 1
ATOM 2757 C C . SER A 1 341 ? -12.648 19.969 -6.001 1.00 61.41 341 SER A C 1
ATOM 2759 O O . SER A 1 341 ? -13.876 19.918 -6.003 1.00 61.41 341 SER A O 1
ATOM 2761 N N . ILE A 1 342 ? -11.904 19.124 -5.285 1.00 70.12 342 ILE A N 1
ATOM 2762 C CA . ILE A 1 342 ? -12.456 18.183 -4.306 1.00 70.12 342 ILE A CA 1
ATOM 2763 C C . ILE A 1 342 ? -12.470 18.868 -2.935 1.00 70.12 342 ILE A C 1
ATOM 2765 O O . ILE A 1 342 ? -11.427 19.050 -2.311 1.00 70.12 342 ILE A O 1
ATOM 2769 N N . GLN A 1 343 ? -13.664 19.241 -2.469 1.00 68.00 343 GLN A N 1
ATOM 2770 C CA . GLN A 1 343 ? -13.904 19.846 -1.152 1.00 68.00 343 GLN A CA 1
ATOM 2771 C C . GLN A 1 343 ? -14.126 18.775 -0.064 1.00 68.00 343 GLN A C 1
ATOM 2773 O O . GLN A 1 343 ? -15.114 18.810 0.664 1.00 68.00 343 GLN A O 1
ATOM 2778 N N . SER A 1 344 ? -13.214 17.804 0.032 1.00 80.12 344 SER A N 1
ATOM 2779 C CA . SER A 1 344 ? -13.182 16.802 1.108 1.00 80.12 344 SER A CA 1
ATOM 2780 C C . SER A 1 344 ? -12.031 17.115 2.064 1.00 80.12 344 SER A C 1
ATOM 2782 O O . SER A 1 344 ? -10.913 17.387 1.627 1.00 80.12 344 SER A O 1
ATOM 2784 N N . SER A 1 345 ? -12.309 17.053 3.368 1.00 81.81 345 SER A N 1
ATOM 2785 C CA . SER A 1 345 ? -11.324 17.098 4.465 1.00 81.81 345 SER A CA 1
ATOM 2786 C C . SER A 1 345 ? -10.237 16.026 4.344 1.00 81.81 345 SER A C 1
ATOM 2788 O O . SER A 1 345 ? -9.120 16.191 4.825 1.00 81.81 345 SER A O 1
ATOM 2790 N N . ASP A 1 346 ? -10.583 14.937 3.675 1.00 91.56 346 ASP A N 1
ATOM 2791 C CA . ASP A 1 346 ? -9.877 13.665 3.630 1.00 91.56 346 ASP A CA 1
ATOM 2792 C C . ASP A 1 346 ? -8.936 13.593 2.410 1.00 91.56 346 ASP A C 1
ATOM 2794 O O . ASP A 1 346 ? -8.277 12.579 2.179 1.00 91.56 346 ASP A O 1
ATOM 2798 N N . VAL A 1 347 ? -8.834 14.689 1.643 1.00 92.69 347 VAL A N 1
ATOM 2799 C CA . VAL A 1 347 ? -7.810 14.930 0.617 1.00 92.69 347 VAL A CA 1
ATOM 2800 C C . VAL A 1 347 ? -6.862 16.030 1.107 1.00 92.69 347 VAL A C 1
ATOM 2802 O O . VAL A 1 347 ? -7.169 17.220 1.056 1.00 92.69 347 VAL A O 1
ATOM 2805 N N . ILE A 1 348 ? -5.682 15.627 1.575 1.00 91.50 348 ILE A N 1
ATOM 2806 C CA . ILE A 1 348 ? -4.706 16.501 2.231 1.00 91.50 348 ILE A CA 1
ATOM 2807 C C . ILE A 1 348 ? -3.566 16.826 1.258 1.00 91.50 348 ILE A C 1
ATOM 2809 O O . ILE A 1 348 ? -2.823 15.944 0.827 1.00 91.50 348 ILE A O 1
ATOM 2813 N N . TYR A 1 349 ? -3.397 18.103 0.916 1.00 89.94 349 TYR A N 1
ATOM 2814 C CA . TYR A 1 349 ? -2.372 18.560 -0.028 1.00 89.94 349 TYR A CA 1
ATOM 2815 C C . TYR A 1 349 ? -1.058 18.902 0.688 1.00 89.94 349 TYR A C 1
ATOM 2817 O O . TYR A 1 349 ? -1.040 19.696 1.627 1.00 89.94 349 TYR A O 1
ATOM 2825 N N . ILE A 1 350 ? 0.055 18.326 0.228 1.00 89.50 350 ILE A N 1
ATOM 2826 C CA . ILE A 1 350 ? 1.342 18.318 0.939 1.00 89.50 350 ILE A CA 1
ATOM 2827 C C . ILE A 1 350 ? 2.351 19.235 0.217 1.00 89.50 350 ILE A C 1
ATOM 2829 O O . ILE A 1 350 ? 2.917 18.824 -0.805 1.00 89.50 350 ILE A O 1
ATOM 2833 N N . PRO A 1 351 ? 2.572 20.480 0.692 1.00 85.75 351 PRO A N 1
ATOM 2834 C CA . PRO A 1 351 ? 3.309 21.517 -0.037 1.00 85.75 351 PRO A CA 1
ATOM 2835 C C . PRO A 1 351 ? 4.806 21.220 -0.201 1.00 85.75 351 PRO A C 1
ATOM 2837 O O . PRO A 1 351 ? 5.441 20.587 0.641 1.00 85.75 351 PRO A O 1
ATOM 2840 N N . LEU A 1 352 ? 5.404 21.767 -1.265 1.00 78.00 352 LEU A N 1
ATOM 2841 C CA . LEU A 1 352 ? 6.842 21.647 -1.561 1.00 78.00 352 LEU A CA 1
ATOM 2842 C C . LEU A 1 352 ? 7.706 22.780 -0.974 1.00 78.00 352 LEU A C 1
ATOM 2844 O O . LEU A 1 352 ? 8.886 22.899 -1.315 1.00 78.00 352 LEU A O 1
ATOM 2848 N N . SER A 1 353 ? 7.129 23.635 -0.128 1.00 64.75 353 SER A N 1
ATOM 2849 C CA . SER A 1 353 ? 7.550 25.026 0.121 1.00 64.75 353 SER A CA 1
ATOM 2850 C C . SER A 1 353 ? 8.973 25.258 0.658 1.00 64.75 353 SER A C 1
ATOM 2852 O O . SER A 1 353 ? 9.399 26.409 0.727 1.00 64.75 353 SER A O 1
ATOM 2854 N N . LYS A 1 354 ? 9.731 24.209 1.011 1.00 57.06 354 LYS A N 1
ATOM 2855 C CA . LYS A 1 354 ? 11.135 24.304 1.467 1.00 57.06 354 LYS A CA 1
ATOM 2856 C C . LYS A 1 354 ? 12.114 23.318 0.803 1.00 57.06 354 LYS A C 1
ATOM 2858 O O . LYS A 1 354 ? 13.301 23.362 1.112 1.00 57.06 354 LYS A O 1
ATOM 2863 N N . GLU A 1 355 ? 11.667 22.445 -0.109 1.00 62.50 355 GLU A N 1
ATOM 2864 C CA . GLU A 1 355 ? 12.484 21.306 -0.591 1.00 62.50 355 GLU A CA 1
ATOM 2865 C C . GLU A 1 355 ? 12.798 21.297 -2.101 1.00 62.50 355 GLU A C 1
ATOM 2867 O O . GLU A 1 355 ? 13.662 20.532 -2.532 1.00 62.50 355 GLU A O 1
ATOM 2872 N N . ARG A 1 356 ? 12.165 22.166 -2.909 1.00 54.19 356 ARG A N 1
ATOM 2873 C CA . ARG A 1 356 ? 12.221 22.141 -4.394 1.00 54.19 356 ARG A CA 1
ATOM 2874 C C . ARG A 1 356 ? 13.626 22.117 -5.029 1.00 54.19 356 ARG A C 1
ATOM 2876 O O . ARG A 1 356 ? 13.742 21.714 -6.179 1.00 54.19 356 ARG A O 1
ATOM 2883 N N . GLY A 1 357 ? 14.667 22.574 -4.327 1.00 52.91 357 GLY A N 1
ATOM 2884 C CA . GLY A 1 357 ? 16.008 22.795 -4.890 1.00 52.91 357 GLY A CA 1
ATOM 2885 C C . GLY A 1 357 ? 17.057 21.695 -4.673 1.00 52.91 357 GLY A C 1
ATOM 2886 O O . GLY A 1 357 ? 18.159 21.837 -5.192 1.00 52.91 357 GLY A O 1
ATOM 2887 N N . LYS A 1 358 ? 16.779 20.632 -3.899 1.00 56.69 358 LYS A N 1
ATOM 2888 C CA . LYS A 1 358 ? 17.812 19.642 -3.496 1.00 56.69 358 LYS A CA 1
ATOM 2889 C C . LYS A 1 358 ? 17.752 18.286 -4.205 1.00 56.69 358 LYS A C 1
ATOM 2891 O O . LYS A 1 358 ? 18.627 17.456 -3.983 1.00 56.69 358 LYS A O 1
ATOM 2896 N N . LEU A 1 359 ? 16.725 18.033 -5.013 1.00 58.00 359 LEU A N 1
ATOM 2897 C CA . LEU A 1 359 ? 16.399 16.695 -5.511 1.00 58.00 359 LEU A CA 1
ATOM 2898 C C . LEU A 1 359 ? 16.349 16.670 -7.039 1.00 58.00 359 LEU A C 1
ATOM 2900 O O . LEU A 1 359 ? 15.837 17.592 -7.671 1.00 58.00 359 LEU A O 1
ATOM 2904 N N . THR A 1 360 ? 16.885 15.603 -7.633 1.00 69.94 360 THR A N 1
ATOM 2905 C CA . THR A 1 360 ? 16.792 15.364 -9.077 1.00 69.94 360 THR A CA 1
ATOM 2906 C C . THR A 1 360 ? 15.633 14.412 -9.349 1.00 69.94 360 THR A C 1
ATOM 2908 O O . THR A 1 360 ? 15.677 13.252 -8.955 1.00 69.94 360 THR A O 1
ATOM 2911 N N . ASP A 1 361 ? 14.591 14.902 -10.027 1.00 77.81 361 ASP A N 1
ATOM 2912 C CA . ASP A 1 361 ? 13.409 14.115 -10.407 1.00 77.81 361 ASP A CA 1
ATOM 2913 C C . ASP A 1 361 ? 13.787 13.071 -11.482 1.00 77.81 361 ASP A C 1
ATOM 2915 O O . ASP A 1 361 ? 13.640 13.281 -12.690 1.00 77.81 361 ASP A O 1
ATOM 2919 N N . VAL A 1 362 ? 14.340 11.943 -11.029 1.00 86.00 362 VAL A N 1
ATOM 2920 C CA . VAL A 1 362 ? 14.668 10.771 -11.847 1.00 86.00 362 VAL A CA 1
ATOM 2921 C C . VAL A 1 362 ? 13.541 9.753 -11.710 1.00 86.00 362 VAL A C 1
ATOM 2923 O O . VAL A 1 362 ? 13.275 9.235 -10.630 1.00 86.00 362 VAL A O 1
ATOM 2926 N N . SER A 1 363 ? 12.877 9.469 -12.827 1.00 89.44 363 SER A N 1
ATOM 2927 C CA . SER A 1 363 ? 11.805 8.478 -12.931 1.00 89.44 363 SER A CA 1
ATOM 2928 C C . SER A 1 363 ? 12.321 7.089 -13.310 1.00 89.44 363 SER A C 1
ATOM 2930 O O . SER A 1 363 ? 13.327 6.951 -14.011 1.00 89.44 363 SER A O 1
ATOM 2932 N N . SER A 1 364 ? 11.555 6.047 -12.972 1.00 93.50 364 SER A N 1
ATOM 2933 C CA . SER A 1 364 ? 11.825 4.660 -13.375 1.00 93.50 364 SER A CA 1
ATOM 2934 C C . SER A 1 364 ? 12.060 4.500 -14.884 1.00 93.50 364 SER A C 1
ATOM 2936 O O . SER A 1 364 ? 12.846 3.652 -15.295 1.00 93.50 364 SER A O 1
ATOM 2938 N N . THR A 1 365 ? 11.410 5.314 -15.726 1.00 92.19 365 THR A N 1
ATOM 2939 C CA . THR A 1 365 ? 11.608 5.295 -17.186 1.00 92.19 365 THR A CA 1
ATOM 2940 C C . THR A 1 365 ? 12.988 5.810 -17.589 1.00 92.19 365 THR A C 1
ATOM 2942 O O . THR A 1 365 ? 13.640 5.172 -18.409 1.00 92.19 365 THR A O 1
ATOM 2945 N N . GLN A 1 366 ? 13.482 6.884 -16.969 1.00 92.56 366 GLN A N 1
ATOM 2946 C CA . GLN A 1 366 ? 14.850 7.368 -17.206 1.00 92.56 366 GLN A CA 1
ATOM 2947 C C . GLN A 1 366 ? 15.898 6.372 -16.687 1.00 92.56 366 GLN A C 1
ATOM 2949 O O . GLN A 1 366 ? 16.954 6.224 -17.298 1.00 92.56 366 GLN A O 1
ATOM 2954 N N . ILE A 1 367 ? 15.593 5.639 -15.609 1.00 94.44 367 ILE A N 1
ATOM 2955 C CA . ILE A 1 367 ? 16.453 4.551 -15.124 1.00 94.44 367 ILE A CA 1
ATOM 2956 C C . ILE A 1 367 ? 16.485 3.393 -16.132 1.00 94.44 367 ILE A C 1
ATOM 2958 O O . ILE A 1 367 ? 17.572 2.945 -16.477 1.00 94.44 367 ILE A O 1
ATOM 2962 N N . ARG A 1 368 ? 15.347 2.938 -16.684 1.00 94.44 368 ARG A N 1
ATOM 2963 C CA . ARG A 1 368 ? 15.361 1.925 -17.765 1.00 94.44 368 ARG A CA 1
ATOM 2964 C C . ARG A 1 368 ? 16.161 2.402 -18.980 1.00 94.44 368 ARG A C 1
ATOM 2966 O O . ARG A 1 368 ? 17.033 1.673 -19.444 1.00 94.44 368 ARG A O 1
ATOM 2973 N N . GLN A 1 369 ? 15.947 3.644 -19.415 1.00 92.81 369 GLN A N 1
ATOM 2974 C CA . GLN A 1 369 ? 16.682 4.256 -20.528 1.00 92.81 369 GLN A CA 1
ATOM 2975 C C . GLN A 1 369 ? 18.201 4.301 -20.288 1.00 92.81 369 GLN A C 1
ATOM 2977 O O . GLN A 1 369 ? 18.955 4.025 -21.215 1.00 92.81 369 GLN A O 1
ATOM 2982 N N . HIS A 1 370 ? 18.661 4.547 -19.054 1.00 93.38 370 HIS A N 1
ATOM 2983 C CA . HIS A 1 370 ? 20.087 4.486 -18.697 1.00 93.38 370 HIS A CA 1
ATOM 2984 C C . HIS A 1 370 ? 20.717 3.107 -18.954 1.00 93.38 370 HIS A C 1
ATOM 2986 O O . HIS A 1 370 ? 21.854 3.037 -19.411 1.00 93.38 370 HIS A O 1
ATOM 2992 N N . PHE A 1 371 ? 19.996 2.013 -18.684 1.00 93.25 371 PHE A N 1
ATOM 2993 C CA . PHE A 1 371 ? 20.504 0.653 -18.910 1.00 93.25 371 PHE A CA 1
ATOM 2994 C C . PHE A 1 371 ? 20.267 0.134 -20.336 1.00 93.25 371 PHE A C 1
ATOM 2996 O O . PHE A 1 371 ? 21.013 -0.727 -20.788 1.00 93.25 371 PHE A O 1
ATOM 3003 N N . GLN A 1 372 ? 19.273 0.669 -21.052 1.00 91.75 372 GLN A N 1
ATOM 3004 C CA . GLN A 1 372 ? 19.042 0.396 -22.477 1.00 91.75 372 GLN A CA 1
ATOM 3005 C C . GLN A 1 372 ? 20.057 1.107 -23.382 1.00 91.75 372 GLN A C 1
ATOM 3007 O O . GLN A 1 372 ? 20.514 0.534 -24.366 1.00 91.75 372 GLN A O 1
ATOM 3012 N N . ASN A 1 373 ? 20.378 2.366 -23.078 1.00 89.75 373 ASN A N 1
ATOM 3013 C CA . ASN A 1 373 ? 21.262 3.213 -23.873 1.00 89.75 373 ASN A CA 1
ATOM 3014 C C . ASN A 1 373 ? 22.093 4.126 -22.944 1.00 89.75 373 ASN A C 1
ATOM 3016 O O . ASN A 1 373 ? 21.727 5.285 -22.712 1.00 89.75 373 ASN A O 1
ATOM 3020 N N . PRO A 1 374 ? 23.220 3.625 -22.398 1.00 85.19 374 PRO A N 1
ATOM 3021 C CA . PRO A 1 374 ? 24.053 4.384 -21.465 1.00 85.19 374 PRO A CA 1
ATOM 3022 C C . PRO A 1 374 ? 24.611 5.690 -22.045 1.00 85.19 374 PRO A C 1
ATOM 3024 O O . PRO A 1 374 ? 24.774 6.659 -21.304 1.00 85.19 374 PRO A O 1
ATOM 3027 N N . SER A 1 375 ? 24.873 5.747 -23.355 1.00 82.31 375 SER A N 1
ATOM 3028 C CA . SER A 1 375 ? 25.384 6.936 -24.053 1.00 82.31 375 SER A CA 1
ATOM 3029 C C . SER A 1 375 ? 24.338 8.046 -24.225 1.00 82.31 375 SER A C 1
ATOM 3031 O O . SER A 1 375 ? 24.718 9.205 -24.358 1.00 82.31 375 SER A O 1
ATOM 3033 N N . ALA A 1 376 ? 23.040 7.736 -24.149 1.00 75.94 376 ALA A N 1
ATOM 3034 C CA . ALA A 1 376 ? 21.958 8.728 -24.110 1.00 75.94 376 ALA A CA 1
ATOM 3035 C C . ALA A 1 376 ? 21.616 9.219 -22.682 1.00 75.94 376 ALA A C 1
ATOM 3037 O O . ALA A 1 376 ? 20.695 10.019 -22.494 1.00 75.94 376 ALA A O 1
ATOM 3038 N N . SER A 1 377 ? 22.318 8.735 -21.652 1.00 76.19 377 SER A N 1
ATOM 3039 C CA . SER A 1 377 ? 22.008 9.043 -20.254 1.00 76.19 377 SER A CA 1
ATOM 3040 C C . SER A 1 377 ? 22.378 10.469 -19.845 1.00 76.19 377 SER A C 1
ATOM 3042 O O . SER A 1 377 ? 23.493 10.934 -20.071 1.00 76.19 377 SER A O 1
ATOM 3044 N N . LYS A 1 378 ? 21.510 11.113 -19.053 1.00 76.62 378 LYS A N 1
ATOM 3045 C CA . LYS A 1 378 ? 21.914 12.273 -18.239 1.00 76.62 378 LYS A CA 1
ATOM 3046 C C . LYS A 1 378 ? 22.966 11.839 -17.208 1.00 76.62 378 LYS A C 1
ATOM 3048 O O . LYS A 1 378 ? 22.827 10.770 -16.609 1.00 76.62 378 LYS A O 1
ATOM 3053 N N . ALA A 1 379 ? 23.978 12.675 -16.966 1.00 66.38 379 ALA A N 1
ATOM 3054 C CA . ALA A 1 379 ? 25.138 12.334 -16.131 1.00 66.3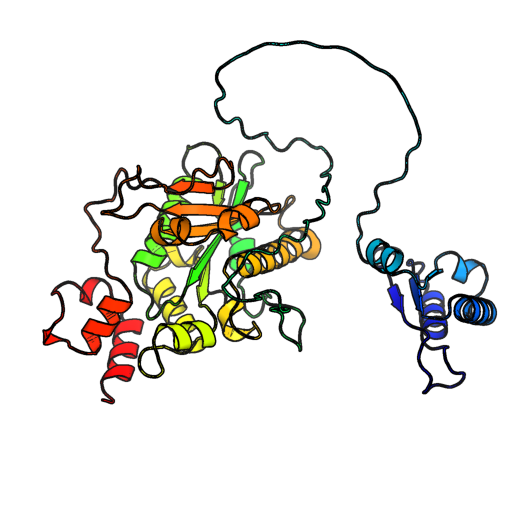8 379 ALA A CA 1
ATOM 3055 C C . ALA A 1 379 ? 24.779 11.882 -14.698 1.00 66.38 379 ALA A C 1
ATOM 3057 O O . ALA A 1 379 ? 25.388 10.957 -14.164 1.00 66.38 379 ALA A O 1
ATOM 3058 N N . ASN A 1 380 ? 23.742 12.477 -14.097 1.00 80.06 380 ASN A N 1
ATOM 3059 C CA . ASN A 1 380 ? 23.435 12.316 -12.670 1.00 80.06 380 ASN A CA 1
ATOM 3060 C C . ASN A 1 380 ? 22.444 11.174 -12.351 1.00 80.06 380 ASN A C 1
ATOM 3062 O O . ASN A 1 380 ? 22.001 11.053 -11.210 1.00 80.06 380 ASN A O 1
ATOM 3066 N N . ILE A 1 381 ? 22.079 10.321 -13.321 1.00 85.19 381 ILE A N 1
ATOM 3067 C CA . ILE A 1 381 ? 21.108 9.234 -13.077 1.00 85.19 381 ILE A CA 1
ATOM 3068 C C . ILE A 1 381 ? 21.638 8.212 -12.055 1.00 85.19 381 ILE A C 1
ATOM 3070 O O . ILE A 1 381 ? 20.872 7.773 -11.201 1.00 85.19 381 ILE A O 1
ATOM 3074 N N . LYS A 1 382 ? 22.943 7.899 -12.062 1.00 85.94 382 LYS A N 1
ATOM 3075 C CA . LYS A 1 382 ? 23.551 6.924 -11.132 1.00 85.94 382 LYS A CA 1
ATOM 3076 C C . LYS A 1 382 ? 23.343 7.262 -9.650 1.00 85.94 382 LYS A C 1
ATOM 3078 O O . LYS A 1 382 ? 23.165 6.353 -8.855 1.00 85.94 382 LYS A O 1
ATOM 3083 N N . ALA A 1 383 ? 23.301 8.547 -9.290 1.00 87.00 383 ALA A N 1
ATOM 3084 C CA . ALA A 1 383 ? 23.067 8.993 -7.913 1.00 87.00 383 ALA A CA 1
ATOM 3085 C C . ALA A 1 383 ? 21.627 8.743 -7.409 1.00 87.00 383 ALA A C 1
ATOM 3087 O O . ALA A 1 383 ? 21.338 8.980 -6.242 1.00 87.00 383 ALA A O 1
ATOM 3088 N N . ASN A 1 384 ? 20.724 8.279 -8.280 1.00 88.81 384 ASN A N 1
ATOM 3089 C CA . ASN A 1 384 ? 19.324 7.979 -7.973 1.00 88.81 384 ASN A CA 1
ATOM 3090 C C . ASN A 1 384 ? 18.983 6.486 -8.177 1.00 88.81 384 ASN A C 1
ATOM 3092 O O . ASN A 1 384 ? 17.810 6.130 -8.296 1.00 88.81 384 ASN A O 1
ATOM 3096 N N . ILE A 1 385 ? 19.996 5.614 -8.250 1.00 94.31 385 ILE A N 1
ATOM 3097 C CA . ILE A 1 385 ? 19.843 4.163 -8.413 1.00 94.31 385 ILE A CA 1
ATOM 3098 C C . ILE A 1 385 ? 20.456 3.465 -7.195 1.00 94.31 385 ILE A C 1
ATOM 3100 O O . ILE A 1 385 ? 21.647 3.602 -6.931 1.00 94.31 385 ILE A O 1
ATOM 3104 N N . TYR A 1 386 ? 19.651 2.681 -6.475 1.00 96.50 386 TYR A N 1
ATOM 3105 C CA . TYR A 1 386 ? 20.128 1.861 -5.358 1.00 96.50 386 TYR A CA 1
ATOM 3106 C C . TYR A 1 386 ? 21.070 0.744 -5.831 1.00 96.50 386 TYR A C 1
ATOM 3108 O O . TYR A 1 386 ? 20.828 0.191 -6.906 1.00 96.50 386 TYR A O 1
ATOM 3116 N N . PRO A 1 387 ? 22.073 0.315 -5.038 1.00 97.44 387 PRO A N 1
ATOM 3117 C CA . PRO A 1 387 ? 23.014 -0.734 -5.449 1.00 97.44 387 PRO A CA 1
ATOM 3118 C C . PRO A 1 387 ? 22.338 -2.033 -5.919 1.00 97.44 387 PRO A C 1
ATOM 3120 O O . PRO A 1 387 ? 22.687 -2.560 -6.973 1.00 97.44 387 PRO A O 1
ATOM 3123 N N . ILE A 1 388 ? 21.301 -2.492 -5.206 1.00 98.12 388 ILE A N 1
ATOM 3124 C CA . ILE A 1 388 ? 20.511 -3.680 -5.578 1.00 98.12 388 ILE A CA 1
ATOM 3125 C C . ILE A 1 388 ? 19.750 -3.497 -6.908 1.00 98.12 388 ILE A C 1
ATOM 3127 O O . ILE A 1 388 ? 19.599 -4.441 -7.683 1.00 98.12 388 ILE A O 1
ATOM 3131 N N . VAL A 1 389 ? 19.316 -2.268 -7.214 1.00 97.88 389 VAL A N 1
ATOM 3132 C CA . VAL A 1 389 ? 18.683 -1.922 -8.495 1.00 97.88 389 VAL A CA 1
ATOM 3133 C C . VAL A 1 389 ? 19.727 -1.869 -9.610 1.00 97.88 389 VAL A C 1
ATOM 3135 O O . VAL A 1 389 ? 19.463 -2.382 -10.693 1.00 97.88 389 VAL A O 1
ATOM 3138 N N . ASP A 1 390 ? 20.911 -1.299 -9.368 1.00 97.06 390 ASP A N 1
ATOM 3139 C CA . ASP A 1 390 ? 22.000 -1.253 -10.352 1.00 97.06 390 ASP A CA 1
ATOM 3140 C C . ASP A 1 390 ? 22.464 -2.666 -10.740 1.00 97.06 390 ASP A C 1
ATOM 3142 O O . ASP A 1 390 ? 22.559 -2.975 -11.929 1.00 97.06 390 ASP A O 1
ATOM 3146 N N . GLU A 1 391 ? 22.661 -3.557 -9.762 1.00 97.50 391 GLU A N 1
ATOM 3147 C CA . GLU A 1 391 ? 23.008 -4.964 -10.001 1.00 97.50 391 GLU A CA 1
ATOM 3148 C C . GLU A 1 391 ? 21.934 -5.679 -10.840 1.00 97.50 391 GLU A C 1
ATOM 3150 O O . GLU A 1 391 ? 22.234 -6.253 -11.896 1.00 97.50 391 GLU A O 1
ATOM 3155 N N . TYR A 1 392 ? 20.668 -5.599 -10.411 1.00 97.62 392 TYR A N 1
ATOM 3156 C CA . TYR A 1 392 ? 19.547 -6.236 -11.103 1.00 97.62 392 TYR A CA 1
ATOM 3157 C C . TYR A 1 392 ? 19.404 -5.725 -12.541 1.00 97.62 392 TYR A C 1
ATOM 3159 O O . TYR A 1 392 ? 19.263 -6.506 -13.485 1.00 97.62 392 TYR A O 1
ATOM 3167 N N . MET A 1 393 ? 19.477 -4.408 -12.730 1.00 96.31 393 MET A N 1
ATOM 3168 C CA . MET A 1 393 ? 19.299 -3.780 -14.035 1.00 96.31 393 MET A CA 1
ATOM 3169 C C . MET A 1 393 ? 20.468 -4.085 -14.978 1.00 96.31 393 MET A C 1
ATOM 3171 O O . MET A 1 393 ? 20.225 -4.418 -16.140 1.00 96.31 393 MET A O 1
ATOM 3175 N N . ARG A 1 394 ? 21.720 -4.105 -14.491 1.00 95.19 394 ARG A N 1
ATOM 3176 C CA . ARG A 1 394 ? 22.858 -4.625 -15.273 1.00 95.19 394 ARG A CA 1
ATOM 3177 C C . ARG A 1 394 ? 22.608 -6.062 -15.716 1.00 95.19 394 ARG A C 1
ATOM 3179 O O . ARG A 1 394 ? 22.817 -6.376 -16.884 1.00 95.19 394 ARG A O 1
ATOM 3186 N N . LYS A 1 395 ? 22.125 -6.931 -14.825 1.00 95.31 395 LYS A N 1
ATOM 3187 C CA . LYS A 1 395 ? 21.830 -8.339 -15.136 1.00 95.31 395 LYS A CA 1
ATOM 3188 C C . LYS A 1 395 ? 20.687 -8.505 -16.149 1.00 95.31 395 LYS A C 1
ATOM 3190 O O . LYS A 1 395 ? 20.787 -9.379 -17.011 1.00 95.31 395 LYS A O 1
ATOM 3195 N N . LYS A 1 396 ? 19.642 -7.668 -16.084 1.00 93.31 396 LYS A N 1
ATOM 3196 C CA . LYS A 1 396 ? 18.513 -7.659 -17.037 1.00 93.31 396 LYS A CA 1
ATOM 3197 C C . LYS A 1 396 ? 18.933 -7.181 -18.432 1.00 93.31 396 LYS A C 1
ATOM 3199 O O . LYS A 1 396 ? 18.545 -7.808 -19.413 1.00 93.31 396 LYS A O 1
ATOM 3204 N N . TYR A 1 397 ? 19.720 -6.106 -18.533 1.00 91.31 397 TYR A N 1
ATOM 3205 C CA . TYR A 1 397 ? 20.042 -5.478 -19.824 1.00 91.31 397 TYR A CA 1
ATOM 3206 C C . TYR A 1 397 ? 21.356 -5.956 -20.473 1.00 91.31 397 TYR A C 1
ATOM 3208 O O . TYR A 1 397 ? 21.471 -5.857 -21.685 1.00 91.31 397 TYR A O 1
ATOM 3216 N N . ARG A 1 398 ? 22.283 -6.603 -19.745 1.00 86.25 398 ARG A N 1
ATOM 3217 C CA . ARG A 1 398 ? 23.492 -7.267 -20.309 1.00 86.25 398 ARG A CA 1
ATOM 3218 C C . ARG A 1 398 ? 23.190 -8.529 -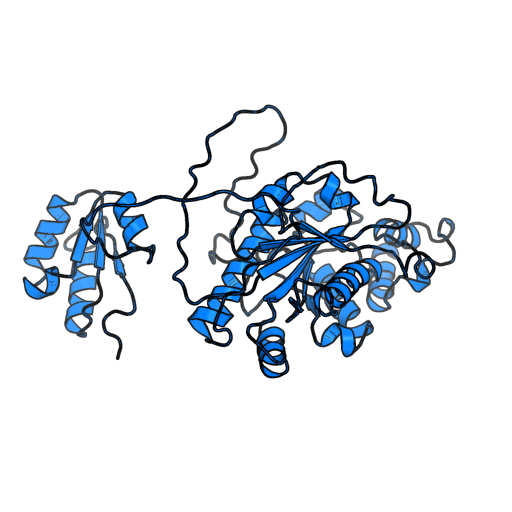21.150 1.00 86.25 398 ARG A C 1
ATOM 3220 O O . ARG A 1 398 ? 24.107 -9.206 -21.601 1.00 86.25 398 ARG A O 1
ATOM 3227 N N . ARG A 1 399 ? 21.915 -8.899 -21.308 1.00 58.28 399 ARG A N 1
ATOM 3228 C CA . ARG A 1 399 ? 21.445 -10.078 -22.064 1.00 58.28 399 ARG A CA 1
ATOM 3229 C C . ARG A 1 399 ? 20.751 -9.704 -23.384 1.00 58.28 399 ARG A C 1
ATOM 3231 O O . ARG A 1 399 ? 19.946 -10.48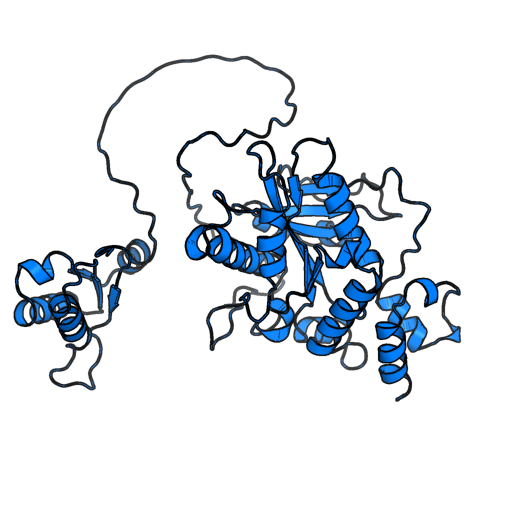3 -23.889 1.00 58.28 399 ARG A O 1
ATOM 3238 N N . LYS A 1 400 ? 21.045 -8.512 -23.899 1.00 56.03 400 LYS A N 1
ATOM 3239 C CA . LYS A 1 400 ? 20.692 -7.999 -25.225 1.00 56.03 400 LYS A CA 1
ATOM 3240 C C . LYS A 1 400 ? 21.934 -7.350 -25.830 1.00 56.03 400 LYS A C 1
ATOM 3242 O O . LYS A 1 400 ? 21.980 -7.301 -27.072 1.00 56.03 400 LYS A O 1
#

Radius of gyration: 26.42 Å; chains: 1; bounding box: 67×73×54 Å

Organism: NCBI:txid392032

Secondary structure (DSSP, 8-state):
--SSS--EEEE----SSSSTT-HHHHHHHHHHHTT----EEEE-S-HHHHHHHHHHHS-HHHHTTEEEE--HHHHHHHHS--------------------------PPP--S--------PPP-----SS----S--S-TTTS-SS-TTTB--HHHHHHHHHS---TTSEEEEEEEEE--TT--HHHHHHHHHHHHHHHSSSSSPEEEEEEEEEEPPHHHHHHHH-TTT---HHHHHHHHHHHHHHTHHHHHTTEEEB-IIIIISSS---HHHHHHHHHHHHHIIIIIIS---SSPPEEEEEEEHHHHTT-TTHHHHTTSTTEEEEEE--TTS-TT---S----TTEEEE--TTTTTS-----HHHHHHHHH-GGG--GGGGGGS-HHHHHHHHHHHTT-

Foldseek 3Di:
DDLAPDEEEDEQCAVPDVVHSCPQLVVLLVCVVVVRPYAYEYAYPCQPVNVVSNPVRDDPSSCPRYHYDPDPVVVVPRVDPPDDDDDDDDDDDDDDDDDDDDDDPDDDQDDPDDDDDDDDDDDDDDDDDDDDPDDQQAFPVPRALFDVVFDPCVLLLVLLVVDPPDSQAAEAEEEEEDQCLPPWDVVVVLVVLVQCVQCDPDPPHYDHSAYEYEYAAPQVNCVVPPDQRGDALVLNQVNVQVVQPVVHDVSVSHYHYGDRRYPGTPHGDDPLVVLVSVQVRNCCVCCVNVNSDVDGHAYEYGDELVVVLVDPCQLVSLVDPSYAYEYEYDQPDDPVPNVDPRPDPRYHYRDPVPPNPPDDPDDSVLVLVCLQPVPPHDPCNVVTADPSRVVVSVVSSVVD

pLDDT: mean 80.28, std 22.26, range [25.41, 98.75]

Sequence (400 aa):
MNQETFRIVTDMNRKNETPSHNAGARFIKAVRQMGFRNKCLVFTGDEIRAKQILQSELRSKEQEYVLVSEETSDLRSFVNFDQKPTHAQRTDAENSSKSKAFQTSTYPKPSDNSYKSTNTTAEVYHGASGGKYHQSYINKNTGIMHNHLNTDVDILVQNCKKKNMTNDRYNCVLLTTGSFNPIHPLHFQNLVRVKKYFESEHQPRWNVLAGYLSPTHDSYVHGKLGELDWIPAKDRCRLCEGAIEHEGPELSSWLRVSRGESEWADGFVDFGPVTENLRDFLNNTLVDEEHVLRYPLCVVYVCGLDHFNKCSYVENMTKQPNMSCAVVYRTGYEEQRITRSIQSSDVIYIPLSKERGKLTDVSSTQIRQHFQNPSASKANIKANIYPIVDEYMRKKYRRK

InterPro domains:
  IPR004821 Cytidyltransferase-like domain [PF01467] (175-369)
  IPR014729 Rossmann-like alpha/beta/alpha sandwich fold [G3DSA:3.40.50.620] (169-400)
  IPR051182 Eukaryotic NMN adenylyltransferase [PTHR12039] (165-376)